Protein AF-A0A6C0DLR4-F1 (afdb_monomer_lite)

Sequence (447 aa):
MSAMSFTESQFISMEVTQEQANTMANVIDYSYQGWVHFDTNASCVKSYSNVYAPAFGGSLHITCLPAKYSTAETVKELIEQVIPIGKVSNIRIVKKTDSKNNRTFQSAFIDFEYWYISESTRHLLMELFNVTRFENEEPTYTQSIQVFGNEHFFWDEHETMKMKCLSVRFVKKGMATQENLTKTVQKLELSSEQWNSLYIPCLPKEILFDTDKGPSYINENSLQYFIEKNLQLGKIKRIDFVDREVTENEQALTVKAAFIHFEYWNDNNNAKFLRNKLDTEGQFRQKGYYNGKNMMWFYSEENGAKTPRYFVFKINYKPIPEAETDLNIHQLVAANKKLEEVVLEKDELIKKLMEELDILKQNFGIVDDDKGPMSIDELATDGQEVEIEDEDEDDTVDSQYNELSGQQLRDIWAELMGKPTGLTSSGSFTNKRLLIAEIIRLKNLYK

pLDDT: mean 72.66, std 18.42, range [26.8, 93.94]

Radius of gyration: 38.84 Å; chains: 1; bounding box: 99×69×113 Å

Organism: NCBI:txid1070528

Secondary structure (DSSP, 8-state):
----PPPP---------HHHHHHTTSS------SEEE--TTS-----TT--B--TTTBEEEESS--TT--SHHHHHHIIIIIS--EEEEEEEEEEEE-TTT--EEEEEEEEEEEE---HHHHHHHHHHHHTEEEETTEEEEE--EEEE-SSPEESSTTS-SEES-EEEEEE-TTTTT--------PBPP--TTS--EEEEEEE-TTEEEEETTEEEEE-HHHHHHIIIIIS--EEEEEEEEEEEEEEETTEEEEEEEEEEEEEEEB-SHHHHHHHHHHHHHSEEEE-EEE-SSSEEE-EEEETTEEEE--EEEEE-SSPPPP------HHHHHHHHHHHHHHHHHHHHHHHHHHHHHHHHHHHTT-------S--TTGGG----------------S-GGGTTS-HHHHHHHHHHHTTPPTT-----S---HHHHHHHHHHHHHH--

Foldseek 3Di:
DDDDDDDDDDDDPPDPDVVNVVVVVPDDDDDQDLEFEADLPQPQPPPPPDWDDDPFQPKKKFPFAFPQQQDFVSVQCCDCPFRNFAHWDFKDKDWDQDPPPRDITIMMITAHPTTGDTPRNVVVVVNQVVQFDDDPSYTPGTAWGWYHTPDWGHNDPVRPHTDPTTTMHGHGHCPRVCDPPPVPQAFDDDDPPDFQKKKWAFDDPWWWWQDPVGIDTDDPVCVQVCVCPFLVFAHWPDKDKDWDFDQDPNDGDTGIMIMTGHPTTGPDPSNVVLSVCCVVVQKDKAQFGDRPPDTIGIFHADPNDTHGDITMMGGDPDPDDDPPDPDDPVRVVVVVVVVVVVVVVVVVVVVVVVVVVVVVCVVVVPPPPPDDPPDPVVVPDDDDDDDDDDDDDDDDQDCVQVPDDPLRLVQLVCVLVVHDRPPPPPDDDPDSVVSSVVSVVSVVVVD

Structure (mmCIF, N/CA/C/O backbone):
data_AF-A0A6C0DLR4-F1
#
_entry.id   AF-A0A6C0DLR4-F1
#
loop_
_atom_site.group_PDB
_atom_site.id
_atom_site.type_symbol
_atom_site.label_atom_id
_atom_site.label_alt_id
_atom_site.label_comp_id
_atom_site.label_asym_id
_atom_site.label_entity_id
_atom_site.label_seq_id
_atom_site.pdbx_PDB_ins_code
_atom_site.Cartn_x
_atom_site.Cartn_y
_atom_site.Cartn_z
_atom_site.occupancy
_atom_site.B_iso_or_equiv
_atom_site.auth_seq_id
_atom_site.auth_comp_id
_atom_site.auth_asym_id
_atom_site.auth_atom_id
_atom_site.pdbx_PDB_model_num
ATOM 1 N N . MET A 1 1 ? -11.206 -27.490 -58.451 1.00 41.78 1 MET A N 1
ATOM 2 C CA . MET A 1 1 ? -10.755 -28.242 -57.264 1.00 41.78 1 MET A CA 1
ATOM 3 C C . MET A 1 1 ? -9.266 -28.486 -57.406 1.00 41.78 1 MET A C 1
ATOM 5 O O . MET A 1 1 ? -8.888 -29.220 -58.302 1.00 41.78 1 MET A O 1
ATOM 9 N N . SER A 1 2 ? -8.448 -27.821 -56.594 1.00 27.72 2 SER A N 1
ATOM 10 C CA . SER A 1 2 ? -7.103 -28.281 -56.229 1.00 27.72 2 SER A CA 1
ATOM 11 C C . SER A 1 2 ? -6.688 -27.499 -54.992 1.00 27.72 2 SER A C 1
ATOM 13 O O . SER A 1 2 ? -6.484 -26.289 -55.055 1.00 27.72 2 SER A O 1
ATOM 15 N N . ALA A 1 3 ? -6.686 -28.191 -53.858 1.00 31.19 3 ALA A N 1
ATOM 16 C CA . ALA A 1 3 ? -6.202 -27.686 -52.588 1.00 31.19 3 ALA A CA 1
ATOM 17 C C . ALA A 1 3 ? -4.669 -27.712 -52.609 1.00 31.19 3 ALA A C 1
ATOM 19 O O . ALA A 1 3 ? -4.082 -28.753 -52.896 1.00 31.19 3 ALA A O 1
ATOM 20 N N . MET A 1 4 ? -4.029 -26.583 -52.306 1.00 28.56 4 MET A N 1
ATOM 21 C CA . MET A 1 4 ? -2.615 -26.552 -51.936 1.00 28.56 4 MET A CA 1
ATOM 22 C C . MET A 1 4 ? -2.530 -26.308 -50.433 1.00 28.56 4 MET A C 1
ATOM 24 O O . MET A 1 4 ? -2.914 -25.254 -49.933 1.00 28.56 4 MET A O 1
ATOM 28 N N . SER A 1 5 ? -2.075 -27.339 -49.728 1.00 26.80 5 SER A N 1
ATOM 29 C CA . SER A 1 5 ? -1.737 -27.328 -48.313 1.00 26.80 5 SER A CA 1
ATOM 30 C C . SER A 1 5 ? -0.495 -26.469 -48.079 1.00 26.80 5 SER A C 1
ATOM 32 O O . SER A 1 5 ? 0.565 -26.758 -48.636 1.00 26.80 5 SER A O 1
ATOM 34 N N . PHE A 1 6 ? -0.606 -25.454 -47.227 1.00 28.88 6 PHE A N 1
ATOM 35 C CA . PHE A 1 6 ? 0.551 -24.813 -46.612 1.00 28.88 6 PHE A CA 1
ATOM 36 C C . PHE A 1 6 ? 1.008 -25.679 -45.436 1.00 28.88 6 PHE A C 1
ATOM 38 O O . PHE A 1 6 ? 0.264 -25.881 -44.481 1.00 28.88 6 PHE A O 1
ATOM 45 N N . THR A 1 7 ? 2.218 -26.221 -45.525 1.00 29.84 7 THR A N 1
ATOM 46 C CA . THR A 1 7 ? 2.917 -26.838 -44.396 1.00 29.84 7 THR A CA 1
ATOM 47 C C . THR A 1 7 ? 3.486 -25.738 -43.506 1.00 29.84 7 THR A C 1
ATOM 49 O O . THR A 1 7 ? 4.281 -24.921 -43.973 1.00 29.84 7 THR A O 1
ATOM 52 N N . GLU A 1 8 ? 3.085 -25.726 -42.235 1.00 30.33 8 GLU A N 1
ATOM 53 C CA . GLU A 1 8 ? 3.695 -24.923 -41.175 1.00 30.33 8 GLU A CA 1
ATOM 54 C C . GLU A 1 8 ? 5.192 -25.245 -41.075 1.00 30.33 8 GLU A C 1
ATOM 56 O O . GLU A 1 8 ? 5.588 -26.376 -40.786 1.00 30.33 8 GLU A O 1
ATOM 61 N N . SER A 1 9 ? 6.044 -24.248 -41.320 1.00 30.38 9 SER A N 1
ATOM 62 C CA . SER A 1 9 ? 7.458 -24.335 -40.972 1.00 30.38 9 SER A CA 1
ATOM 63 C C . SER A 1 9 ? 7.578 -24.247 -39.453 1.00 30.38 9 SER A C 1
ATOM 65 O O . SER A 1 9 ? 7.350 -23.186 -38.867 1.00 30.38 9 SER A O 1
ATOM 67 N N . GLN A 1 10 ? 7.918 -25.368 -38.822 1.00 27.88 10 GLN A N 1
ATOM 68 C CA . GLN A 1 10 ? 8.253 -25.443 -37.405 1.00 27.88 10 GLN A CA 1
ATOM 69 C C . GLN A 1 10 ? 9.360 -24.431 -37.077 1.00 27.88 10 GLN A C 1
ATOM 71 O O . GLN A 1 10 ? 10.489 -24.546 -37.555 1.00 27.88 10 GLN A O 1
ATOM 76 N N . PHE A 1 11 ? 9.030 -23.437 -36.253 1.00 29.31 11 PHE A N 1
ATOM 77 C CA . PHE A 1 11 ? 10.014 -22.609 -35.569 1.00 29.31 11 PHE A CA 1
ATOM 78 C C . PHE A 1 11 ? 10.780 -23.501 -34.589 1.00 29.31 11 PHE A C 1
ATOM 80 O O . PHE A 1 11 ? 10.263 -23.877 -33.540 1.00 29.31 11 PHE A O 1
ATOM 87 N N . ILE A 1 12 ? 12.015 -23.851 -34.938 1.00 26.95 12 ILE A N 1
ATOM 88 C CA . ILE A 1 12 ? 12.963 -24.434 -33.992 1.00 26.95 12 ILE A CA 1
ATOM 89 C C . ILE A 1 12 ? 13.518 -23.263 -33.181 1.00 26.95 12 ILE A C 1
ATOM 91 O O . ILE A 1 12 ? 14.311 -22.469 -33.689 1.00 26.95 12 ILE A O 1
ATOM 95 N N . SER A 1 13 ? 13.082 -23.126 -31.928 1.00 29.44 13 SER A N 1
ATOM 96 C CA . SER A 1 13 ? 13.763 -22.270 -30.961 1.00 29.44 13 SER A CA 1
ATOM 97 C C . SER A 1 13 ? 15.154 -22.854 -30.721 1.00 29.44 13 SER A C 1
ATOM 99 O O . SER A 1 13 ? 15.289 -23.904 -30.095 1.00 29.44 13 SER A O 1
ATOM 101 N N . MET A 1 14 ? 16.196 -22.205 -31.237 1.00 29.31 14 MET A N 1
ATOM 102 C CA . MET A 1 14 ? 17.550 -22.493 -30.775 1.00 29.31 14 MET A CA 1
ATOM 103 C C . MET A 1 14 ? 17.677 -21.945 -29.355 1.00 29.31 14 MET A C 1
ATOM 105 O O . MET A 1 14 ? 17.789 -20.736 -29.159 1.00 29.31 14 MET A O 1
ATOM 109 N N . GLU A 1 15 ? 17.628 -22.838 -28.368 1.00 32.06 15 GLU A N 1
ATOM 110 C CA . GLU A 1 15 ? 18.098 -22.542 -27.019 1.00 32.06 15 GLU A CA 1
ATOM 111 C C . GLU A 1 15 ? 19.589 -22.205 -27.103 1.00 32.06 15 GLU A C 1
ATOM 113 O O . GLU A 1 15 ? 20.427 -23.046 -27.435 1.00 32.06 15 GLU A O 1
ATOM 118 N N . VAL A 1 16 ? 19.914 -20.942 -26.838 1.00 38.31 16 VAL A N 1
ATOM 119 C CA . VAL A 1 16 ? 21.292 -20.511 -26.617 1.00 38.31 16 VAL A CA 1
ATOM 120 C C . VAL A 1 16 ? 21.686 -21.055 -25.252 1.00 38.31 16 VAL A C 1
ATOM 122 O O . VAL A 1 16 ? 21.196 -20.593 -24.223 1.00 38.31 16 VAL A O 1
ATOM 125 N N . THR A 1 17 ? 22.536 -22.077 -25.232 1.00 41.28 17 THR A N 1
ATOM 126 C CA . THR A 1 17 ? 23.021 -22.667 -23.984 1.00 41.28 17 THR A CA 1
ATOM 127 C C . THR A 1 17 ? 23.916 -21.665 -23.244 1.00 41.28 17 THR A C 1
ATOM 129 O O . THR A 1 17 ? 24.588 -20.833 -23.857 1.00 41.28 17 THR A O 1
ATOM 132 N N . GLN A 1 18 ? 23.977 -21.760 -21.911 1.00 41.28 18 GLN A N 1
ATOM 133 C CA . GLN A 1 18 ? 24.857 -20.959 -21.037 1.00 41.28 18 GLN A CA 1
ATOM 134 C C . GLN A 1 18 ? 26.326 -20.927 -21.518 1.00 41.28 18 GLN A C 1
ATOM 136 O O . GLN A 1 18 ? 27.071 -19.982 -21.270 1.00 41.28 18 GLN A O 1
ATOM 141 N N . GLU A 1 19 ? 26.732 -21.956 -22.258 1.00 34.66 19 GLU A N 1
ATOM 142 C CA . GLU A 1 19 ? 28.046 -22.107 -22.867 1.00 34.66 19 GLU A CA 1
ATOM 143 C C . GLU A 1 19 ? 28.282 -21.118 -24.024 1.00 34.66 19 GLU A C 1
ATOM 145 O O . GLU A 1 19 ? 29.367 -20.551 -24.133 1.00 34.66 19 GLU A O 1
ATOM 150 N N . GLN A 1 20 ? 27.260 -20.794 -24.824 1.00 39.94 20 GLN A N 1
ATOM 151 C CA . GLN A 1 20 ? 27.339 -19.766 -25.872 1.00 39.94 20 GLN A CA 1
ATOM 152 C C . GLN A 1 20 ? 27.385 -18.343 -25.290 1.00 39.94 20 GLN A C 1
ATOM 154 O O . GLN A 1 20 ? 28.113 -17.498 -25.813 1.00 39.94 20 GLN A O 1
ATOM 159 N N . ALA A 1 21 ? 26.705 -18.098 -24.162 1.00 39.56 21 ALA A N 1
ATOM 160 C CA . ALA A 1 21 ? 26.848 -16.853 -23.400 1.00 39.56 21 ALA A CA 1
ATOM 161 C C . ALA A 1 21 ? 28.271 -16.701 -22.823 1.00 39.56 21 ALA A C 1
ATOM 163 O O . ALA A 1 21 ? 28.863 -15.626 -22.902 1.00 39.56 21 ALA A O 1
ATOM 164 N N . ASN A 1 22 ? 28.870 -17.796 -22.344 1.00 36.78 22 ASN A N 1
ATOM 165 C CA . ASN A 1 22 ? 30.259 -17.814 -21.874 1.00 36.78 22 ASN A CA 1
ATOM 166 C C . ASN A 1 22 ? 31.283 -17.699 -23.017 1.00 36.78 22 ASN A C 1
ATOM 168 O O . ASN A 1 22 ? 32.363 -17.145 -22.823 1.00 36.78 22 ASN A O 1
ATOM 172 N N . THR A 1 23 ? 30.953 -18.156 -24.228 1.00 35.69 23 THR A N 1
ATOM 173 C CA . THR A 1 23 ? 31.843 -18.028 -25.397 1.00 35.69 23 THR A CA 1
ATOM 174 C C . THR A 1 23 ? 31.959 -16.569 -25.868 1.00 35.69 23 THR A C 1
ATOM 176 O O . THR A 1 23 ? 32.981 -16.181 -26.431 1.00 35.69 23 THR A O 1
ATOM 179 N N . MET A 1 24 ? 30.967 -15.718 -25.569 1.00 38.91 24 MET A N 1
ATOM 180 C CA . MET A 1 24 ? 31.033 -14.270 -25.820 1.00 38.91 24 MET A CA 1
ATOM 181 C C . MET A 1 24 ? 31.906 -13.496 -24.816 1.00 38.91 24 MET A C 1
ATOM 183 O O . MET A 1 24 ? 32.257 -12.350 -25.092 1.00 38.91 24 MET A O 1
ATOM 187 N N . ALA A 1 25 ? 32.301 -14.105 -23.691 1.00 36.00 25 ALA A N 1
ATOM 188 C CA . ALA A 1 25 ? 33.171 -13.482 -22.689 1.00 36.00 25 ALA A CA 1
ATOM 189 C C . ALA A 1 25 ? 34.666 -13.499 -23.069 1.00 36.00 25 ALA A C 1
ATOM 191 O O . ALA A 1 25 ? 35.473 -12.846 -22.416 1.00 36.00 25 ALA A O 1
ATOM 192 N N . ASN A 1 26 ? 35.048 -14.216 -24.132 1.00 36.97 26 ASN A N 1
ATOM 193 C CA . ASN A 1 26 ? 36.447 -14.424 -24.514 1.00 36.97 26 ASN A CA 1
ATOM 194 C C . ASN A 1 26 ? 36.874 -13.659 -25.776 1.00 36.97 26 ASN A C 1
ATOM 196 O O . ASN A 1 26 ? 37.632 -14.197 -26.572 1.00 36.97 26 ASN A O 1
ATOM 200 N N . VAL A 1 27 ? 36.443 -12.407 -25.970 1.00 38.41 27 VAL A N 1
ATOM 201 C CA . VAL A 1 27 ? 37.117 -11.476 -26.897 1.00 38.41 27 VAL A CA 1
ATOM 202 C C . VAL A 1 27 ? 36.974 -10.030 -26.387 1.00 38.41 27 VAL A C 1
ATOM 204 O O . VAL A 1 27 ? 35.898 -9.442 -26.469 1.00 38.41 27 VAL A O 1
ATOM 207 N N . ILE A 1 28 ? 38.116 -9.470 -25.961 1.00 35.59 28 ILE A N 1
ATOM 208 C CA . ILE A 1 28 ? 38.413 -8.078 -25.554 1.00 35.59 28 ILE A CA 1
ATOM 209 C C . ILE A 1 28 ? 38.082 -7.734 -24.089 1.00 35.59 28 ILE A C 1
ATOM 211 O O . ILE A 1 28 ? 36.939 -7.760 -23.646 1.00 35.59 28 ILE A O 1
ATOM 215 N N . ASP A 1 29 ? 39.144 -7.371 -23.367 1.00 34.66 29 ASP A N 1
ATOM 216 C CA . ASP A 1 29 ? 39.176 -6.810 -22.015 1.00 34.66 29 ASP A CA 1
ATOM 217 C C . ASP A 1 29 ? 38.492 -5.427 -22.012 1.00 34.66 29 ASP A C 1
ATOM 219 O O . ASP A 1 29 ? 39.117 -4.398 -22.278 1.00 34.66 29 ASP A O 1
ATOM 223 N N . TYR A 1 30 ? 37.172 -5.403 -21.812 1.00 45.53 30 TYR A N 1
ATOM 224 C CA . TYR A 1 30 ? 36.418 -4.168 -21.606 1.00 45.53 30 TYR A CA 1
ATOM 225 C C . TYR A 1 30 ? 36.336 -3.895 -20.103 1.00 45.53 30 TYR A C 1
ATOM 227 O O . TYR A 1 30 ? 35.585 -4.541 -19.373 1.00 45.53 30 TYR A O 1
ATOM 235 N N . SER A 1 31 ? 37.127 -2.932 -19.631 1.00 46.41 31 SER A N 1
ATOM 236 C CA . SER A 1 31 ? 36.987 -2.389 -18.283 1.00 46.41 31 SER A CA 1
ATOM 237 C C . SER A 1 31 ? 35.627 -1.701 -18.139 1.00 46.41 31 SER A C 1
ATOM 239 O O . SER A 1 31 ? 35.209 -0.971 -19.033 1.00 46.41 31 SER A O 1
ATOM 241 N N . TYR A 1 32 ? 34.942 -1.928 -17.013 1.00 53.62 32 TYR A N 1
ATOM 242 C CA . TYR A 1 32 ? 33.672 -1.272 -16.688 1.00 53.62 32 TYR A CA 1
ATOM 243 C C . TYR A 1 32 ? 33.794 0.250 -16.831 1.00 53.62 32 TYR A C 1
ATOM 245 O O . TYR A 1 32 ? 34.628 0.871 -16.163 1.00 53.62 32 TYR A O 1
ATOM 253 N N . GLN A 1 33 ? 32.962 0.850 -17.684 1.00 60.19 33 GLN A N 1
ATOM 254 C CA . GLN A 1 33 ? 33.012 2.290 -17.960 1.00 60.19 33 GLN A CA 1
ATOM 255 C C . GLN A 1 33 ? 31.842 3.048 -17.326 1.00 60.19 33 GLN A C 1
ATOM 257 O O . GLN A 1 33 ? 31.951 4.248 -17.076 1.00 60.19 33 GLN A O 1
ATOM 262 N N . GLY A 1 34 ? 30.722 2.372 -17.042 1.00 65.56 34 GLY A N 1
ATOM 263 C CA . GLY A 1 34 ? 29.522 2.987 -16.468 1.00 65.56 34 GLY A CA 1
ATOM 264 C C . GLY A 1 34 ? 28.760 3.904 -17.434 1.00 65.56 34 GLY A C 1
ATOM 265 O O . GLY A 1 34 ? 27.789 4.557 -17.028 1.00 65.56 34 GLY A O 1
ATOM 266 N N . TRP A 1 35 ? 29.164 3.949 -18.710 1.00 74.69 35 TRP A N 1
ATOM 267 C CA . TRP A 1 35 ? 28.513 4.719 -19.765 1.00 74.69 35 TRP A CA 1
ATOM 268 C C . TRP A 1 35 ? 28.546 4.043 -21.140 1.00 74.69 35 TRP A C 1
ATOM 270 O O . TRP A 1 35 ? 29.401 3.206 -21.408 1.00 74.69 35 TRP A O 1
ATOM 280 N N . VAL A 1 36 ? 27.634 4.438 -22.035 1.00 78.38 36 VAL A N 1
ATOM 281 C CA . VAL A 1 36 ? 27.603 3.997 -23.439 1.00 78.38 36 VAL A CA 1
ATOM 282 C C . VAL A 1 36 ? 27.202 5.145 -24.362 1.00 78.38 36 VAL A C 1
ATOM 284 O O . VAL A 1 36 ? 26.273 5.895 -24.064 1.00 78.38 36 VAL A O 1
ATOM 287 N N . HIS A 1 37 ? 27.878 5.249 -25.508 1.00 79.50 37 HIS A N 1
ATOM 288 C CA . HIS A 1 37 ? 27.563 6.199 -26.574 1.00 79.50 37 HIS A CA 1
ATOM 289 C C . HIS A 1 37 ? 26.836 5.509 -27.737 1.00 79.50 37 HIS A C 1
ATOM 291 O O . HIS A 1 37 ? 27.247 4.442 -28.202 1.00 79.50 37 HIS A O 1
ATOM 297 N N . PHE A 1 38 ? 25.769 6.139 -28.221 1.00 75.00 38 PHE A N 1
ATOM 298 C CA . PHE A 1 38 ? 25.051 5.758 -29.433 1.00 75.00 38 PHE A CA 1
ATOM 299 C C . PHE A 1 38 ? 25.326 6.797 -30.514 1.00 75.00 38 PHE A C 1
ATOM 301 O O . PHE A 1 38 ? 24.797 7.905 -30.445 1.00 75.00 38 PHE A O 1
ATOM 308 N N . ASP A 1 39 ? 26.141 6.419 -31.501 1.00 65.12 39 ASP A N 1
ATOM 309 C CA . ASP A 1 39 ? 26.359 7.212 -32.707 1.00 65.12 39 ASP A CA 1
ATOM 310 C C . ASP A 1 39 ? 25.454 6.694 -33.834 1.00 65.12 39 ASP A C 1
ATOM 312 O O . ASP A 1 39 ? 25.540 5.535 -34.237 1.00 65.12 39 ASP A O 1
ATOM 316 N N . THR A 1 40 ? 24.571 7.547 -34.350 1.00 52.56 40 THR A N 1
ATOM 317 C CA . THR A 1 40 ? 23.673 7.279 -35.484 1.00 52.56 40 THR A CA 1
ATOM 318 C C . THR A 1 40 ? 24.417 6.953 -36.784 1.00 52.56 40 THR A C 1
ATOM 320 O O . THR A 1 40 ? 23.801 6.429 -37.709 1.00 52.56 40 THR A O 1
ATOM 323 N N . ASN A 1 41 ? 25.726 7.226 -36.868 1.00 48.78 41 ASN A N 1
ATOM 324 C CA . ASN A 1 41 ? 26.569 6.823 -37.999 1.00 48.78 41 ASN A CA 1
ATOM 325 C C . ASN A 1 41 ? 27.024 5.358 -37.931 1.00 48.78 41 ASN A C 1
ATOM 327 O O . ASN A 1 41 ? 27.481 4.815 -38.939 1.00 48.78 41 ASN A O 1
ATOM 331 N N . ALA A 1 42 ? 26.890 4.698 -36.776 1.00 45.84 42 ALA A N 1
ATOM 332 C CA . ALA A 1 42 ? 27.091 3.262 -36.680 1.00 45.84 42 ALA A CA 1
ATOM 333 C C . ALA A 1 42 ? 25.909 2.582 -37.374 1.00 45.84 42 ALA A C 1
ATOM 335 O O . ALA A 1 42 ? 24.807 2.493 -36.833 1.00 45.84 42 ALA A O 1
ATOM 336 N N . SER A 1 43 ? 26.137 2.145 -38.611 1.00 40.84 43 SER A N 1
ATOM 337 C CA . SER A 1 43 ? 25.181 1.431 -39.451 1.00 40.84 43 SER A CA 1
ATOM 338 C C . SER A 1 43 ? 24.473 0.338 -38.651 1.00 40.84 43 SER A C 1
ATOM 340 O O . SER A 1 43 ? 25.025 -0.735 -38.410 1.00 40.84 43 SER A O 1
ATOM 342 N N . CYS A 1 44 ? 23.241 0.622 -38.227 1.00 42.78 44 CYS A N 1
ATOM 343 C CA . CYS A 1 44 ? 22.363 -0.359 -37.620 1.00 42.78 44 CYS A CA 1
ATOM 344 C C . CYS A 1 44 ? 22.052 -1.375 -38.722 1.00 42.78 44 CYS A C 1
ATOM 346 O O . CYS A 1 44 ? 21.322 -1.071 -39.671 1.00 42.78 44 CYS A O 1
ATOM 348 N N . VAL A 1 45 ? 22.679 -2.550 -38.668 1.00 42.09 45 VAL A N 1
ATOM 349 C CA . VAL A 1 45 ? 22.433 -3.606 -39.646 1.00 42.09 45 VAL A CA 1
ATOM 350 C C . VAL A 1 45 ? 21.012 -4.107 -39.398 1.00 42.09 45 VAL A C 1
ATOM 352 O O . VAL A 1 45 ? 20.782 -4.977 -38.564 1.00 42.09 45 VAL A O 1
ATOM 355 N N . LYS A 1 46 ? 20.036 -3.551 -40.128 1.00 40.50 46 LYS A N 1
ATOM 356 C CA . LYS A 1 46 ? 18.639 -4.018 -40.184 1.00 40.50 46 LYS A CA 1
ATOM 357 C C . LYS A 1 46 ? 18.534 -5.362 -40.926 1.00 40.50 46 LYS A C 1
ATOM 359 O O . LYS A 1 46 ? 17.676 -5.536 -41.787 1.00 40.50 46 LYS A O 1
ATOM 364 N N . SER A 1 47 ? 19.436 -6.306 -40.656 1.00 39.16 47 SER A N 1
ATOM 365 C CA . SER A 1 47 ? 19.293 -7.672 -41.146 1.00 39.16 47 SER A CA 1
ATOM 366 C C . SER A 1 47 ? 18.352 -8.406 -40.203 1.00 39.16 47 SER A C 1
ATOM 368 O O . SER A 1 47 ? 18.728 -8.742 -39.082 1.00 39.16 47 SER A O 1
ATOM 370 N N . TYR A 1 48 ? 17.132 -8.675 -40.669 1.00 39.53 48 TYR A N 1
ATOM 371 C CA . TYR A 1 48 ? 16.100 -9.453 -39.970 1.00 39.53 48 TYR A CA 1
ATOM 372 C C . TYR A 1 48 ? 16.538 -10.881 -39.579 1.00 39.53 48 TYR A C 1
ATOM 374 O O . TYR A 1 48 ? 15.771 -11.602 -38.952 1.00 39.53 48 TYR A O 1
ATOM 382 N N . SER A 1 49 ? 17.753 -11.305 -39.941 1.00 39.78 49 SER A N 1
ATOM 383 C CA . SER A 1 49 ? 18.302 -12.627 -39.637 1.00 39.78 49 SER A CA 1
ATOM 384 C C . SER A 1 49 ? 18.973 -12.738 -38.264 1.00 39.78 49 SER A C 1
ATOM 386 O O . SER A 1 49 ? 19.161 -13.853 -37.793 1.00 39.78 49 SER A O 1
ATOM 388 N N . ASN A 1 50 ? 19.356 -11.625 -37.625 1.00 45.16 50 ASN A N 1
ATOM 389 C CA . ASN A 1 50 ? 20.187 -11.652 -36.415 1.00 45.16 50 ASN A CA 1
ATOM 390 C C . ASN A 1 50 ? 19.542 -10.794 -35.320 1.00 45.16 50 ASN A C 1
ATOM 392 O O . ASN A 1 50 ? 19.931 -9.653 -35.083 1.00 45.16 50 ASN A O 1
ATOM 396 N N . VAL A 1 51 ? 18.509 -11.341 -34.690 1.00 50.66 51 VAL A N 1
ATOM 397 C CA . VAL A 1 51 ? 17.708 -10.678 -33.661 1.00 50.66 51 VAL A CA 1
ATOM 398 C C . VAL A 1 51 ? 18.025 -11.320 -32.310 1.00 50.66 51 VAL A C 1
ATOM 400 O O . VAL A 1 51 ? 17.883 -12.532 -32.171 1.00 50.66 51 VAL A O 1
ATOM 403 N N . TYR A 1 52 ? 18.449 -10.532 -31.316 1.00 56.81 52 TYR A N 1
ATOM 404 C CA . TYR A 1 52 ? 18.614 -11.020 -29.942 1.00 56.81 52 TYR A CA 1
ATOM 405 C C . TYR A 1 52 ? 17.400 -10.600 -29.110 1.00 56.81 52 TYR A C 1
ATOM 407 O O . TYR A 1 52 ? 17.168 -9.412 -28.874 1.00 56.81 52 TYR A O 1
ATOM 415 N N . ALA A 1 53 ? 16.617 -11.581 -28.667 1.00 52.72 53 ALA A N 1
ATOM 416 C CA . ALA A 1 53 ? 15.678 -11.406 -27.569 1.00 52.72 53 ALA A CA 1
ATOM 417 C C . ALA A 1 53 ? 16.411 -11.851 -26.297 1.00 52.72 53 ALA A C 1
ATOM 419 O O . ALA A 1 53 ? 16.704 -13.042 -26.174 1.00 52.72 53 ALA A O 1
ATOM 420 N N . PRO A 1 54 ? 16.759 -10.944 -25.366 1.00 55.53 54 PRO A N 1
ATOM 421 C CA . PRO A 1 54 ? 17.418 -11.356 -24.137 1.00 55.53 54 PRO A CA 1
ATOM 422 C C . PRO A 1 54 ? 16.506 -12.328 -23.383 1.00 55.53 54 PRO A C 1
ATOM 424 O O . PRO A 1 54 ? 15.428 -11.936 -22.931 1.00 55.53 54 PRO A O 1
ATOM 427 N N . ALA A 1 55 ? 16.934 -13.589 -23.252 1.00 53.06 55 ALA A N 1
ATOM 428 C CA . ALA A 1 55 ? 16.268 -14.572 -22.393 1.00 53.06 55 ALA A CA 1
ATOM 429 C C . ALA A 1 55 ? 16.186 -14.051 -20.944 1.00 53.06 55 ALA A C 1
ATOM 431 O O . ALA A 1 55 ? 15.181 -14.221 -20.260 1.00 53.06 55 ALA A O 1
ATOM 432 N N . PHE A 1 56 ? 17.205 -13.288 -20.539 1.00 51.97 56 PHE A N 1
ATOM 433 C CA . PHE A 1 56 ? 17.341 -12.636 -19.243 1.00 51.97 56 PHE A CA 1
ATOM 434 C C . PHE A 1 56 ? 16.795 -11.200 -19.298 1.00 51.97 56 PHE A C 1
ATOM 436 O O . PHE A 1 56 ? 17.485 -10.281 -19.733 1.00 51.97 56 PHE A O 1
ATOM 443 N N . GLY A 1 57 ? 15.541 -10.998 -18.884 1.00 57.28 57 GLY A N 1
ATOM 444 C CA . GLY A 1 57 ? 15.026 -9.686 -18.457 1.00 57.28 57 GLY A CA 1
ATOM 445 C C . GLY A 1 57 ? 15.306 -8.480 -19.371 1.00 57.28 57 GLY A C 1
ATOM 446 O O . GLY A 1 57 ? 15.708 -7.431 -18.876 1.00 57.28 57 GLY A O 1
ATOM 447 N N . GLY A 1 58 ? 15.070 -8.602 -20.683 1.00 64.50 58 GLY A N 1
ATOM 448 C CA . GLY A 1 58 ? 15.371 -7.586 -21.709 1.00 64.50 58 GLY A CA 1
ATOM 449 C C . GLY A 1 58 ? 14.556 -6.285 -21.680 1.00 64.50 58 GLY A C 1
ATOM 450 O O . GLY A 1 58 ? 14.467 -5.608 -22.706 1.00 64.50 58 GLY A O 1
ATOM 451 N N . SER A 1 59 ? 13.951 -5.943 -20.543 1.00 86.56 59 SER A N 1
ATOM 452 C CA . SER A 1 59 ? 13.188 -4.712 -20.348 1.00 86.56 59 SER A CA 1
ATOM 453 C C . SER A 1 59 ? 14.046 -3.647 -19.678 1.00 86.56 59 SER A C 1
ATOM 455 O O . SER A 1 59 ? 14.860 -3.933 -18.797 1.00 86.56 59 SER A O 1
ATOM 457 N N . LEU A 1 60 ? 13.847 -2.394 -20.078 1.00 90.12 60 LEU A N 1
ATOM 458 C CA . LEU A 1 60 ? 14.622 -1.261 -19.584 1.00 90.12 60 LEU A CA 1
ATOM 459 C C . LEU A 1 60 ? 13.750 -0.280 -18.819 1.00 90.12 60 LEU A C 1
ATOM 461 O O . LEU A 1 60 ? 12.590 -0.046 -19.150 1.00 90.12 60 LEU A O 1
ATOM 465 N N . HIS A 1 61 ? 14.341 0.339 -17.805 1.00 91.94 61 HIS A N 1
ATOM 466 C CA . HIS A 1 61 ? 13.772 1.501 -17.142 1.00 91.94 61 HIS A CA 1
ATOM 467 C C . HIS A 1 61 ? 14.667 2.712 -17.364 1.00 91.94 61 HIS A C 1
ATOM 469 O O . HIS A 1 61 ? 15.830 2.713 -16.954 1.00 91.94 61 HIS A O 1
ATOM 475 N N . ILE A 1 62 ? 14.095 3.749 -17.971 1.00 92.75 62 ILE A N 1
ATOM 476 C CA . ILE A 1 62 ? 14.690 5.078 -18.047 1.00 92.75 62 ILE A CA 1
ATOM 477 C C . ILE A 1 62 ? 14.253 5.839 -16.804 1.00 92.75 62 ILE A C 1
ATOM 479 O O . ILE A 1 62 ? 13.073 6.150 -16.626 1.00 92.75 62 ILE A O 1
ATOM 483 N N . THR A 1 63 ? 15.218 6.146 -15.942 1.00 89.00 63 THR A N 1
ATOM 484 C CA . THR A 1 63 ? 14.954 6.758 -14.636 1.00 89.00 63 THR A CA 1
ATOM 485 C C . THR A 1 63 ? 14.357 8.154 -14.762 1.00 89.00 63 THR A C 1
ATOM 487 O O . THR A 1 63 ? 13.518 8.524 -13.943 1.00 89.00 63 THR A O 1
ATOM 490 N N . CYS A 1 64 ? 14.764 8.910 -15.782 1.00 88.88 64 CYS A N 1
ATOM 491 C CA . CYS A 1 64 ? 14.217 10.226 -16.062 1.00 88.88 64 CYS A CA 1
ATOM 492 C C . CYS A 1 64 ? 14.171 10.501 -17.566 1.00 88.88 64 CYS A C 1
ATOM 494 O O . CYS A 1 64 ? 15.192 10.399 -18.247 1.00 88.88 64 CYS A O 1
ATOM 496 N N . LEU A 1 65 ? 12.979 10.821 -18.060 1.00 90.06 65 LEU A N 1
ATOM 497 C CA . LEU A 1 65 ? 12.709 11.137 -19.453 1.00 90.06 65 LEU A CA 1
ATOM 498 C C . LEU A 1 65 ? 13.003 12.614 -19.746 1.00 90.06 65 LEU A C 1
ATOM 500 O O . LEU A 1 65 ? 12.646 13.471 -18.932 1.00 90.06 65 LEU A O 1
ATOM 504 N N . PRO A 1 66 ? 13.590 12.929 -20.912 1.00 88.31 66 PRO A N 1
ATOM 505 C CA . PRO A 1 66 ? 13.663 14.301 -21.399 1.00 88.31 66 PRO A CA 1
ATOM 506 C C . PRO A 1 66 ? 12.269 14.855 -21.706 1.00 88.31 66 PRO A C 1
ATOM 508 O O . PRO A 1 66 ? 11.363 14.096 -22.053 1.00 88.31 66 PRO A O 1
ATOM 511 N N . ALA A 1 67 ? 12.105 16.177 -21.635 1.00 85.38 67 ALA A N 1
ATOM 512 C CA . ALA A 1 67 ? 10.794 16.829 -21.743 1.00 85.38 67 ALA A CA 1
ATOM 513 C C . ALA A 1 67 ? 10.044 16.493 -23.047 1.00 85.38 67 ALA A C 1
ATOM 515 O O . ALA A 1 67 ? 8.844 16.224 -23.020 1.00 85.38 67 ALA A O 1
ATOM 516 N N . LYS A 1 68 ? 10.771 16.417 -24.171 1.00 85.81 68 LYS A N 1
ATOM 517 C CA . LYS A 1 68 ? 10.235 16.048 -25.494 1.00 85.81 68 LYS A CA 1
ATOM 518 C C . LYS A 1 68 ? 9.661 14.620 -25.541 1.00 85.81 68 LYS A C 1
ATOM 520 O O . LYS A 1 68 ? 8.769 14.327 -26.333 1.00 85.81 68 LYS A O 1
ATOM 525 N N . TYR A 1 69 ? 10.136 13.727 -24.674 1.00 88.38 69 TYR A N 1
ATOM 526 C CA . TYR A 1 69 ? 9.788 12.306 -24.678 1.00 88.38 69 TYR A CA 1
ATOM 527 C C . TYR A 1 69 ? 8.814 11.961 -23.547 1.00 88.38 69 TYR A C 1
ATOM 529 O O . TYR A 1 69 ? 9.082 11.098 -22.717 1.00 88.38 69 TYR A O 1
ATOM 537 N N . SER A 1 70 ? 7.688 12.675 -23.497 1.00 85.88 70 SER A N 1
ATOM 538 C CA . SER A 1 70 ? 6.681 12.570 -22.431 1.00 85.88 70 SER A CA 1
ATOM 539 C C . SER A 1 70 ? 5.490 11.650 -22.744 1.00 85.88 70 SER A C 1
ATOM 541 O O . SER A 1 70 ? 4.624 11.443 -21.891 1.00 85.88 70 SER A O 1
ATOM 543 N N . THR A 1 71 ? 5.442 11.076 -23.950 1.00 89.94 71 THR A N 1
ATOM 544 C CA . THR A 1 71 ? 4.367 10.187 -24.432 1.00 89.94 71 THR A CA 1
ATOM 545 C C . THR A 1 71 ? 4.938 8.851 -24.896 1.00 89.94 71 THR A C 1
ATOM 547 O O . THR A 1 71 ? 6.136 8.752 -25.159 1.00 89.94 71 THR A O 1
ATOM 550 N N . ALA A 1 72 ? 4.113 7.804 -24.983 1.00 90.19 72 ALA A N 1
ATOM 551 C CA . ALA A 1 72 ? 4.589 6.487 -25.404 1.00 90.19 72 ALA A CA 1
ATOM 552 C C . ALA A 1 72 ? 5.161 6.531 -26.831 1.00 90.19 72 ALA A C 1
ATOM 554 O O . ALA A 1 72 ? 6.203 5.942 -27.099 1.00 90.19 72 ALA A O 1
ATOM 555 N N . GLU A 1 73 ? 4.532 7.292 -27.723 1.00 91.88 73 GLU A N 1
ATOM 556 C CA . GLU A 1 73 ? 4.953 7.479 -29.109 1.00 91.88 73 GLU A CA 1
ATOM 557 C C . GLU A 1 73 ? 6.319 8.163 -29.187 1.00 91.88 73 GLU A C 1
ATOM 559 O O . GLU A 1 73 ? 7.210 7.692 -29.893 1.00 91.88 73 GLU A O 1
ATOM 564 N N . THR A 1 74 ? 6.521 9.229 -28.409 1.00 92.25 74 THR A N 1
ATOM 565 C CA . THR A 1 74 ? 7.802 9.945 -28.403 1.00 92.25 74 THR A CA 1
ATOM 566 C C . THR A 1 74 ? 8.899 9.135 -27.707 1.00 92.25 74 THR A C 1
ATOM 568 O O . THR A 1 74 ? 10.030 9.096 -28.181 1.00 92.25 74 THR A O 1
ATOM 571 N N . VAL A 1 75 ? 8.595 8.389 -26.640 1.00 92.25 75 VAL A N 1
ATOM 572 C CA . VAL A 1 75 ? 9.560 7.448 -26.035 1.00 92.25 75 VAL A CA 1
ATOM 573 C C . VAL A 1 75 ? 9.924 6.316 -27.003 1.00 92.25 75 VAL A C 1
ATOM 575 O O . VAL A 1 75 ? 11.074 5.876 -27.029 1.00 92.25 75 VAL A O 1
ATOM 578 N N . LYS A 1 76 ? 8.982 5.860 -27.832 1.00 92.50 76 LYS A N 1
ATOM 579 C CA . LYS A 1 76 ? 9.265 4.885 -28.888 1.00 92.50 76 LYS A CA 1
ATOM 580 C C . LYS A 1 76 ? 10.225 5.459 -29.926 1.00 92.50 76 LYS A C 1
ATOM 582 O O . LYS A 1 76 ? 11.200 4.800 -30.266 1.00 92.50 76 LYS A O 1
ATOM 587 N N . GLU A 1 77 ? 9.996 6.691 -30.377 1.00 90.31 77 GLU A N 1
ATOM 588 C CA . GLU A 1 77 ? 10.908 7.404 -31.280 1.00 90.31 77 GLU A CA 1
ATOM 589 C C . GLU A 1 77 ? 12.317 7.525 -30.679 1.00 90.31 77 GLU A C 1
ATOM 591 O O . GLU A 1 77 ? 13.300 7.191 -31.343 1.00 90.31 77 GLU A O 1
ATOM 596 N N . LEU A 1 78 ? 12.417 7.899 -29.398 1.00 89.88 78 LEU A N 1
ATOM 597 C CA . LEU A 1 78 ? 13.687 7.957 -28.674 1.00 89.88 78 LEU A CA 1
ATOM 598 C C . LEU A 1 78 ? 14.448 6.628 -28.772 1.00 89.88 78 LEU A C 1
ATOM 600 O O . LEU A 1 78 ? 15.627 6.623 -29.102 1.00 89.88 78 LEU A O 1
ATOM 604 N N . ILE A 1 79 ? 13.780 5.505 -28.509 1.00 91.19 79 ILE A N 1
ATOM 605 C CA . ILE A 1 79 ? 14.412 4.183 -28.378 1.00 91.19 79 ILE A CA 1
ATOM 606 C C . ILE A 1 79 ? 14.647 3.475 -29.714 1.00 91.19 79 ILE A C 1
ATOM 608 O O . ILE A 1 79 ? 15.583 2.687 -29.847 1.00 91.19 79 ILE A O 1
ATOM 612 N N . GLU A 1 80 ? 13.811 3.735 -30.714 1.00 88.75 80 GLU A N 1
ATOM 613 C CA . GLU A 1 80 ? 13.928 3.090 -32.021 1.00 88.75 80 GLU A CA 1
ATOM 614 C C . GLU A 1 80 ? 14.775 3.901 -33.006 1.00 88.75 80 GLU A C 1
ATOM 616 O O . GLU A 1 80 ? 15.365 3.306 -33.910 1.00 88.75 80 GLU A O 1
ATOM 621 N N . GLN A 1 81 ? 14.841 5.230 -32.850 1.00 85.38 81 GLN A N 1
ATOM 622 C CA . GLN A 1 81 ? 15.463 6.129 -33.829 1.00 85.38 81 GLN A CA 1
ATOM 623 C C . GLN A 1 81 ? 16.655 6.908 -33.264 1.00 85.38 81 GLN A C 1
ATOM 625 O O . GLN A 1 81 ? 17.710 6.925 -33.893 1.00 85.38 81 GLN A O 1
ATOM 630 N N . VAL A 1 82 ? 16.514 7.530 -32.088 1.00 85.00 82 VAL A N 1
ATOM 631 C CA . VAL A 1 82 ? 17.543 8.438 -31.536 1.00 85.00 82 VAL A CA 1
ATOM 632 C C . VAL A 1 82 ? 18.667 7.669 -30.837 1.00 85.00 82 VAL A C 1
ATOM 634 O O . VAL A 1 82 ? 19.846 7.925 -31.067 1.00 85.00 82 VAL A O 1
ATOM 637 N N . ILE A 1 83 ? 18.306 6.701 -29.996 1.00 87.00 83 ILE A N 1
ATOM 638 C CA . ILE A 1 83 ? 19.213 5.738 -29.368 1.00 87.00 83 ILE A CA 1
ATOM 639 C C . ILE A 1 83 ? 18.762 4.337 -29.785 1.00 87.00 83 ILE A C 1
ATOM 641 O O . ILE A 1 83 ? 18.064 3.691 -29.011 1.00 87.00 83 ILE A O 1
ATOM 645 N N . PRO A 1 84 ? 19.094 3.877 -31.010 1.00 86.06 84 PRO A N 1
ATOM 646 C CA . PRO A 1 84 ? 18.508 2.681 -31.613 1.00 86.06 84 PRO A CA 1
ATOM 647 C C . PRO A 1 84 ? 18.918 1.416 -30.846 1.00 86.06 84 PRO A C 1
ATOM 649 O O . PRO A 1 84 ? 19.889 0.740 -31.194 1.00 86.06 84 PRO A O 1
ATOM 652 N N . ILE A 1 85 ? 18.169 1.101 -29.789 1.00 87.44 85 ILE A N 1
ATOM 653 C CA . ILE A 1 85 ? 18.420 -0.041 -28.907 1.00 87.44 85 ILE A CA 1
ATOM 654 C C . ILE A 1 85 ? 17.728 -1.287 -29.444 1.00 87.44 85 ILE A C 1
ATOM 656 O O . ILE A 1 85 ? 18.305 -2.371 -29.448 1.00 87.44 85 ILE A O 1
ATOM 660 N N . GLY A 1 86 ? 16.489 -1.150 -29.900 1.00 86.44 86 GLY A N 1
ATOM 661 C CA . GLY A 1 86 ? 15.673 -2.282 -30.312 1.00 86.44 86 GLY A CA 1
ATOM 662 C C . GLY A 1 86 ? 14.274 -1.868 -30.717 1.00 86.44 86 GLY A C 1
ATOM 663 O O . GLY A 1 86 ? 13.915 -0.700 -30.592 1.00 86.44 86 GLY A O 1
ATOM 664 N N . LYS A 1 87 ? 13.481 -2.839 -31.169 1.00 86.50 87 LYS A N 1
ATOM 665 C CA . LYS A 1 87 ? 12.062 -2.637 -31.459 1.00 86.50 87 LYS A CA 1
ATOM 666 C C . LYS A 1 87 ? 11.252 -2.771 -30.178 1.00 86.50 87 LYS A C 1
ATOM 668 O O . LYS A 1 87 ? 11.343 -3.777 -29.467 1.00 86.50 87 LYS A O 1
ATOM 673 N N . VAL A 1 88 ? 10.452 -1.756 -29.891 1.00 90.25 88 VAL A N 1
ATOM 674 C CA . VAL A 1 88 ? 9.682 -1.672 -28.656 1.00 90.25 88 VAL A CA 1
ATOM 675 C C . VAL A 1 88 ? 8.356 -2.410 -28.813 1.00 90.25 88 VAL A C 1
ATOM 677 O O . VAL A 1 88 ? 7.623 -2.203 -29.779 1.00 90.25 88 VAL A O 1
ATOM 680 N N . SER A 1 89 ? 8.041 -3.254 -27.833 1.00 88.06 89 SER A N 1
ATOM 681 C CA . SER A 1 89 ? 6.756 -3.953 -27.738 1.00 88.06 89 SER A CA 1
ATOM 682 C C . SER A 1 89 ? 5.744 -3.181 -26.893 1.00 88.06 89 SER A C 1
ATOM 684 O O . SER A 1 89 ? 4.583 -3.077 -27.278 1.00 88.06 89 SER A O 1
ATOM 686 N N . ASN A 1 90 ? 6.171 -2.614 -25.758 1.00 88.19 90 ASN A N 1
ATOM 687 C CA . ASN A 1 90 ? 5.289 -1.881 -24.856 1.00 88.19 90 ASN A CA 1
ATOM 688 C C . ASN A 1 90 ? 6.045 -0.804 -24.065 1.00 88.19 90 ASN A C 1
ATOM 690 O O . ASN A 1 90 ? 7.237 -0.949 -23.782 1.00 88.19 90 ASN A O 1
ATOM 694 N N . ILE A 1 91 ? 5.352 0.278 -23.708 1.00 91.31 91 ILE A N 1
ATOM 695 C CA . ILE A 1 91 ? 5.906 1.426 -22.983 1.00 91.31 91 ILE A CA 1
ATOM 696 C C . ILE A 1 91 ? 4.930 1.846 -21.894 1.00 91.31 91 ILE A C 1
ATOM 698 O O . ILE A 1 91 ? 3.761 2.113 -22.155 1.00 91.31 91 ILE A O 1
ATOM 702 N N . ARG A 1 92 ? 5.450 2.018 -20.679 1.00 90.56 92 ARG A N 1
ATOM 703 C CA . ARG A 1 92 ? 4.718 2.605 -19.560 1.00 90.56 92 ARG A CA 1
ATOM 704 C C . ARG A 1 92 ? 5.452 3.801 -19.002 1.00 90.56 92 ARG A C 1
ATOM 706 O O . ARG A 1 92 ? 6.568 3.675 -18.504 1.00 90.56 92 ARG A O 1
ATOM 713 N N . ILE A 1 93 ? 4.773 4.940 -18.980 1.00 91.31 93 ILE A N 1
ATOM 714 C CA . ILE A 1 93 ? 5.289 6.171 -18.386 1.00 91.31 93 ILE A CA 1
ATOM 715 C C . ILE A 1 93 ? 4.694 6.354 -16.990 1.00 91.31 93 ILE A C 1
ATOM 717 O O . ILE A 1 93 ? 3.492 6.209 -16.772 1.00 91.31 93 ILE A O 1
ATOM 721 N N . VAL A 1 94 ? 5.549 6.676 -16.022 1.00 88.88 94 VAL A N 1
ATOM 722 C CA . VAL A 1 94 ? 5.180 6.922 -14.627 1.00 88.88 94 VAL A CA 1
ATOM 723 C C . VAL A 1 94 ? 5.678 8.299 -14.216 1.00 88.88 94 VAL A C 1
ATOM 725 O O . VAL A 1 94 ? 6.871 8.587 -14.310 1.00 88.88 94 VAL A O 1
ATOM 728 N N . LYS A 1 95 ? 4.766 9.135 -13.713 1.00 86.31 95 LYS A N 1
ATOM 729 C CA . LYS A 1 95 ? 5.098 10.413 -13.076 1.00 86.31 95 LYS A CA 1
ATOM 730 C C . LYS A 1 95 ? 5.559 10.156 -11.643 1.00 86.31 95 LYS A C 1
ATOM 732 O O . LYS A 1 95 ? 4.865 9.490 -10.877 1.00 86.31 95 LYS A O 1
ATOM 737 N N . LYS A 1 96 ? 6.727 10.679 -11.284 1.00 81.62 96 LYS A N 1
ATOM 738 C CA . LYS A 1 96 ? 7.303 10.607 -9.940 1.00 81.62 96 LYS A CA 1
ATOM 739 C C . LYS A 1 96 ? 7.576 12.014 -9.436 1.00 81.62 96 LYS A C 1
ATOM 741 O O . LYS A 1 96 ? 8.043 12.864 -10.187 1.00 81.62 96 LYS A O 1
ATOM 746 N N . THR A 1 97 ? 7.316 12.241 -8.157 1.00 75.94 97 THR A N 1
ATOM 747 C CA . THR A 1 97 ? 7.679 13.487 -7.479 1.00 75.94 97 THR A CA 1
ATOM 748 C C . THR A 1 97 ? 8.866 13.208 -6.576 1.00 75.94 97 THR A C 1
ATOM 750 O O . THR A 1 97 ? 8.786 12.357 -5.685 1.00 75.94 97 THR A O 1
ATOM 753 N N . ASP A 1 98 ? 9.977 13.902 -6.811 1.00 70.44 98 ASP A N 1
ATOM 754 C CA . ASP A 1 98 ? 11.116 13.870 -5.903 1.00 70.44 98 ASP A CA 1
ATOM 755 C C . ASP A 1 98 ? 10.699 14.488 -4.565 1.00 70.44 98 ASP A C 1
ATOM 757 O O . ASP A 1 98 ? 10.371 15.672 -4.487 1.00 70.44 98 ASP A O 1
ATOM 761 N N . SER A 1 99 ? 10.722 13.679 -3.505 1.00 59.09 99 SER A N 1
ATOM 762 C CA . SER A 1 99 ? 10.338 14.111 -2.160 1.00 59.09 99 SER A CA 1
ATOM 763 C C . SER A 1 99 ? 11.266 15.196 -1.595 1.00 59.09 99 SER A C 1
ATOM 765 O O . SER A 1 99 ? 10.866 15.884 -0.665 1.00 59.09 99 SER A O 1
ATOM 767 N N . LYS A 1 100 ? 12.487 15.363 -2.132 1.00 62.06 100 LYS A N 1
ATOM 768 C CA . LYS A 1 100 ? 13.463 16.353 -1.641 1.00 62.06 100 LYS A CA 1
ATOM 769 C C . LYS A 1 100 ? 13.301 17.733 -2.273 1.00 62.06 100 LYS A C 1
ATOM 771 O O . LYS A 1 100 ? 13.483 18.734 -1.595 1.00 62.06 100 LYS A O 1
ATOM 776 N N . ASN A 1 101 ? 12.962 17.783 -3.560 1.00 63.62 101 ASN A N 1
ATOM 777 C CA . ASN A 1 101 ? 12.934 19.028 -4.335 1.00 63.62 101 ASN A CA 1
ATOM 778 C C . ASN A 1 101 ? 11.529 19.414 -4.822 1.00 63.62 101 ASN A C 1
ATOM 780 O O . ASN A 1 101 ? 11.385 20.403 -5.536 1.00 63.62 101 ASN A O 1
ATOM 784 N N . ASN A 1 102 ? 10.515 18.604 -4.498 1.00 67.62 102 ASN A N 1
ATOM 785 C CA . ASN A 1 102 ? 9.141 18.702 -5.000 1.00 67.62 102 ASN A CA 1
ATOM 786 C C . ASN A 1 102 ? 9.045 18.803 -6.537 1.00 67.62 102 ASN A C 1
ATOM 788 O O . ASN A 1 102 ? 8.083 19.333 -7.088 1.00 67.62 102 ASN A O 1
ATOM 792 N N . ARG A 1 103 ? 10.070 18.309 -7.243 1.00 70.50 103 ARG A N 1
ATOM 793 C CA . ARG A 1 103 ? 10.134 18.311 -8.703 1.00 70.50 103 ARG A CA 1
ATOM 794 C C . ARG A 1 103 ? 9.467 17.055 -9.226 1.00 70.50 103 ARG A C 1
ATOM 796 O O . ARG A 1 103 ? 9.816 15.943 -8.830 1.00 70.50 103 ARG A O 1
ATOM 803 N N . THR A 1 104 ? 8.522 17.241 -10.132 1.00 77.38 104 THR A N 1
ATOM 804 C CA . THR A 1 104 ? 7.887 16.144 -10.854 1.00 77.38 104 THR A CA 1
ATOM 805 C C . THR A 1 104 ? 8.714 15.802 -12.082 1.00 77.38 104 THR A C 1
ATOM 807 O O . THR A 1 104 ? 8.994 16.678 -12.895 1.00 77.38 104 THR A O 1
ATOM 810 N N . PHE A 1 105 ? 9.071 14.534 -12.237 1.00 84.38 105 PHE A N 1
ATOM 811 C CA . PHE A 1 105 ? 9.720 14.011 -13.432 1.00 84.38 105 PHE A CA 1
ATOM 812 C C . PHE A 1 105 ? 9.007 12.752 -13.918 1.00 84.38 105 PHE A C 1
ATOM 814 O O . PHE A 1 105 ? 8.242 12.116 -13.187 1.00 84.38 105 PHE A O 1
ATOM 821 N N . GLN A 1 106 ? 9.229 12.402 -15.178 1.00 89.44 106 GLN A N 1
ATOM 822 C CA . GLN A 1 106 ? 8.648 11.213 -15.786 1.00 89.44 106 GLN A CA 1
ATOM 823 C C . GLN A 1 106 ? 9.722 10.141 -15.940 1.00 89.44 106 GLN A C 1
ATOM 825 O O . GLN A 1 106 ? 10.863 10.444 -16.265 1.00 89.44 106 GLN A O 1
ATOM 830 N N . SER A 1 107 ? 9.362 8.887 -15.695 1.00 92.25 107 SER A N 1
ATOM 831 C CA . SER A 1 107 ? 10.209 7.715 -15.945 1.00 92.25 107 SER A CA 1
ATOM 832 C C . SER A 1 107 ? 9.480 6.748 -16.868 1.00 92.25 107 SER A C 1
ATOM 834 O O . SER A 1 107 ? 8.261 6.629 -16.744 1.00 92.25 107 SER A O 1
ATOM 836 N N . ALA A 1 108 ? 10.196 6.036 -17.737 1.00 93.62 108 ALA A N 1
ATOM 837 C CA . ALA A 1 108 ? 9.614 5.032 -18.631 1.00 93.62 108 ALA A CA 1
ATOM 838 C C . ALA A 1 108 ? 10.095 3.625 -18.282 1.00 93.62 108 ALA A C 1
ATOM 840 O O . ALA A 1 108 ? 11.280 3.420 -18.030 1.00 93.62 108 ALA A O 1
ATOM 841 N N . PHE A 1 109 ? 9.183 2.661 -18.336 1.00 92.38 109 PHE A N 1
ATOM 842 C CA . PHE A 1 109 ? 9.471 1.235 -18.441 1.00 92.38 109 PHE A CA 1
ATOM 843 C C . PHE A 1 109 ? 9.204 0.805 -19.877 1.00 92.38 109 PHE A C 1
ATOM 845 O O . PHE A 1 109 ? 8.182 1.186 -20.448 1.00 92.38 109 PHE A O 1
ATOM 852 N N . ILE A 1 110 ? 10.125 0.050 -20.460 1.00 91.75 110 ILE A N 1
ATOM 853 C CA . ILE A 1 110 ? 10.123 -0.299 -21.877 1.00 91.75 110 ILE A CA 1
ATOM 854 C C . ILE A 1 110 ? 10.353 -1.799 -21.990 1.00 91.75 110 ILE A C 1
ATOM 856 O O . ILE A 1 110 ? 11.389 -2.308 -21.559 1.00 91.75 110 ILE A O 1
ATOM 860 N N . ASP A 1 111 ? 9.389 -2.488 -22.586 1.00 89.38 111 ASP A N 1
ATOM 861 C CA . ASP A 1 111 ? 9.499 -3.894 -22.950 1.00 89.38 111 ASP A CA 1
ATOM 862 C C . ASP A 1 111 ? 9.833 -3.978 -24.444 1.00 89.38 111 ASP A C 1
ATOM 864 O O . ASP A 1 111 ? 9.179 -3.343 -25.277 1.00 89.38 111 ASP A O 1
ATOM 868 N N . PHE A 1 112 ? 10.822 -4.785 -24.812 1.00 85.81 112 PHE A N 1
ATOM 869 C CA . PHE A 1 112 ? 11.271 -4.927 -26.198 1.00 85.81 112 PHE A CA 1
ATOM 870 C C . PHE A 1 112 ? 10.710 -6.197 -26.834 1.00 85.81 112 PHE A C 1
ATOM 872 O O . PHE A 1 112 ? 10.644 -7.242 -26.190 1.00 85.81 112 PHE A O 1
ATOM 879 N N . GLU A 1 113 ? 10.351 -6.111 -28.114 1.00 82.81 113 GLU A N 1
ATOM 880 C CA . GLU A 1 113 ? 10.140 -7.300 -28.947 1.00 82.81 113 GLU A CA 1
ATOM 881 C C . GLU A 1 113 ? 11.496 -7.961 -29.208 1.00 82.81 113 GLU A C 1
ATOM 883 O O . GLU A 1 113 ? 11.649 -9.174 -29.085 1.00 82.81 113 GLU A O 1
ATOM 888 N N . TYR A 1 114 ? 12.500 -7.129 -29.495 1.00 80.06 114 TYR A N 1
ATOM 889 C CA . TYR A 1 114 ? 13.887 -7.532 -29.635 1.00 80.06 114 TYR A CA 1
ATOM 890 C C . TYR A 1 114 ? 14.843 -6.343 -29.579 1.00 80.06 114 TYR A C 1
ATOM 892 O O . TYR A 1 114 ? 14.451 -5.199 -29.820 1.00 80.06 114 TYR A O 1
ATOM 900 N N . TRP A 1 115 ? 16.117 -6.622 -29.307 1.00 83.69 115 TRP A N 1
ATOM 901 C CA . TRP A 1 115 ? 17.192 -5.637 -29.389 1.00 83.69 115 TRP A CA 1
ATOM 902 C C . TRP A 1 115 ? 17.870 -5.699 -30.760 1.00 83.69 115 TRP A C 1
ATOM 904 O O . TRP A 1 115 ? 17.990 -6.768 -31.365 1.00 83.69 115 TRP A O 1
ATOM 914 N N . TYR A 1 116 ? 18.300 -4.545 -31.264 1.00 80.81 116 TYR A N 1
ATOM 915 C CA . TYR A 1 116 ? 19.141 -4.483 -32.453 1.00 80.81 116 TYR A CA 1
ATOM 916 C C . TYR A 1 116 ? 20.540 -4.995 -32.111 1.00 80.81 116 TYR A C 1
ATOM 918 O O . TYR A 1 116 ? 21.007 -4.830 -30.988 1.00 80.81 116 TYR A O 1
ATOM 926 N N . ILE A 1 117 ? 21.222 -5.596 -33.085 1.00 74.56 117 ILE A N 1
ATOM 927 C CA . ILE A 1 117 ? 22.623 -5.993 -32.935 1.00 74.56 117 ILE A CA 1
ATOM 928 C C . ILE A 1 117 ? 23.497 -4.887 -33.523 1.00 74.56 117 ILE A C 1
ATOM 930 O O . ILE A 1 117 ? 23.682 -4.779 -34.734 1.00 74.56 117 ILE A O 1
ATOM 934 N N . SER A 1 118 ? 24.019 -4.045 -32.640 1.00 77.56 118 SER A N 1
ATOM 935 C CA . SER A 1 118 ? 24.995 -2.995 -32.929 1.00 77.56 118 SER A CA 1
ATOM 936 C C . SER A 1 118 ? 26.105 -3.012 -31.879 1.00 77.56 118 SER A C 1
ATOM 938 O O . SER A 1 118 ? 25.967 -3.608 -30.810 1.00 77.56 118 SER A O 1
ATOM 940 N N . GLU A 1 119 ? 27.227 -2.352 -32.159 1.00 78.25 119 GLU A N 1
ATOM 941 C CA . GLU A 1 119 ? 28.314 -2.256 -31.182 1.00 78.25 119 GLU A CA 1
ATOM 942 C C . GLU A 1 119 ? 27.852 -1.557 -29.892 1.00 78.25 119 GLU A C 1
ATOM 944 O O . GLU A 1 119 ? 28.086 -2.071 -28.798 1.00 78.25 119 GLU A O 1
ATOM 949 N N . SER A 1 120 ? 27.099 -0.458 -30.016 1.00 81.19 120 SER A N 1
ATOM 950 C CA . SER A 1 120 ? 26.543 0.285 -28.878 1.00 81.19 120 SER A CA 1
ATOM 951 C C . SER A 1 120 ? 25.546 -0.534 -28.057 1.00 81.19 120 SER A C 1
ATOM 953 O O . SER A 1 120 ? 25.587 -0.493 -26.832 1.00 81.19 120 SER A O 1
ATOM 955 N N . THR A 1 121 ? 24.663 -1.308 -28.696 1.00 81.56 121 THR A N 1
ATOM 956 C CA . THR A 1 121 ? 23.700 -2.164 -27.975 1.00 81.56 121 THR A CA 1
ATOM 957 C C . THR A 1 121 ? 24.380 -3.333 -27.283 1.00 81.56 121 THR A C 1
ATOM 959 O O . THR A 1 121 ? 24.029 -3.638 -26.146 1.00 81.56 121 THR A O 1
ATOM 962 N N . ARG A 1 122 ? 25.397 -3.940 -27.909 1.00 77.81 122 ARG A N 1
ATOM 963 C CA . ARG A 1 122 ? 26.225 -4.972 -27.274 1.00 77.81 122 ARG A CA 1
ATOM 964 C C . ARG A 1 122 ? 26.964 -4.413 -26.061 1.00 77.81 122 ARG A C 1
ATOM 966 O O . ARG A 1 122 ? 26.956 -5.042 -25.009 1.00 77.81 122 ARG A O 1
ATOM 973 N N . HIS A 1 123 ? 27.556 -3.226 -26.188 1.00 80.44 123 HIS A N 1
ATOM 974 C CA . HIS A 1 123 ? 28.238 -2.566 -25.078 1.00 80.44 123 HIS A CA 1
ATOM 975 C C . HIS A 1 123 ? 27.261 -2.216 -23.946 1.00 80.44 123 HIS A C 1
ATOM 977 O O . HIS A 1 123 ? 27.532 -2.529 -22.790 1.00 80.44 123 HIS A O 1
ATOM 983 N N . LEU A 1 124 ? 26.083 -1.673 -24.275 1.00 84.12 124 LEU A N 1
ATOM 984 C CA . LEU A 1 124 ? 25.015 -1.410 -23.307 1.00 84.12 124 LEU A CA 1
ATOM 985 C C . LEU A 1 124 ? 24.586 -2.673 -22.573 1.00 84.12 124 LEU A C 1
ATOM 987 O O . LEU A 1 124 ? 24.452 -2.651 -21.352 1.00 84.12 124 LEU A O 1
ATOM 991 N N . LEU A 1 125 ? 24.387 -3.765 -23.305 1.00 82.31 125 LEU A N 1
ATOM 992 C CA . LEU A 1 125 ? 24.001 -5.040 -22.727 1.00 82.31 125 LEU A CA 1
ATOM 993 C C . LEU A 1 125 ? 25.066 -5.534 -21.738 1.00 82.31 125 LEU A C 1
ATOM 995 O O . LEU A 1 125 ? 24.730 -5.849 -20.600 1.00 82.31 125 LEU A O 1
ATOM 999 N N . MET A 1 126 ? 26.340 -5.541 -22.141 1.00 78.25 126 MET A N 1
ATOM 1000 C CA . MET A 1 126 ? 27.457 -5.972 -21.291 1.00 78.25 126 MET A CA 1
ATOM 1001 C C . MET A 1 126 ? 27.574 -5.136 -20.016 1.00 78.25 126 MET A C 1
ATOM 1003 O O . MET A 1 126 ? 27.648 -5.693 -18.922 1.00 78.25 126 MET A O 1
ATOM 1007 N N . GLU A 1 127 ? 27.524 -3.809 -20.134 1.00 81.00 127 GLU A N 1
ATOM 1008 C CA . GLU A 1 127 ? 27.573 -2.921 -18.972 1.00 81.00 127 GLU A CA 1
ATOM 1009 C C . GLU A 1 127 ? 26.387 -3.187 -18.038 1.00 81.00 127 GLU A C 1
ATOM 1011 O O . GLU A 1 127 ? 26.566 -3.303 -16.825 1.00 81.00 127 GLU A O 1
ATOM 1016 N N . LEU A 1 128 ? 25.175 -3.344 -18.588 1.00 82.50 128 LEU A N 1
ATOM 1017 C CA . LEU A 1 128 ? 23.977 -3.639 -17.800 1.00 82.50 128 LEU A CA 1
ATOM 1018 C C . LEU A 1 128 ? 24.091 -4.975 -17.061 1.00 82.50 128 LEU A C 1
ATOM 1020 O O . LEU A 1 128 ? 23.683 -5.044 -15.901 1.00 82.50 128 LEU A O 1
ATOM 1024 N N . PHE A 1 129 ? 24.668 -6.007 -17.681 1.00 80.69 129 PHE A N 1
ATOM 1025 C CA . PHE A 1 129 ? 24.949 -7.282 -17.017 1.00 80.69 129 PHE A CA 1
ATOM 1026 C C . PHE A 1 129 ? 25.981 -7.130 -15.896 1.00 80.69 129 PHE A C 1
ATOM 1028 O O . PHE A 1 129 ? 25.758 -7.646 -14.804 1.00 80.69 129 PHE A O 1
ATOM 1035 N N . ASN A 1 130 ? 27.053 -6.364 -16.116 1.00 77.44 130 ASN A N 1
ATOM 1036 C CA . ASN A 1 130 ? 28.100 -6.139 -15.113 1.00 77.44 130 ASN A CA 1
ATOM 1037 C C . ASN A 1 130 ? 27.567 -5.470 -13.835 1.00 77.44 130 ASN A C 1
ATOM 1039 O O . ASN A 1 130 ? 28.075 -5.715 -12.739 1.00 77.44 130 ASN A O 1
ATOM 1043 N N . VAL A 1 131 ? 26.527 -4.639 -13.954 1.00 74.56 131 VAL A N 1
ATOM 1044 C CA . VAL A 1 131 ? 25.932 -3.908 -12.821 1.00 74.56 131 VAL A CA 1
ATOM 1045 C C . VAL A 1 131 ? 24.621 -4.497 -12.304 1.00 74.56 131 VAL A C 1
ATOM 1047 O O . VAL A 1 131 ? 23.958 -3.878 -11.458 1.00 74.56 131 VAL A O 1
ATOM 1050 N N . THR A 1 132 ? 24.235 -5.674 -12.799 1.00 76.19 132 THR A N 1
ATOM 1051 C CA . THR A 1 132 ? 22.975 -6.327 -12.443 1.00 76.19 132 THR A CA 1
ATOM 1052 C C . THR A 1 132 ? 23.215 -7.703 -11.840 1.00 76.19 132 THR A C 1
ATOM 1054 O O . THR A 1 132 ? 23.939 -8.528 -12.384 1.00 76.19 132 THR A O 1
ATOM 1057 N N . ARG A 1 133 ? 22.571 -7.969 -10.701 1.00 75.25 133 ARG A N 1
ATOM 1058 C CA . ARG A 1 133 ? 22.491 -9.311 -10.118 1.00 75.25 133 ARG A CA 1
ATOM 1059 C C . ARG A 1 133 ? 21.203 -9.982 -10.562 1.00 75.25 133 ARG A C 1
ATOM 1061 O O . ARG A 1 133 ? 20.144 -9.352 -10.531 1.00 75.25 133 ARG A O 1
ATOM 1068 N N . PHE A 1 134 ? 21.317 -11.254 -10.922 1.00 71.50 134 PHE A N 1
ATOM 1069 C CA . PHE A 1 134 ? 20.203 -12.077 -11.370 1.00 71.50 134 PHE A CA 1
ATOM 1070 C C . PHE A 1 134 ? 19.976 -13.239 -10.403 1.00 71.50 134 PHE A C 1
ATOM 1072 O O . PHE A 1 134 ? 20.933 -13.880 -9.971 1.00 71.50 134 PHE A O 1
ATOM 1079 N N . GLU A 1 135 ? 18.714 -13.525 -10.100 1.00 71.31 135 GLU A N 1
ATOM 1080 C CA . GLU A 1 135 ? 18.275 -14.748 -9.421 1.00 71.31 135 GLU A CA 1
ATOM 1081 C C . GLU A 1 135 ? 17.121 -15.338 -10.230 1.00 71.31 135 GLU A C 1
ATOM 1083 O O . GLU A 1 135 ? 16.201 -14.609 -10.598 1.00 71.31 135 GLU A O 1
ATOM 1088 N N . ASN A 1 136 ? 17.172 -16.639 -10.537 1.00 71.75 136 ASN A N 1
ATOM 1089 C CA . ASN A 1 136 ? 16.181 -17.312 -11.389 1.00 71.75 136 ASN A CA 1
ATOM 1090 C C . ASN A 1 136 ? 15.898 -16.547 -12.697 1.00 71.75 136 ASN A C 1
ATOM 1092 O O . ASN A 1 136 ? 14.746 -16.357 -13.070 1.00 71.75 136 ASN A O 1
ATOM 1096 N N . GLU A 1 137 ? 16.959 -16.062 -13.353 1.00 66.81 137 GLU A N 1
ATOM 1097 C CA . GLU A 1 137 ? 16.893 -15.323 -14.627 1.00 66.81 137 GLU A CA 1
ATOM 1098 C C . GLU A 1 137 ? 16.205 -13.945 -14.557 1.00 66.81 137 GLU A C 1
ATOM 1100 O O . GLU A 1 137 ? 16.046 -13.269 -15.577 1.00 66.81 137 GLU A O 1
ATOM 1105 N N . GLU A 1 138 ? 15.869 -13.466 -13.356 1.00 70.75 138 GLU A N 1
ATOM 1106 C CA . GLU A 1 138 ? 15.275 -12.149 -13.137 1.00 70.75 138 GLU A CA 1
ATOM 1107 C C . GLU A 1 138 ? 16.250 -11.181 -12.450 1.00 70.75 138 GLU A C 1
ATOM 1109 O O . GLU A 1 138 ? 16.990 -11.578 -11.545 1.00 70.75 138 GLU A O 1
ATOM 1114 N N . PRO A 1 139 ? 16.256 -9.889 -12.830 1.00 73.88 139 PRO A N 1
ATOM 1115 C CA . PRO A 1 139 ? 17.112 -8.897 -12.193 1.00 73.88 139 PRO A CA 1
ATOM 1116 C C . PRO A 1 139 ? 16.604 -8.561 -10.779 1.00 73.88 139 PRO A C 1
ATOM 1118 O O . PRO A 1 139 ? 15.533 -7.970 -10.622 1.00 73.88 139 PRO A O 1
ATOM 1121 N N . THR A 1 140 ? 17.384 -8.887 -9.744 1.00 70.75 140 THR A N 1
ATOM 1122 C CA . THR A 1 140 ? 17.042 -8.625 -8.328 1.00 70.75 140 THR A CA 1
ATOM 1123 C C . THR A 1 140 ? 17.669 -7.343 -7.790 1.00 70.75 140 THR A C 1
ATOM 1125 O O . THR A 1 140 ? 17.095 -6.665 -6.935 1.00 70.75 140 THR A O 1
ATOM 1128 N N . TYR A 1 141 ? 18.827 -6.961 -8.327 1.00 73.81 141 TYR A N 1
ATOM 1129 C CA . TYR A 1 141 ? 19.495 -5.699 -8.027 1.00 73.81 141 TYR A CA 1
ATOM 1130 C C . TYR A 1 141 ? 20.115 -5.125 -9.294 1.00 73.81 141 TYR A C 1
ATOM 1132 O O . TYR A 1 141 ? 20.874 -5.811 -9.967 1.00 73.81 141 TYR A O 1
ATOM 1140 N N . THR A 1 142 ? 19.821 -3.861 -9.599 1.00 76.25 142 THR A N 1
ATOM 1141 C CA . THR A 1 142 ? 20.244 -3.199 -10.844 1.00 76.25 142 THR A CA 1
ATOM 1142 C C . THR A 1 142 ? 20.762 -1.800 -10.533 1.00 76.25 142 THR A C 1
ATOM 1144 O O . THR A 1 142 ? 20.006 -0.977 -9.994 1.00 76.25 142 THR A O 1
ATOM 1147 N N . GLN A 1 143 ? 22.002 -1.487 -10.904 1.00 80.12 143 GLN A N 1
ATOM 1148 C CA . GLN A 1 143 ? 22.447 -0.090 -10.961 1.00 80.12 143 GLN A CA 1
ATOM 1149 C C . GLN A 1 143 ? 22.098 0.528 -12.318 1.00 80.12 143 GLN A C 1
ATOM 1151 O O . GLN A 1 143 ? 21.713 -0.173 -13.250 1.00 80.12 143 GLN A O 1
ATOM 1156 N N . SER A 1 144 ? 22.153 1.857 -12.404 1.00 86.31 144 SER A N 1
ATOM 1157 C CA . SER A 1 144 ? 21.868 2.562 -13.658 1.00 86.31 144 SER A CA 1
ATOM 1158 C C . SER A 1 144 ? 23.154 2.939 -14.374 1.00 86.31 144 SER A C 1
ATOM 1160 O O . SER A 1 144 ? 24.106 3.378 -13.737 1.00 86.31 144 SER A O 1
ATOM 1162 N N . ILE A 1 145 ? 23.131 2.827 -15.694 1.00 86.00 145 ILE A N 1
ATOM 1163 C CA . ILE A 1 145 ? 24.204 3.210 -16.608 1.00 86.00 145 ILE A CA 1
ATOM 1164 C C . ILE A 1 145 ? 23.809 4.480 -17.340 1.00 86.00 145 ILE A C 1
ATOM 1166 O O . ILE A 1 145 ? 22.623 4.762 -17.544 1.00 86.00 145 ILE A O 1
ATOM 1170 N N . GLN A 1 146 ? 24.813 5.269 -17.704 1.00 87.06 146 GLN A N 1
ATOM 1171 C CA . GLN A 1 146 ? 24.622 6.509 -18.438 1.00 87.06 146 GLN A CA 1
ATOM 1172 C C . GLN A 1 146 ? 24.670 6.254 -19.945 1.00 87.06 146 GLN A C 1
ATOM 1174 O O . GLN A 1 146 ? 25.652 5.746 -20.468 1.00 87.06 146 GLN A O 1
ATOM 1179 N N . VAL A 1 147 ? 23.616 6.630 -20.656 1.00 84.94 147 VAL A N 1
ATOM 1180 C CA . VAL A 1 147 ? 23.515 6.516 -22.110 1.00 84.94 147 VAL A CA 1
ATOM 1181 C C . VAL A 1 147 ? 23.575 7.908 -22.725 1.00 84.94 147 VAL A C 1
ATOM 1183 O O . VAL A 1 147 ? 22.827 8.810 -22.340 1.00 84.94 147 VAL A O 1
ATOM 1186 N N . PHE A 1 148 ? 24.470 8.076 -23.687 1.00 81.44 148 PHE A N 1
ATOM 1187 C CA . PHE A 1 148 ? 24.669 9.306 -24.438 1.00 81.44 148 PHE A CA 1
ATOM 1188 C C . PHE A 1 148 ? 24.176 9.094 -25.870 1.00 81.44 148 PHE A C 1
ATOM 1190 O O . PHE A 1 148 ? 24.583 8.135 -26.526 1.00 81.44 148 PHE A O 1
ATOM 1197 N N . GLY A 1 149 ? 23.290 9.973 -26.335 1.00 75.94 149 GLY A N 1
ATOM 1198 C CA . GLY A 1 149 ? 22.881 10.033 -27.737 1.00 75.94 149 GLY A CA 1
ATOM 1199 C C . GLY A 1 149 ? 23.683 11.083 -28.501 1.00 75.94 149 GLY A C 1
ATOM 1200 O O . GLY A 1 149 ? 24.418 11.872 -27.904 1.00 75.94 149 GLY A O 1
ATOM 1201 N N . ASN A 1 150 ? 23.501 11.109 -29.819 1.00 68.31 150 ASN A N 1
ATOM 1202 C CA . ASN A 1 150 ? 24.096 12.126 -30.688 1.00 68.31 150 ASN A CA 1
ATOM 1203 C C . ASN A 1 150 ? 23.496 13.519 -30.495 1.00 68.31 150 ASN A C 1
ATOM 1205 O O . ASN A 1 150 ? 24.173 14.525 -30.701 1.00 68.31 150 ASN A O 1
ATOM 1209 N N . GLU A 1 151 ? 22.234 13.577 -30.079 1.00 69.88 151 GLU A N 1
ATOM 1210 C CA . GLU A 1 151 ? 21.549 14.821 -29.756 1.00 69.88 151 GLU A CA 1
ATOM 1211 C C . GLU A 1 151 ? 21.590 15.093 -28.251 1.00 69.88 151 GLU A C 1
ATOM 1213 O O . GLU A 1 151 ? 21.606 14.180 -27.418 1.00 69.88 151 GLU A O 1
ATOM 1218 N N . HIS A 1 152 ? 21.588 16.375 -27.884 1.00 76.31 152 HIS A N 1
ATOM 1219 C CA . HIS A 1 152 ? 21.418 16.760 -26.491 1.00 76.31 152 HIS A CA 1
ATOM 1220 C C . HIS A 1 152 ? 19.978 16.505 -26.052 1.00 76.31 152 HIS A C 1
ATOM 1222 O O . HIS A 1 152 ? 19.026 16.910 -26.710 1.00 76.31 152 HIS A O 1
ATOM 1228 N N . PHE A 1 153 ? 19.827 15.880 -24.893 1.00 82.31 153 PHE A N 1
ATOM 1229 C CA . PHE A 1 153 ? 18.542 15.782 -24.218 1.00 82.31 153 PHE A CA 1
ATOM 1230 C C . PHE A 1 153 ? 18.297 17.047 -23.387 1.00 82.31 153 PHE A C 1
ATOM 1232 O O . PHE A 1 153 ? 19.254 17.668 -22.925 1.00 82.31 153 PHE A O 1
ATOM 1239 N N . PHE A 1 154 ? 17.037 17.415 -23.152 1.00 78.94 154 PHE A N 1
ATOM 1240 C CA . PHE A 1 154 ? 16.672 18.622 -22.400 1.00 78.94 154 PHE A CA 1
ATOM 1241 C C . PHE A 1 154 ? 15.660 18.322 -21.291 1.00 78.94 154 PHE A C 1
ATOM 1243 O O . PHE A 1 154 ? 14.776 17.474 -21.445 1.00 78.94 154 PHE A O 1
ATOM 1250 N N . TRP A 1 155 ? 15.815 19.011 -20.158 1.00 77.56 155 TRP A N 1
ATOM 1251 C CA . TRP A 1 155 ? 14.924 18.914 -18.998 1.00 77.56 155 TRP A CA 1
ATOM 1252 C C . TRP A 1 155 ? 13.608 19.667 -19.200 1.00 77.56 155 TRP A C 1
ATOM 1254 O O . TRP A 1 155 ? 12.635 19.386 -18.504 1.00 77.56 155 TRP A O 1
ATOM 1264 N N . ASP A 1 156 ? 13.585 20.620 -20.126 1.00 76.31 156 ASP A N 1
ATOM 1265 C CA . ASP A 1 156 ? 12.470 21.508 -20.417 1.00 76.31 156 ASP A CA 1
ATOM 1266 C C . ASP A 1 156 ? 12.151 21.544 -21.917 1.00 76.31 156 ASP A C 1
ATOM 1268 O O . ASP A 1 156 ? 13.004 21.285 -22.762 1.00 76.31 156 ASP A O 1
ATOM 1272 N N . GLU A 1 157 ? 10.905 21.887 -22.244 1.00 74.56 157 GLU A N 1
ATOM 1273 C CA . GLU A 1 157 ? 10.429 21.977 -23.633 1.00 74.56 157 GLU A CA 1
ATOM 1274 C C . GLU A 1 157 ? 11.054 23.144 -24.408 1.00 74.56 157 GLU A C 1
ATOM 1276 O O . GLU A 1 157 ? 11.123 23.100 -25.630 1.00 74.56 157 GLU A O 1
ATOM 1281 N N . HIS A 1 158 ? 11.537 24.173 -23.704 1.00 75.69 158 HIS A N 1
ATOM 1282 C CA . HIS A 1 158 ? 12.172 25.349 -24.304 1.00 75.69 158 HIS A CA 1
ATOM 1283 C C . HIS A 1 158 ? 13.668 25.132 -24.591 1.00 75.69 158 HIS A C 1
ATOM 1285 O O . HIS A 1 158 ? 14.355 26.077 -24.978 1.00 75.69 158 HIS A O 1
ATOM 1291 N N . GLU A 1 159 ? 14.174 23.911 -24.375 1.00 78.31 159 GLU A N 1
ATOM 1292 C CA . GLU A 1 159 ? 15.562 23.502 -24.617 1.00 78.31 159 GLU A CA 1
ATOM 1293 C C . GLU A 1 159 ? 16.610 24.376 -23.898 1.00 78.31 159 GLU A C 1
ATOM 1295 O O . GLU A 1 159 ? 17.763 24.502 -24.320 1.00 78.31 159 GLU A O 1
ATOM 1300 N N . THR A 1 160 ? 16.237 24.980 -22.769 1.00 71.69 160 THR A N 1
ATOM 1301 C CA . THR A 1 160 ? 17.127 25.879 -22.023 1.00 71.69 160 THR A CA 1
ATOM 1302 C C . THR A 1 160 ? 18.080 25.118 -21.107 1.00 71.69 160 THR A C 1
ATOM 1304 O O . THR A 1 160 ? 19.204 25.564 -20.862 1.00 71.69 160 THR A O 1
ATOM 1307 N N . MET A 1 161 ? 17.671 23.945 -20.620 1.00 77.38 161 MET A N 1
ATOM 1308 C CA . MET A 1 161 ? 18.411 23.165 -19.640 1.00 77.38 161 MET A CA 1
ATOM 1309 C C . MET A 1 161 ? 18.772 21.787 -20.200 1.00 77.38 161 MET A C 1
ATOM 1311 O O . MET A 1 161 ? 17.974 20.851 -20.208 1.00 77.38 161 MET A O 1
ATOM 1315 N N . LYS A 1 162 ? 20.029 21.634 -20.626 1.00 80.06 162 LYS A N 1
ATOM 1316 C CA . LYS A 1 162 ? 20.556 20.370 -21.161 1.00 80.06 162 LYS A CA 1
ATOM 1317 C C . LYS A 1 162 ? 20.666 19.290 -20.081 1.00 80.06 162 LYS A C 1
ATOM 1319 O O . LYS A 1 162 ? 21.188 19.520 -18.988 1.00 80.06 162 LYS A O 1
ATOM 1324 N N . MET A 1 163 ? 20.236 18.079 -20.410 1.00 79.56 163 MET A N 1
ATOM 1325 C CA . MET A 1 163 ? 20.564 16.870 -19.665 1.00 79.56 163 MET A CA 1
ATOM 1326 C C . MET A 1 163 ? 21.927 16.351 -20.115 1.00 79.56 163 MET A C 1
ATOM 1328 O O . MET A 1 163 ? 22.281 16.403 -21.291 1.00 79.56 163 MET A O 1
ATOM 1332 N N . LYS A 1 164 ? 22.693 15.816 -19.163 1.00 76.44 164 LYS A N 1
ATOM 1333 C CA . LYS A 1 164 ? 24.028 15.277 -19.439 1.00 76.44 164 LYS A CA 1
ATOM 1334 C C . LYS A 1 164 ? 23.969 13.930 -20.167 1.00 76.44 164 LYS A C 1
ATOM 1336 O O . LYS A 1 164 ? 24.762 13.698 -21.069 1.00 76.44 164 LYS A O 1
ATOM 1341 N N . CYS A 1 165 ? 23.053 13.059 -19.756 1.00 82.12 165 CYS A N 1
ATOM 1342 C CA . CYS A 1 165 ? 22.874 11.704 -20.271 1.00 82.12 165 CYS A CA 1
ATOM 1343 C C . CYS A 1 165 ? 21.504 11.158 -19.850 1.00 82.12 165 CYS A C 1
ATOM 1345 O O . CYS A 1 165 ? 20.853 11.704 -18.953 1.00 82.12 165 CYS A O 1
ATOM 1347 N N . LEU A 1 166 ? 21.089 10.060 -20.475 1.00 88.06 166 LEU A N 1
ATOM 1348 C CA . LEU A 1 166 ? 19.975 9.241 -20.013 1.00 88.06 166 LEU A CA 1
ATOM 1349 C C . LEU A 1 166 ? 20.478 8.220 -19.001 1.00 88.06 166 LEU A C 1
ATOM 1351 O O . LEU A 1 166 ? 21.551 7.655 -19.161 1.00 88.06 166 LEU A O 1
ATOM 1355 N N . SER A 1 167 ? 19.697 7.957 -17.961 1.00 89.44 167 SER A N 1
ATOM 1356 C CA . SER A 1 167 ? 20.028 6.941 -16.963 1.00 89.44 167 SER A CA 1
ATOM 1357 C C . SER A 1 167 ? 19.131 5.724 -17.161 1.00 89.44 167 SER A C 1
ATOM 1359 O O . SER A 1 167 ? 17.911 5.836 -17.016 1.00 89.44 167 SER A O 1
ATOM 1361 N N . VAL A 1 168 ? 19.733 4.584 -17.501 1.00 90.69 168 VAL A N 1
ATOM 1362 C CA . VAL A 1 168 ? 19.035 3.360 -17.918 1.00 90.69 168 VAL A CA 1
ATOM 1363 C C . VAL A 1 168 ? 19.461 2.179 -17.053 1.00 90.69 168 VAL A C 1
ATOM 1365 O O . VAL A 1 168 ? 20.624 2.074 -16.677 1.00 90.69 168 VAL A O 1
ATOM 1368 N N . ARG A 1 169 ? 18.532 1.277 -16.730 1.00 89.25 169 ARG A N 1
ATOM 1369 C CA . ARG A 1 169 ? 18.817 0.038 -15.990 1.00 89.25 169 ARG A CA 1
ATOM 1370 C C . ARG A 1 169 ? 17.919 -1.112 -16.433 1.00 89.25 169 ARG A C 1
ATOM 1372 O O . ARG A 1 169 ? 16.824 -0.856 -16.939 1.00 89.25 169 ARG A O 1
ATOM 1379 N N . PHE A 1 170 ? 18.338 -2.348 -16.165 1.00 87.44 170 PHE A N 1
ATOM 1380 C CA . PHE A 1 170 ? 17.468 -3.509 -16.333 1.00 87.44 170 PHE A CA 1
ATOM 1381 C C . PHE A 1 170 ? 16.279 -3.463 -15.376 1.00 87.44 170 PHE A C 1
ATOM 1383 O O . PHE A 1 170 ? 16.350 -2.916 -14.273 1.00 87.44 170 PHE A O 1
ATOM 1390 N N . VAL A 1 171 ? 15.172 -4.050 -15.812 1.00 85.56 171 VAL A N 1
ATOM 1391 C CA . VAL A 1 171 ? 13.994 -4.322 -14.991 1.00 85.56 171 VAL A CA 1
ATOM 1392 C C . VAL A 1 171 ? 13.383 -5.654 -15.393 1.00 85.56 171 VAL A C 1
ATOM 1394 O O . VAL A 1 171 ? 13.647 -6.183 -16.470 1.00 85.56 171 VAL A O 1
ATOM 1397 N N . LYS A 1 172 ? 12.546 -6.203 -14.512 1.00 81.12 172 LYS A N 1
ATOM 1398 C CA . LYS A 1 172 ? 11.814 -7.436 -14.785 1.00 81.12 172 LYS A CA 1
ATOM 1399 C C . LYS A 1 172 ? 10.973 -7.298 -16.061 1.00 81.12 172 LYS A C 1
ATOM 1401 O O . LYS A 1 172 ? 10.331 -6.270 -16.286 1.00 81.12 172 LYS A O 1
ATOM 1406 N N . LYS A 1 173 ? 10.952 -8.355 -16.874 1.00 78.00 173 LYS A N 1
ATOM 1407 C CA . LYS A 1 173 ? 10.139 -8.406 -18.091 1.00 78.00 173 LYS A CA 1
ATOM 1408 C C . LYS A 1 173 ? 8.661 -8.179 -17.766 1.00 78.00 173 LYS A C 1
ATOM 1410 O O . LYS A 1 173 ? 8.151 -8.703 -16.776 1.00 78.00 173 LYS A O 1
ATOM 1415 N N . GLY A 1 174 ? 7.980 -7.399 -18.601 1.00 74.00 174 GLY A N 1
ATOM 1416 C CA . GLY A 1 174 ? 6.557 -7.117 -18.444 1.00 74.00 174 GLY A CA 1
ATOM 1417 C C . GLY A 1 174 ? 6.256 -5.948 -17.508 1.00 74.00 174 GLY A C 1
ATOM 1418 O O . GLY A 1 174 ? 5.086 -5.672 -17.255 1.00 74.00 174 GLY A O 1
ATOM 1419 N N . MET A 1 175 ? 7.264 -5.234 -16.992 1.00 76.94 175 MET A N 1
ATOM 1420 C CA . MET A 1 175 ? 7.046 -4.011 -16.204 1.00 76.94 175 MET A CA 1
ATOM 1421 C C . MET A 1 175 ? 6.374 -2.895 -17.022 1.00 76.94 175 MET A C 1
ATOM 1423 O O . MET A 1 175 ? 5.715 -2.044 -16.421 1.00 76.94 175 MET A O 1
ATOM 1427 N N . ALA A 1 176 ? 6.507 -2.887 -18.357 1.00 75.25 176 ALA A N 1
ATOM 1428 C CA . ALA A 1 176 ? 5.793 -1.933 -19.206 1.00 75.25 176 ALA A CA 1
ATOM 1429 C C . ALA A 1 176 ? 4.338 -2.366 -19.462 1.00 75.25 176 ALA A C 1
ATOM 1431 O O . ALA A 1 176 ? 3.453 -1.522 -19.513 1.00 75.25 176 ALA A O 1
ATOM 1432 N N . THR A 1 177 ? 4.063 -3.673 -19.528 1.00 67.19 177 THR A N 1
ATOM 1433 C CA . THR A 1 177 ? 2.686 -4.217 -19.563 1.00 67.19 177 THR A CA 1
ATOM 1434 C C . THR A 1 177 ? 1.991 -4.273 -18.209 1.00 67.19 177 THR A C 1
ATOM 1436 O O . THR A 1 177 ? 0.771 -4.412 -18.157 1.00 67.19 177 THR A O 1
ATOM 1439 N N . GLN A 1 178 ? 2.735 -4.198 -17.102 1.00 61.47 178 GLN A N 1
ATOM 1440 C CA . GLN A 1 178 ? 2.119 -3.984 -15.806 1.00 61.47 178 GLN A CA 1
ATOM 1441 C C . GLN A 1 178 ? 1.485 -2.610 -15.892 1.00 61.47 178 GLN A C 1
ATOM 1443 O O . GLN A 1 178 ? 2.166 -1.612 -15.694 1.00 61.47 178 GLN A O 1
ATOM 1448 N N . GLU A 1 17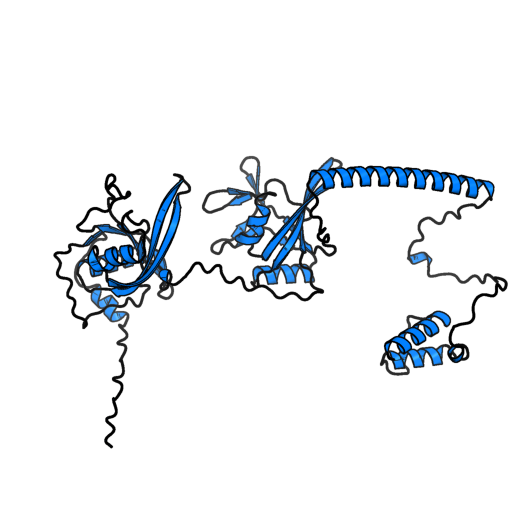9 ? 0.185 -2.530 -16.145 1.00 45.22 179 GLU A N 1
ATOM 1449 C CA . GLU A 1 179 ? -0.574 -1.357 -15.749 1.00 45.22 179 GLU A CA 1
ATOM 1450 C C . GLU A 1 179 ? -0.270 -1.095 -14.263 1.00 45.22 179 GLU A C 1
ATOM 1452 O O . GLU A 1 179 ? 0.294 -1.934 -13.543 1.00 45.22 179 GLU A O 1
ATOM 1457 N N . ASN A 1 180 ? -0.651 0.064 -13.732 1.00 42.38 180 ASN A N 1
ATOM 1458 C CA . ASN A 1 180 ? -1.031 0.006 -12.331 1.00 42.38 180 ASN A CA 1
ATOM 1459 C C . ASN A 1 180 ? -2.177 -1.013 -12.274 1.00 42.38 180 ASN A C 1
ATOM 1461 O O . ASN A 1 180 ? -3.339 -0.628 -12.331 1.00 42.38 180 ASN A O 1
ATOM 1465 N N . LEU A 1 181 ? -1.846 -2.293 -12.081 1.00 41.28 181 LEU A N 1
ATOM 1466 C CA . LEU A 1 181 ? -2.524 -3.104 -11.112 1.00 41.28 181 LEU A CA 1
ATOM 1467 C C . LEU A 1 181 ? -2.499 -2.217 -9.855 1.00 41.28 181 LEU A C 1
ATOM 1469 O O . LEU A 1 181 ? -1.675 -2.359 -8.955 1.00 41.28 181 LEU A O 1
ATOM 1473 N N . THR A 1 182 ? -3.480 -1.312 -9.755 1.00 41.12 182 THR A N 1
ATOM 1474 C CA . THR A 1 182 ? -4.479 -1.498 -8.721 1.00 41.12 182 THR A CA 1
ATOM 1475 C C . THR A 1 182 ? -4.633 -2.999 -8.685 1.00 41.12 182 THR A C 1
ATOM 1477 O O . THR A 1 182 ? -5.277 -3.559 -9.566 1.00 41.12 182 THR A O 1
ATOM 1480 N N . LYS A 1 183 ? -3.841 -3.671 -7.822 1.00 45.69 183 LYS A N 1
ATOM 1481 C CA . LYS A 1 183 ? -4.055 -5.077 -7.502 1.00 45.69 183 LYS A CA 1
ATOM 1482 C C . LYS A 1 183 ? -5.561 -5.128 -7.444 1.00 45.69 183 LYS A C 1
ATOM 1484 O O . LYS A 1 183 ? -6.111 -4.352 -6.661 1.00 45.69 183 LYS A O 1
ATOM 1489 N N . THR A 1 184 ? -6.213 -5.838 -8.357 1.00 44.72 184 THR A N 1
ATOM 1490 C CA . THR A 1 184 ? -7.639 -6.082 -8.233 1.00 44.72 184 THR A CA 1
ATOM 1491 C C . THR A 1 184 ? -7.688 -6.779 -6.899 1.00 44.72 184 THR A C 1
ATOM 1493 O O . THR A 1 184 ? -7.220 -7.908 -6.762 1.00 44.72 184 THR A O 1
ATOM 1496 N N . VAL A 1 185 ? -7.977 -5.990 -5.865 1.00 59.34 185 VAL A N 1
ATOM 1497 C CA . VAL A 1 185 ? -7.828 -6.431 -4.500 1.00 59.34 185 VAL A CA 1
ATOM 1498 C C . VAL A 1 185 ? -8.984 -7.380 -4.396 1.00 59.34 185 VAL A C 1
ATOM 1500 O O . VAL A 1 185 ? -10.129 -6.934 -4.331 1.00 59.34 185 VAL A O 1
ATOM 1503 N N . GLN A 1 186 ? -8.685 -8.669 -4.554 1.00 80.25 186 GLN A N 1
ATOM 1504 C CA . GLN A 1 186 ? -9.679 -9.710 -4.413 1.00 80.25 186 GLN A CA 1
ATOM 1505 C C . GLN A 1 186 ? -10.339 -9.431 -3.071 1.00 80.25 186 GLN A C 1
ATOM 1507 O O . GLN A 1 186 ? -9.650 -9.206 -2.075 1.00 80.25 186 GLN A O 1
ATOM 1512 N N . LYS A 1 187 ? -11.653 -9.240 -3.092 1.00 89.56 187 LYS A N 1
ATOM 1513 C CA . LYS A 1 187 ? -12.404 -8.907 -1.891 1.00 89.56 187 LYS A CA 1
ATOM 1514 C C . LYS A 1 187 ? -12.721 -10.225 -1.217 1.00 89.56 187 LYS A C 1
ATOM 1516 O O . LYS A 1 187 ? -13.171 -11.153 -1.881 1.00 89.56 187 LYS A O 1
ATOM 1521 N N . LEU A 1 188 ? -12.460 -10.309 0.078 1.00 89.62 188 LEU A N 1
ATOM 1522 C CA . LEU A 1 188 ? -12.869 -11.470 0.843 1.00 89.62 188 LEU A CA 1
ATOM 1523 C C . LEU A 1 188 ? -14.393 -11.424 0.974 1.00 89.62 188 LEU A C 1
ATOM 1525 O O . LEU A 1 188 ? -14.930 -10.477 1.551 1.00 89.62 188 LEU A O 1
ATOM 1529 N N . GLU A 1 189 ? -15.074 -12.424 0.425 1.00 87.81 189 GLU A N 1
ATOM 1530 C CA . GLU A 1 189 ? -16.517 -12.570 0.595 1.00 87.81 189 GLU A CA 1
ATOM 1531 C C . GLU A 1 189 ? -16.811 -12.969 2.043 1.00 87.81 189 GLU A C 1
ATOM 1533 O O . GLU A 1 189 ? -16.312 -13.979 2.543 1.00 87.81 189 GLU A O 1
ATOM 1538 N N . LEU A 1 190 ? -17.587 -12.132 2.730 1.00 87.25 190 LEU A N 1
ATOM 1539 C CA . LEU A 1 190 ? -18.047 -12.375 4.091 1.00 87.25 190 LEU A CA 1
ATOM 1540 C C . LEU A 1 190 ? -19.540 -12.687 4.061 1.00 87.25 190 LEU A C 1
ATOM 1542 O O . LEU A 1 190 ? -20.307 -12.025 3.362 1.00 87.25 190 LEU A O 1
ATOM 1546 N N . SER A 1 191 ? -19.950 -13.677 4.848 1.00 85.69 191 SER A N 1
ATOM 1547 C CA . SER A 1 191 ? -21.368 -13.919 5.133 1.00 85.69 191 SER A CA 1
ATOM 1548 C C . SER A 1 191 ? -21.935 -12.818 6.035 1.00 85.69 191 SER A C 1
ATOM 1550 O O . SER A 1 191 ? -21.195 -12.147 6.756 1.00 85.69 191 SER A O 1
ATOM 1552 N N . SER A 1 192 ? -23.257 -12.646 6.033 1.00 80.00 192 SER A N 1
ATOM 1553 C CA . SER A 1 192 ? -23.949 -11.625 6.835 1.00 80.00 192 SER A CA 1
ATOM 1554 C C . SER A 1 192 ? -23.759 -11.776 8.349 1.00 80.00 192 SER A C 1
ATOM 1556 O O . SER A 1 192 ? -23.925 -10.807 9.082 1.00 80.00 192 SER A O 1
ATOM 1558 N N . GLU A 1 193 ? -23.412 -12.972 8.824 1.00 82.19 193 GLU A N 1
ATOM 1559 C CA . GLU A 1 193 ? -23.184 -13.263 10.247 1.00 82.19 193 GLU A CA 1
ATOM 1560 C C . GLU A 1 193 ? -21.750 -12.950 10.696 1.00 82.19 193 GLU A C 1
ATOM 1562 O O . GLU A 1 193 ? -21.461 -12.862 11.890 1.00 82.19 193 GLU A O 1
ATOM 1567 N N . GLN A 1 194 ? -20.825 -12.775 9.750 1.00 85.94 194 GLN A N 1
ATOM 1568 C CA . GLN A 1 194 ? -19.426 -12.526 10.058 1.00 85.94 194 GLN A CA 1
ATOM 1569 C C . GLN A 1 194 ? -19.174 -11.051 10.361 1.00 85.94 194 GLN A C 1
ATOM 1571 O O . GLN A 1 194 ? -19.616 -10.142 9.660 1.00 85.94 194 GLN A O 1
ATOM 1576 N N . TRP A 1 195 ? -18.374 -10.804 11.396 1.00 91.06 195 TRP A N 1
ATOM 1577 C CA . TRP A 1 195 ? -17.996 -9.453 11.788 1.00 91.06 195 TRP A CA 1
ATOM 1578 C C . TRP A 1 195 ? -17.171 -8.759 10.693 1.00 91.06 195 TRP A C 1
ATOM 1580 O O . TRP A 1 195 ? -16.302 -9.361 10.049 1.00 91.06 195 TRP A O 1
ATOM 1590 N N . ASN A 1 196 ? -17.414 -7.458 10.521 1.00 91.00 196 ASN A N 1
ATOM 1591 C CA . ASN A 1 196 ? -16.746 -6.611 9.527 1.00 91.00 196 ASN A CA 1
ATOM 1592 C C . ASN A 1 196 ? -16.084 -5.360 10.147 1.00 91.00 196 ASN A C 1
ATOM 1594 O O . ASN A 1 196 ? -15.631 -4.458 9.443 1.00 91.00 196 ASN A O 1
ATOM 1598 N N . SER A 1 197 ? -15.998 -5.309 11.477 1.00 92.25 197 SER A N 1
ATOM 1599 C CA . SER A 1 197 ? -15.419 -4.184 12.210 1.00 92.25 197 SER A CA 1
ATOM 1600 C C . SER A 1 197 ? -14.385 -4.651 13.229 1.00 92.25 197 SER A C 1
ATOM 1602 O O . SER A 1 197 ? -14.548 -5.683 13.882 1.00 92.25 197 SER A O 1
ATOM 1604 N N . LEU A 1 198 ? -13.325 -3.859 13.379 1.00 93.75 198 LEU A N 1
ATOM 1605 C CA . LEU A 1 198 ? -12.274 -4.053 14.373 1.00 93.75 198 LEU A CA 1
ATOM 1606 C C . LEU A 1 198 ? -12.366 -3.009 15.480 1.00 93.75 198 LEU A C 1
ATOM 1608 O O . LEU A 1 198 ? -12.849 -1.897 15.284 1.00 93.75 198 LEU A O 1
ATOM 1612 N N . TYR A 1 199 ? -11.842 -3.373 16.639 1.00 93.31 199 TYR A N 1
ATOM 1613 C CA . TYR A 1 199 ? -11.713 -2.516 17.799 1.00 93.31 199 TYR A CA 1
ATOM 1614 C C . TYR A 1 199 ? -10.259 -2.504 18.280 1.00 93.31 199 TYR A C 1
ATOM 1616 O O . TYR A 1 199 ? -9.659 -3.559 18.488 1.00 93.31 199 TYR A O 1
ATOM 1624 N N . ILE A 1 200 ? -9.694 -1.311 18.460 1.00 92.31 200 ILE A N 1
ATOM 1625 C CA . ILE A 1 200 ? -8.395 -1.081 19.093 1.00 92.31 200 ILE A CA 1
ATOM 1626 C C . ILE A 1 200 ? -8.655 -0.474 20.476 1.00 92.31 200 ILE A C 1
ATOM 1628 O O . ILE A 1 200 ? -9.069 0.686 20.550 1.00 92.31 200 ILE A O 1
ATOM 1632 N N . PRO A 1 201 ? -8.418 -1.216 21.576 1.00 88.62 201 PRO A N 1
ATOM 1633 C CA . PRO A 1 201 ? -8.764 -0.739 22.912 1.00 88.62 201 PRO A CA 1
ATOM 1634 C C . PRO A 1 201 ? -7.930 0.426 23.417 1.00 88.62 201 PRO A C 1
ATOM 1636 O O . PRO A 1 201 ? -8.431 1.291 24.125 1.00 88.62 201 PRO A O 1
ATOM 1639 N N . CYS A 1 202 ? -6.654 0.411 23.064 1.00 87.12 202 CYS A N 1
ATOM 1640 C CA . CYS A 1 202 ? -5.684 1.423 23.415 1.00 87.12 202 CYS A CA 1
ATOM 1641 C C . CYS A 1 202 ? -4.814 1.619 22.183 1.00 87.12 202 CYS A C 1
ATOM 1643 O O . CYS A 1 202 ? -4.194 0.665 21.704 1.00 87.12 202 CYS A O 1
ATOM 1645 N N . LEU A 1 203 ? -4.812 2.842 21.664 1.00 83.94 203 LEU A N 1
ATOM 1646 C CA . LEU A 1 203 ? -3.853 3.330 20.695 1.00 83.94 203 LEU A CA 1
ATOM 1647 C C . LEU A 1 203 ? -2.757 4.057 21.491 1.00 83.94 203 LEU A C 1
ATOM 1649 O O . LEU A 1 203 ? -3.002 5.156 21.996 1.00 83.94 203 LEU A O 1
ATOM 1653 N N . PRO A 1 204 ? -1.575 3.444 21.682 1.00 74.50 204 PRO A N 1
ATOM 1654 C CA . PRO A 1 204 ? -0.500 4.073 22.431 1.00 74.50 204 PRO A CA 1
ATOM 1655 C C . PRO A 1 204 ? -0.082 5.396 21.792 1.00 74.50 204 PRO A C 1
ATOM 1657 O O . PRO A 1 204 ? -0.036 5.523 20.565 1.00 74.50 204 PRO A O 1
ATOM 1660 N N . LYS A 1 205 ? 0.259 6.368 22.640 1.00 73.62 205 LYS A N 1
ATOM 1661 C CA . LYS A 1 205 ? 0.857 7.626 22.196 1.00 73.62 205 LYS A CA 1
ATOM 1662 C C . LYS A 1 205 ? 2.226 7.305 21.581 1.00 73.62 205 LYS A C 1
ATOM 1664 O O . LYS A 1 205 ? 3.003 6.564 22.174 1.00 73.62 205 LYS A O 1
ATOM 1669 N N . GLU A 1 206 ? 2.477 7.829 20.382 1.00 75.50 206 GLU A N 1
ATOM 1670 C CA . GLU A 1 206 ? 3.801 7.826 19.737 1.00 75.50 206 GLU A CA 1
ATOM 1671 C C . GLU A 1 206 ? 4.378 6.438 19.383 1.00 75.50 206 GLU A C 1
ATOM 1673 O O . GLU A 1 206 ? 5.560 6.165 19.588 1.00 75.50 206 GLU A O 1
ATOM 1678 N N . ILE A 1 207 ? 3.575 5.543 18.789 1.00 85.00 207 ILE A N 1
ATOM 1679 C CA . ILE A 1 207 ? 4.149 4.353 18.135 1.00 85.00 207 ILE A CA 1
ATOM 1680 C C . ILE A 1 207 ? 4.913 4.776 16.883 1.00 85.00 207 ILE A C 1
ATOM 1682 O O . ILE A 1 207 ? 4.314 5.299 15.943 1.00 85.00 207 ILE A O 1
ATOM 1686 N N . LEU A 1 208 ? 6.203 4.453 16.851 1.00 87.94 208 LEU A N 1
ATOM 1687 C CA . LEU A 1 208 ? 7.127 4.679 15.748 1.00 87.94 208 LEU A CA 1
ATOM 1688 C C . LEU A 1 208 ? 7.484 3.367 15.035 1.00 87.94 208 LEU A C 1
ATOM 1690 O O . LEU A 1 208 ? 7.458 2.283 15.622 1.00 87.94 208 LEU A O 1
ATOM 1694 N N . PHE A 1 209 ? 7.844 3.476 13.758 1.00 86.56 209 PHE A N 1
ATOM 1695 C CA . PHE A 1 209 ? 8.458 2.412 12.963 1.00 86.56 209 PHE A CA 1
ATOM 1696 C C . PHE A 1 209 ? 9.384 2.999 11.887 1.00 86.56 209 PHE A C 1
ATOM 1698 O O . PHE A 1 209 ? 9.106 4.055 11.318 1.00 86.56 209 PHE A O 1
ATOM 1705 N N . ASP A 1 210 ? 10.480 2.307 11.579 1.00 82.19 210 ASP A N 1
ATOM 1706 C CA . ASP A 1 210 ? 11.546 2.820 10.703 1.00 82.19 210 ASP A CA 1
ATOM 1707 C C . ASP A 1 210 ? 11.217 2.659 9.205 1.00 82.19 210 ASP A C 1
ATOM 1709 O O . ASP A 1 210 ? 11.401 1.598 8.640 1.00 82.19 210 ASP A O 1
ATOM 1713 N N . THR A 1 211 ? 10.777 3.676 8.473 1.00 77.44 211 THR A N 1
ATOM 1714 C CA . THR A 1 211 ? 10.638 3.517 7.006 1.00 77.44 211 THR A CA 1
ATOM 1715 C C . THR A 1 211 ? 11.967 3.726 6.277 1.00 77.44 211 THR A C 1
ATOM 1717 O O . THR A 1 211 ? 12.887 4.340 6.814 1.00 77.44 211 THR A O 1
ATOM 1720 N N . ASP A 1 212 ? 12.039 3.339 4.997 1.00 69.88 212 ASP A N 1
ATOM 1721 C CA . ASP A 1 212 ? 13.171 3.671 4.107 1.00 69.88 212 ASP A CA 1
ATOM 1722 C C . ASP A 1 212 ? 13.454 5.193 4.034 1.00 69.88 212 ASP A C 1
ATOM 1724 O O . ASP A 1 212 ? 14.516 5.616 3.581 1.00 69.88 212 ASP A O 1
ATOM 1728 N N . LYS A 1 213 ? 12.492 6.028 4.454 1.00 69.44 213 LYS A N 1
ATOM 1729 C CA . LYS A 1 213 ? 12.574 7.495 4.480 1.00 69.44 213 LYS A CA 1
ATOM 1730 C C . LYS A 1 213 ? 12.808 8.075 5.883 1.00 69.44 213 LYS A C 1
ATOM 1732 O O . LYS A 1 213 ? 12.833 9.295 6.015 1.00 69.44 213 LYS A O 1
ATOM 1737 N N . GLY A 1 214 ? 12.973 7.233 6.904 1.00 75.19 214 GLY A N 1
ATOM 1738 C CA . GLY A 1 214 ? 13.092 7.626 8.311 1.00 75.19 214 GLY A CA 1
ATOM 1739 C C . GLY A 1 214 ? 11.914 7.159 9.180 1.00 75.19 214 GLY A C 1
ATOM 1740 O O . GLY A 1 214 ? 10.990 6.504 8.681 1.00 75.19 214 GLY A O 1
ATOM 1741 N N . PRO A 1 215 ? 11.930 7.469 10.487 1.00 80.94 215 PRO A N 1
ATOM 1742 C CA . PRO A 1 215 ? 10.889 7.041 11.415 1.00 80.94 215 PRO A CA 1
ATOM 1743 C C . PRO A 1 215 ? 9.530 7.644 11.038 1.00 80.94 215 PRO A C 1
ATOM 1745 O O . PRO A 1 215 ? 9.408 8.829 10.739 1.00 80.94 215 PRO A O 1
ATOM 1748 N N . SER A 1 216 ? 8.498 6.807 11.026 1.00 83.56 216 SER A N 1
ATOM 1749 C CA . SER A 1 216 ? 7.096 7.184 10.828 1.00 83.56 216 SER A CA 1
ATOM 1750 C C . SER A 1 216 ? 6.287 6.810 12.058 1.00 83.56 216 SER A C 1
ATOM 1752 O O . SER A 1 216 ? 6.654 5.877 12.766 1.00 83.56 216 SER A O 1
ATOM 1754 N N . TYR A 1 217 ? 5.181 7.514 12.298 1.00 85.69 217 TYR A N 1
ATOM 1755 C CA . TYR A 1 217 ? 4.355 7.326 13.486 1.00 85.69 217 TYR A CA 1
ATOM 1756 C C . TYR A 1 217 ? 2.905 6.970 13.147 1.00 85.69 217 TYR A C 1
ATOM 1758 O O . TYR A 1 217 ? 2.356 7.391 12.122 1.00 85.69 217 TYR A O 1
ATOM 1766 N N . ILE A 1 218 ? 2.283 6.184 14.025 1.00 83.56 218 ILE A N 1
ATOM 1767 C CA . ILE A 1 218 ? 0.864 5.823 13.943 1.00 83.56 218 ILE A CA 1
ATOM 1768 C C . ILE A 1 218 ? 0.070 6.791 14.823 1.00 83.56 218 ILE A C 1
ATOM 1770 O O . ILE A 1 218 ? 0.228 6.802 16.041 1.00 83.56 218 ILE A O 1
ATOM 1774 N N . ASN A 1 219 ? -0.783 7.602 14.203 1.00 81.56 219 ASN A N 1
ATOM 1775 C CA . ASN A 1 219 ? -1.737 8.487 14.867 1.00 81.56 219 ASN A CA 1
ATOM 1776 C C . ASN A 1 219 ? -3.101 8.421 14.162 1.00 81.56 219 ASN A C 1
ATOM 1778 O O . ASN A 1 219 ? -3.276 7.662 13.213 1.00 81.56 219 ASN A O 1
ATOM 1782 N N . GLU A 1 220 ? -4.062 9.235 14.593 1.00 82.19 220 GLU A N 1
ATOM 1783 C CA . GLU A 1 220 ? -5.421 9.256 14.028 1.00 82.19 220 GLU A CA 1
ATOM 1784 C C . GLU A 1 220 ? -5.433 9.518 12.514 1.00 82.19 220 GLU A C 1
ATOM 1786 O O . GLU A 1 220 ? -6.140 8.841 11.770 1.00 82.19 220 GLU A O 1
ATOM 1791 N N . ASN A 1 221 ? -4.569 10.424 12.045 1.00 82.06 221 ASN A N 1
ATOM 1792 C CA . ASN A 1 221 ? -4.473 10.798 10.632 1.00 82.06 221 ASN A CA 1
ATOM 1793 C C . ASN A 1 221 ? -3.788 9.722 9.775 1.00 82.06 221 ASN A C 1
ATOM 1795 O O . ASN A 1 221 ? -4.066 9.610 8.582 1.00 82.06 221 ASN A O 1
ATOM 1799 N N . SER A 1 222 ? -2.871 8.940 10.352 1.00 84.56 222 SER A N 1
ATOM 1800 C CA . SER A 1 222 ? -2.104 7.921 9.630 1.00 84.56 222 SER A CA 1
ATOM 1801 C C . SER A 1 222 ? -2.650 6.504 9.806 1.00 84.56 222 SER A C 1
ATOM 1803 O O . SER A 1 222 ? -2.287 5.627 9.022 1.00 84.56 222 SER A O 1
ATOM 1805 N N . LEU A 1 223 ? -3.553 6.262 10.765 1.00 88.12 223 LEU A N 1
ATOM 1806 C CA . LEU A 1 223 ? -4.088 4.932 11.074 1.00 88.12 223 LEU A CA 1
ATOM 1807 C C . LEU A 1 223 ? -4.804 4.300 9.876 1.00 88.12 223 LEU A C 1
ATOM 1809 O O . LEU A 1 223 ? -4.585 3.123 9.585 1.00 88.12 223 LEU A O 1
ATOM 1813 N N . GLN A 1 224 ? -5.603 5.079 9.139 1.00 89.62 224 GLN A N 1
ATOM 1814 C CA . GLN A 1 224 ? -6.267 4.581 7.933 1.00 89.62 224 GLN A CA 1
ATOM 1815 C C . GLN A 1 224 ? -5.244 4.124 6.889 1.00 89.62 224 GLN A C 1
ATOM 1817 O O . GLN A 1 224 ? -5.313 2.999 6.394 1.00 89.62 224 GLN A O 1
ATOM 1822 N N . TYR A 1 225 ? -4.264 4.978 6.582 1.00 87.25 225 TYR A N 1
ATOM 1823 C CA . TYR A 1 225 ? -3.200 4.647 5.638 1.00 87.25 225 TYR A CA 1
ATOM 1824 C C . TYR A 1 225 ? -2.430 3.404 6.092 1.00 87.25 225 TYR A C 1
ATOM 1826 O O . TYR A 1 225 ? -2.174 2.504 5.294 1.00 87.25 225 TYR A O 1
ATOM 1834 N N . PHE A 1 226 ? -2.115 3.327 7.383 1.00 88.75 226 PHE A N 1
ATOM 1835 C CA . PHE A 1 226 ? -1.398 2.211 7.973 1.00 88.75 226 PHE A CA 1
ATOM 1836 C C . PHE A 1 226 ? -2.142 0.882 7.770 1.00 88.75 226 PHE A C 1
ATOM 1838 O O . PHE A 1 226 ? -1.570 -0.095 7.282 1.00 88.75 226 PHE A O 1
ATOM 1845 N N . ILE A 1 227 ? -3.439 0.840 8.068 1.00 90.94 227 ILE A N 1
ATOM 1846 C CA . ILE A 1 227 ? -4.245 -0.376 7.917 1.00 90.94 227 ILE A CA 1
ATOM 1847 C C . ILE A 1 227 ? -4.425 -0.756 6.439 1.00 90.94 227 ILE A C 1
ATOM 1849 O O . ILE A 1 227 ? -4.261 -1.926 6.078 1.00 90.94 227 ILE A O 1
ATOM 1853 N N . GLU A 1 228 ? -4.730 0.215 5.574 1.00 88.94 228 GLU A N 1
ATOM 1854 C CA . GLU A 1 228 ? -5.004 -0.043 4.156 1.00 88.94 228 GLU A CA 1
ATOM 1855 C C . GLU A 1 228 ? -3.735 -0.386 3.357 1.00 88.94 228 GLU A C 1
ATOM 1857 O O . GLU A 1 228 ? -3.776 -1.228 2.458 1.00 88.94 228 GLU A O 1
ATOM 1862 N N . LYS A 1 229 ? -2.601 0.270 3.642 1.00 85.62 229 LYS A N 1
ATOM 1863 C CA . LYS A 1 229 ? -1.378 0.187 2.821 1.00 85.62 229 LYS A CA 1
ATOM 1864 C C . LYS A 1 229 ? -0.268 -0.639 3.454 1.00 85.62 229 LYS A C 1
ATOM 1866 O O . LYS A 1 229 ? 0.367 -1.412 2.735 1.00 85.62 229 LYS A O 1
ATOM 1871 N N . ASN A 1 230 ? -0.029 -0.490 4.757 1.00 86.06 230 ASN A N 1
ATOM 1872 C CA . ASN A 1 230 ? 1.051 -1.198 5.449 1.00 86.06 230 ASN A CA 1
ATOM 1873 C C . ASN A 1 230 ? 0.611 -2.601 5.882 1.00 86.06 230 ASN A C 1
ATOM 1875 O O . ASN A 1 230 ? 1.302 -3.567 5.575 1.00 86.06 230 ASN A O 1
ATOM 1879 N N . LEU A 1 231 ? -0.550 -2.730 6.534 1.00 88.50 231 LEU A N 1
ATOM 1880 C CA . LEU A 1 231 ? -1.103 -4.041 6.900 1.00 88.50 231 LEU A CA 1
ATOM 1881 C C . LEU A 1 231 ? -1.876 -4.709 5.758 1.00 88.50 231 LEU A C 1
ATOM 1883 O O . LEU A 1 231 ? -1.988 -5.932 5.736 1.00 88.50 231 LEU A O 1
ATOM 1887 N N . GLN A 1 232 ? -2.395 -3.933 4.804 1.00 89.00 232 GLN A N 1
ATOM 1888 C CA . GLN A 1 232 ? -3.169 -4.446 3.669 1.00 89.00 232 GLN A CA 1
ATOM 1889 C C . GLN A 1 232 ? -4.383 -5.286 4.100 1.00 89.00 232 GLN A C 1
ATOM 1891 O O . GLN A 1 232 ? -4.705 -6.275 3.442 1.00 89.00 232 GLN A O 1
ATOM 1896 N N . LEU A 1 233 ? -5.069 -4.915 5.186 1.00 91.56 233 LEU A N 1
ATOM 1897 C CA . LEU A 1 233 ? -6.187 -5.714 5.716 1.00 91.56 233 LEU A CA 1
ATOM 1898 C C . LEU A 1 233 ? -7.464 -5.598 4.881 1.00 91.56 233 LEU A C 1
ATOM 1900 O O . LEU A 1 233 ? -8.198 -6.569 4.731 1.00 91.56 233 LEU A O 1
ATOM 1904 N N . GLY A 1 234 ? -7.736 -4.415 4.344 1.00 91.50 234 GLY A N 1
ATOM 1905 C CA . GLY A 1 234 ? -9.024 -4.090 3.746 1.00 91.50 234 GLY A CA 1
ATOM 1906 C C . GLY A 1 234 ? -9.093 -2.632 3.326 1.00 91.50 234 GLY A C 1
ATOM 1907 O O . GLY A 1 234 ? -8.146 -1.875 3.557 1.00 91.50 234 GLY A O 1
ATOM 1908 N N . LYS A 1 235 ? -10.225 -2.238 2.748 1.00 91.69 235 LYS A N 1
ATOM 1909 C CA . LYS A 1 235 ? -10.594 -0.834 2.570 1.00 91.69 235 LYS A CA 1
ATOM 1910 C C . LYS A 1 235 ? -11.408 -0.380 3.771 1.00 91.69 235 LYS A C 1
ATOM 1912 O O . LYS A 1 235 ? -12.371 -1.045 4.149 1.00 91.69 235 LYS A O 1
ATOM 1917 N N . ILE A 1 236 ? -11.022 0.741 4.372 1.00 91.31 236 ILE A N 1
ATOM 1918 C CA . ILE A 1 236 ? -11.736 1.304 5.515 1.00 91.31 236 ILE A CA 1
ATOM 1919 C C . ILE A 1 236 ? -12.848 2.208 5.000 1.00 91.31 236 ILE A C 1
ATOM 1921 O O . ILE A 1 236 ? -12.611 3.069 4.152 1.00 91.31 236 ILE A O 1
ATOM 1925 N N . LYS A 1 237 ? -14.046 2.014 5.552 1.00 89.56 237 LYS A N 1
ATOM 1926 C CA . LYS A 1 237 ? -15.199 2.885 5.347 1.00 89.56 237 LYS A CA 1
ATOM 1927 C C . LYS A 1 237 ? -15.116 4.112 6.255 1.00 89.56 237 LYS A C 1
ATOM 1929 O O . LYS A 1 237 ? -15.216 5.232 5.772 1.00 89.56 237 LYS A O 1
ATOM 1934 N N . ARG A 1 238 ? -14.882 3.898 7.556 1.00 88.75 238 ARG A N 1
ATOM 1935 C CA . ARG A 1 238 ? -14.628 4.959 8.546 1.00 88.75 238 ARG A CA 1
ATOM 1936 C C . ARG A 1 238 ? -13.882 4.443 9.778 1.00 88.75 238 ARG A C 1
ATOM 1938 O O . ARG A 1 238 ? -13.806 3.232 10.002 1.00 88.75 238 ARG A O 1
ATOM 1945 N N . ILE A 1 239 ? -13.366 5.374 10.576 1.00 89.69 239 ILE A N 1
ATOM 1946 C CA . ILE A 1 239 ? -12.770 5.111 11.887 1.00 89.69 239 ILE A CA 1
ATOM 1947 C C . ILE A 1 239 ? -13.414 6.056 12.897 1.00 89.69 239 ILE A C 1
ATOM 1949 O O . ILE A 1 239 ? -13.357 7.269 12.711 1.00 89.69 239 ILE A O 1
ATOM 1953 N N . ASP A 1 240 ? -13.973 5.493 13.962 1.00 88.38 240 ASP A N 1
ATOM 1954 C CA . ASP A 1 240 ? -14.575 6.241 15.060 1.00 88.38 240 ASP A CA 1
ATOM 1955 C C . ASP A 1 240 ? -13.613 6.210 16.258 1.00 88.38 240 ASP A C 1
ATOM 1957 O O . ASP A 1 240 ? -13.290 5.140 16.787 1.00 88.38 240 ASP A O 1
ATOM 1961 N N . PHE A 1 241 ? -13.107 7.376 16.662 1.00 89.25 241 PHE A N 1
ATOM 1962 C CA . PHE A 1 241 ? -12.198 7.516 17.801 1.00 89.25 241 PHE A CA 1
ATOM 1963 C C . PHE A 1 241 ? -12.981 7.842 19.070 1.00 89.25 241 PHE A C 1
ATOM 1965 O O . PHE A 1 241 ? -13.911 8.644 19.044 1.00 89.25 241 PHE A O 1
ATOM 1972 N N . VAL A 1 242 ? -12.599 7.219 20.184 1.00 86.25 242 VAL A N 1
ATOM 1973 C CA . VAL A 1 242 ? -13.227 7.431 21.491 1.00 86.25 242 VAL A CA 1
ATOM 1974 C C . VAL A 1 242 ? -12.141 7.608 22.538 1.00 86.25 242 VAL A C 1
ATOM 1976 O O . VAL A 1 242 ? -11.264 6.753 22.677 1.00 86.25 242 VAL A O 1
ATOM 1979 N N . ASP A 1 243 ? -12.220 8.693 23.298 1.00 85.81 243 ASP A N 1
ATOM 1980 C CA . ASP A 1 243 ? -11.388 8.892 24.477 1.00 85.81 243 ASP A CA 1
ATOM 1981 C C . ASP A 1 243 ? -11.928 8.038 25.631 1.00 85.81 243 ASP A C 1
ATOM 1983 O O . ASP A 1 243 ? -13.124 8.029 25.924 1.00 85.81 243 ASP A O 1
ATOM 1987 N N . ARG A 1 244 ? -11.047 7.266 26.268 1.00 80.31 244 ARG A N 1
ATOM 1988 C CA . ARG A 1 244 ? -11.362 6.434 27.430 1.00 80.31 244 ARG A CA 1
ATOM 1989 C C . ARG A 1 244 ? -10.461 6.805 28.583 1.00 80.31 244 ARG A C 1
ATOM 1991 O O . ARG A 1 244 ? -9.249 6.867 28.420 1.00 80.31 244 ARG A O 1
ATOM 1998 N N . GLU A 1 245 ? -11.034 6.972 29.760 1.00 78.19 245 GLU A N 1
ATOM 1999 C CA . GLU A 1 245 ? -10.250 7.108 30.979 1.00 78.19 245 GLU A CA 1
AT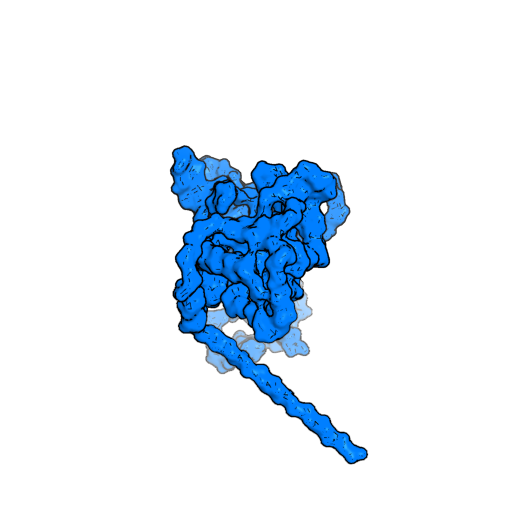OM 2000 C C . GLU A 1 245 ? -9.887 5.714 31.486 1.00 78.19 245 GLU A C 1
ATOM 2002 O O . GLU A 1 245 ? -10.749 4.886 31.777 1.00 78.19 245 GLU A O 1
ATOM 2007 N N . VAL A 1 246 ? -8.589 5.431 31.522 1.00 73.38 246 VAL A N 1
ATOM 2008 C CA . VAL A 1 246 ? -8.036 4.218 32.113 1.00 73.38 246 VAL A CA 1
ATOM 2009 C C . VAL A 1 246 ? -7.306 4.637 33.376 1.00 73.38 246 VAL A C 1
ATOM 2011 O O . VAL A 1 246 ? -6.420 5.487 33.339 1.00 73.38 246 VAL A O 1
ATOM 2014 N N . THR A 1 247 ? -7.684 4.049 34.505 1.00 67.19 247 THR A N 1
ATOM 2015 C CA . THR A 1 247 ? -6.976 4.264 35.764 1.00 67.19 247 THR A CA 1
ATOM 2016 C C . THR A 1 247 ? -5.765 3.341 35.801 1.00 67.19 247 THR A C 1
ATOM 2018 O O . THR A 1 247 ? -5.908 2.127 35.936 1.00 67.19 247 THR A O 1
ATOM 2021 N N . GLU A 1 248 ? -4.569 3.906 35.670 1.00 61.31 248 GLU A N 1
ATOM 2022 C CA . GLU A 1 248 ? -3.311 3.182 35.863 1.00 61.31 248 GLU A CA 1
ATOM 2023 C C . GLU A 1 248 ? -2.598 3.828 37.057 1.00 61.31 248 GLU A C 1
ATOM 2025 O O . GLU A 1 248 ? -2.341 5.029 37.053 1.00 61.31 248 GLU A O 1
ATOM 2030 N N . ASN A 1 249 ? -2.330 3.053 38.115 1.00 56.94 249 ASN A N 1
ATOM 2031 C CA . ASN A 1 249 ? -1.662 3.522 39.342 1.00 56.94 249 ASN A CA 1
ATOM 2032 C C . ASN A 1 249 ? -2.295 4.782 39.978 1.00 56.94 249 ASN A C 1
ATOM 2034 O O . ASN A 1 249 ? -1.593 5.752 40.252 1.00 56.94 249 ASN A O 1
ATOM 2038 N N . GLU A 1 250 ? -3.619 4.782 40.183 1.00 60.84 250 GLU A N 1
ATOM 2039 C CA . GLU A 1 250 ? -4.384 5.897 40.791 1.00 60.84 250 GLU A CA 1
ATOM 2040 C C . GLU A 1 250 ? -4.371 7.219 39.992 1.00 60.84 250 GLU A C 1
ATOM 2042 O O . GLU A 1 250 ? -4.929 8.221 40.435 1.00 60.84 250 GLU A O 1
ATOM 2047 N N . GLN A 1 251 ? -3.808 7.224 38.780 1.00 57.56 251 GLN A N 1
ATOM 2048 C CA . GLN A 1 251 ? -3.879 8.345 37.846 1.00 57.56 251 GLN A CA 1
ATOM 2049 C C . GLN A 1 251 ? -4.864 8.024 36.720 1.00 57.56 251 GLN A C 1
ATOM 2051 O O . GLN A 1 251 ? -4.772 6.989 36.057 1.00 57.56 251 GLN A O 1
ATOM 2056 N N . ALA A 1 252 ? -5.825 8.924 36.499 1.00 64.81 252 ALA A N 1
ATOM 2057 C CA . ALA A 1 252 ? -6.718 8.858 35.350 1.00 64.81 252 ALA A CA 1
ATOM 2058 C C . ALA A 1 252 ? -5.930 9.238 34.087 1.00 64.81 252 ALA A C 1
ATOM 2060 O O . ALA A 1 252 ? -5.588 10.401 33.870 1.00 64.81 252 ALA A O 1
ATOM 2061 N N . LEU A 1 253 ? -5.607 8.243 33.264 1.00 71.19 253 LEU A N 1
ATOM 2062 C CA . LEU A 1 253 ? -4.964 8.432 31.972 1.00 71.19 253 LEU A CA 1
ATOM 2063 C C . LEU A 1 253 ? -6.027 8.360 30.882 1.00 71.19 253 LEU A C 1
ATOM 2065 O O . LEU A 1 253 ? -6.662 7.328 30.680 1.00 71.19 253 LEU A O 1
ATOM 2069 N N . THR A 1 254 ? -6.201 9.446 30.134 1.00 75.12 254 THR A N 1
ATOM 2070 C CA . THR A 1 254 ? -7.041 9.428 28.935 1.00 75.12 254 THR A CA 1
ATOM 2071 C C . THR A 1 254 ? -6.287 8.731 27.801 1.00 75.12 254 THR A C 1
ATOM 2073 O O . THR A 1 254 ? -5.248 9.204 27.319 1.00 75.12 254 THR A O 1
ATOM 2076 N N . VAL A 1 255 ? -6.809 7.581 27.390 1.00 82.00 255 VAL A N 1
ATOM 2077 C CA . VAL A 1 255 ? -6.297 6.716 26.334 1.00 82.00 255 VAL A CA 1
ATOM 2078 C C . VAL A 1 255 ? -7.263 6.743 25.158 1.00 82.00 255 VAL A C 1
ATOM 2080 O O . VAL A 1 255 ? -8.472 6.605 25.325 1.00 82.00 255 VAL A O 1
ATOM 2083 N N . LYS A 1 256 ? -6.728 6.871 23.946 1.00 86.31 256 LYS A N 1
ATOM 2084 C CA . LYS A 1 256 ? -7.530 6.847 22.723 1.00 86.31 256 LYS A CA 1
ATOM 2085 C C . LYS A 1 256 ? -7.821 5.416 22.296 1.00 86.31 256 LYS A C 1
ATOM 2087 O O . LYS A 1 256 ? -6.903 4.608 22.166 1.00 86.31 256 LYS A O 1
ATOM 2092 N N . ALA A 1 257 ? -9.086 5.111 22.050 1.00 89.19 257 ALA A N 1
ATOM 2093 C CA . ALA A 1 257 ? -9.552 3.870 21.451 1.00 89.19 257 ALA A CA 1
ATOM 2094 C C . ALA A 1 257 ? -10.086 4.142 20.037 1.00 89.19 257 ALA A C 1
ATOM 2096 O O . ALA A 1 257 ? -10.510 5.256 19.735 1.00 89.19 257 ALA A O 1
ATOM 2097 N N . ALA A 1 258 ? -10.070 3.134 19.166 1.00 90.69 258 ALA A N 1
ATOM 2098 C CA . ALA A 1 258 ? -10.548 3.278 17.792 1.00 90.69 258 ALA A CA 1
ATOM 2099 C C . ALA A 1 258 ? -11.443 2.107 17.379 1.00 90.69 258 ALA A C 1
ATOM 2101 O O . ALA A 1 258 ? -11.093 0.943 17.585 1.00 90.69 258 ALA A O 1
ATOM 2102 N N . PHE A 1 259 ? -12.570 2.415 16.747 1.00 92.12 259 PHE A N 1
ATOM 2103 C CA . PHE A 1 259 ? -13.442 1.456 16.080 1.00 92.12 259 PHE A CA 1
ATOM 2104 C C . PHE A 1 259 ? -13.278 1.613 14.574 1.00 92.12 259 PHE A C 1
ATOM 2106 O O . PHE A 1 259 ? -13.489 2.683 14.018 1.00 92.12 259 PHE A O 1
ATOM 2113 N N . ILE A 1 260 ? -12.856 0.548 13.905 1.00 92.88 260 ILE A N 1
ATOM 2114 C CA . ILE A 1 260 ? -12.536 0.563 12.480 1.00 92.88 260 ILE A CA 1
ATOM 2115 C C . ILE A 1 260 ? -13.617 -0.216 11.748 1.00 92.88 260 ILE A C 1
ATOM 2117 O O . ILE A 1 260 ? -13.814 -1.406 12.000 1.00 92.88 260 ILE A O 1
ATOM 2121 N N . HIS A 1 261 ? -14.294 0.450 10.821 1.00 91.94 261 HIS A N 1
ATOM 2122 C CA . HIS A 1 261 ? -15.350 -0.129 10.003 1.00 91.94 261 HIS A CA 1
ATOM 2123 C C . HIS A 1 261 ? -14.819 -0.351 8.590 1.00 91.94 261 HIS A C 1
ATOM 2125 O O . HIS A 1 261 ? -14.398 0.602 7.931 1.00 91.94 261 HIS A O 1
ATOM 2131 N N . PHE A 1 262 ? -14.818 -1.598 8.120 1.00 91.62 262 PHE A N 1
ATOM 2132 C CA . PHE A 1 262 ? -14.335 -1.926 6.781 1.00 91.62 262 PHE A CA 1
ATOM 2133 C C . PHE A 1 262 ? -15.456 -1.802 5.750 1.00 91.62 262 PHE A C 1
ATOM 2135 O O . PHE A 1 262 ? -16.581 -2.235 5.976 1.00 91.62 262 PHE A O 1
ATOM 2142 N N . GLU A 1 263 ? -15.134 -1.232 4.593 1.00 90.12 263 GLU A N 1
ATOM 2143 C CA . GLU A 1 263 ? -15.977 -1.350 3.403 1.00 90.12 263 GLU A CA 1
ATOM 2144 C C . GLU A 1 263 ? -15.881 -2.778 2.858 1.00 90.12 263 GLU A C 1
ATOM 2146 O O . GLU A 1 263 ? -16.888 -3.407 2.550 1.00 90.12 263 GLU A O 1
ATOM 2151 N N . TYR A 1 264 ? -14.659 -3.311 2.798 1.00 91.56 264 TYR A N 1
ATOM 2152 C CA . TYR A 1 264 ? -14.391 -4.709 2.489 1.00 91.56 264 TYR A CA 1
ATOM 2153 C C . TYR A 1 264 ? -13.041 -5.145 3.062 1.00 91.56 264 TYR A C 1
ATOM 2155 O O . TYR A 1 264 ? -12.127 -4.333 3.242 1.00 91.56 264 TYR A O 1
ATOM 2163 N N . TRP A 1 265 ? -12.894 -6.448 3.292 1.00 93.62 265 TRP A N 1
ATOM 2164 C CA . TRP A 1 265 ? -11.612 -7.071 3.610 1.00 93.62 265 TRP A CA 1
ATOM 2165 C C . TRP A 1 265 ? -10.895 -7.494 2.339 1.00 93.62 265 TRP A C 1
ATOM 2167 O O . TRP A 1 265 ? -11.516 -7.900 1.356 1.00 93.62 265 TRP A O 1
ATOM 2177 N N . ASN A 1 266 ? -9.573 -7.424 2.367 1.00 91.88 266 ASN A N 1
ATOM 2178 C CA . ASN A 1 266 ? -8.760 -7.946 1.288 1.00 91.88 266 ASN A CA 1
ATOM 2179 C C . ASN A 1 266 ? -8.684 -9.470 1.420 1.00 91.88 266 ASN A C 1
ATOM 2181 O O . ASN A 1 266 ? -8.436 -10.001 2.501 1.00 91.88 266 ASN A O 1
ATOM 2185 N N . ASP A 1 267 ? -8.826 -10.177 0.311 1.00 91.12 267 ASP A N 1
ATOM 2186 C CA . ASP A 1 267 ? -8.540 -11.597 0.201 1.00 91.12 267 ASP A CA 1
ATOM 2187 C C . ASP A 1 267 ? -7.023 -11.786 0.089 1.00 91.12 267 ASP A C 1
ATOM 2189 O O . ASP A 1 267 ? -6.428 -11.840 -0.989 1.00 91.12 267 ASP A O 1
ATOM 2193 N N . ASN A 1 268 ? -6.361 -11.789 1.243 1.00 86.00 268 ASN A N 1
ATOM 2194 C CA . ASN A 1 268 ? -4.949 -12.113 1.343 1.00 86.00 268 ASN A CA 1
ATOM 2195 C C . ASN A 1 268 ? -4.637 -12.850 2.647 1.00 86.00 268 ASN A C 1
ATOM 2197 O O . ASN A 1 268 ? -5.427 -12.868 3.594 1.00 86.00 268 ASN A O 1
ATOM 2201 N N . ASN A 1 269 ? -3.446 -13.447 2.698 1.00 87.00 269 ASN A N 1
ATOM 2202 C CA . ASN A 1 269 ? -3.012 -14.247 3.840 1.00 87.00 269 ASN A CA 1
ATOM 2203 C C . ASN A 1 269 ? -2.969 -13.448 5.147 1.00 87.00 269 ASN A C 1
ATOM 2205 O O . ASN A 1 269 ? -3.259 -14.016 6.192 1.00 87.00 269 ASN A O 1
ATOM 2209 N N . ASN A 1 270 ? -2.642 -12.152 5.112 1.00 86.81 270 ASN A N 1
ATOM 2210 C CA . ASN A 1 270 ? -2.543 -11.342 6.327 1.00 86.81 270 ASN A CA 1
ATOM 2211 C C . ASN A 1 270 ? -3.925 -11.054 6.931 1.00 86.81 270 ASN A C 1
ATOM 2213 O O . ASN A 1 270 ? -4.143 -11.262 8.121 1.00 86.81 270 ASN A O 1
ATOM 2217 N N . ALA A 1 271 ? -4.880 -10.645 6.094 1.00 90.75 271 ALA A N 1
ATOM 2218 C CA . ALA A 1 271 ? -6.269 -10.448 6.483 1.00 90.75 271 ALA A CA 1
ATOM 2219 C C . ALA A 1 271 ? -6.887 -11.754 7.004 1.00 90.75 271 ALA A C 1
ATOM 2221 O O . ALA A 1 271 ? -7.436 -11.771 8.104 1.00 90.75 271 ALA A O 1
ATOM 2222 N N . LYS A 1 272 ? -6.726 -12.867 6.272 1.00 90.94 272 LYS A N 1
ATOM 2223 C CA . LYS A 1 272 ? -7.202 -14.196 6.697 1.00 90.94 272 LYS A CA 1
ATOM 2224 C C . LYS A 1 272 ? -6.577 -14.644 8.017 1.00 90.94 272 LYS A C 1
ATOM 2226 O O . LYS A 1 272 ? -7.286 -15.145 8.884 1.00 90.94 272 LYS A O 1
ATOM 2231 N N . PHE A 1 273 ? -5.270 -14.440 8.183 1.00 89.75 273 PHE A N 1
ATOM 2232 C CA . PHE A 1 273 ? -4.553 -14.776 9.411 1.00 89.75 273 PHE A CA 1
ATOM 2233 C C . PHE A 1 273 ? -5.067 -13.974 10.607 1.00 89.75 273 PHE A C 1
ATOM 2235 O O . PHE A 1 273 ? -5.357 -14.561 11.647 1.00 89.75 273 PHE A O 1
ATOM 2242 N N . LEU A 1 274 ? -5.223 -12.654 10.456 1.00 91.69 274 L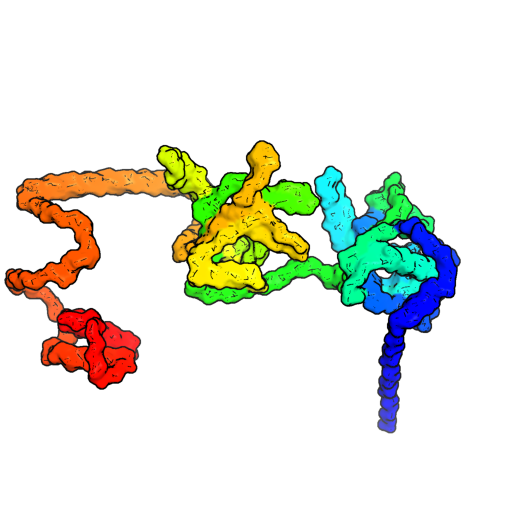EU A N 1
ATOM 2243 C CA . LEU A 1 274 ? -5.750 -11.804 11.520 1.00 91.69 274 LEU A CA 1
ATOM 2244 C C . LEU A 1 274 ? -7.177 -12.209 11.896 1.00 91.69 274 LEU A C 1
ATOM 2246 O O . LEU A 1 274 ? -7.469 -12.336 13.081 1.00 91.69 274 LEU A O 1
ATOM 2250 N N . ARG A 1 275 ? -8.048 -12.438 10.904 1.00 92.81 275 ARG A N 1
ATOM 2251 C CA . ARG A 1 275 ? -9.427 -12.875 11.153 1.00 92.81 275 ARG A CA 1
ATOM 2252 C C . ARG A 1 275 ? -9.466 -14.193 11.921 1.00 92.81 275 ARG A C 1
ATOM 2254 O O . ARG A 1 275 ? -10.067 -14.235 12.982 1.00 92.81 275 ARG A O 1
ATOM 2261 N N . ASN A 1 276 ? -8.731 -15.205 11.453 1.00 92.00 276 ASN A N 1
ATOM 2262 C CA . ASN A 1 276 ? -8.629 -16.499 12.128 1.00 92.00 276 ASN A CA 1
ATOM 2263 C C . ASN A 1 276 ? -8.140 -16.336 13.577 1.00 92.00 276 ASN A C 1
ATOM 2265 O O . ASN A 1 276 ? -8.777 -16.831 14.498 1.00 92.00 276 ASN A O 1
ATOM 2269 N N . LYS A 1 277 ? -7.076 -15.552 13.799 1.00 91.38 277 LYS A N 1
ATOM 2270 C CA . LYS A 1 277 ? -6.564 -15.287 15.150 1.00 91.38 277 LYS A CA 1
ATOM 2271 C C . LYS A 1 277 ? -7.595 -14.634 16.058 1.00 91.38 277 LYS A C 1
ATOM 2273 O O . LYS A 1 277 ? -7.685 -14.988 17.229 1.00 91.38 277 LYS A O 1
ATOM 2278 N N . LEU A 1 278 ? -8.363 -13.691 15.530 1.00 93.38 278 LEU A N 1
ATOM 2279 C CA . LEU A 1 278 ? -9.419 -13.029 16.281 1.00 93.38 278 LEU A CA 1
ATOM 2280 C C . LEU A 1 278 ? -10.599 -13.963 16.569 1.00 93.38 278 LEU A C 1
ATOM 2282 O O . LEU A 1 278 ? -11.111 -13.923 17.682 1.00 93.38 278 LEU A O 1
ATOM 2286 N N . ASP A 1 279 ? -10.968 -14.834 15.632 1.00 91.50 279 ASP A N 1
ATOM 2287 C CA . ASP A 1 279 ? -12.014 -15.841 15.832 1.00 91.50 279 ASP A CA 1
ATOM 2288 C C . ASP A 1 279 ? -11.601 -16.893 16.880 1.00 91.50 279 ASP A C 1
ATOM 2290 O O . ASP A 1 279 ? -12.436 -17.353 17.654 1.00 91.50 279 ASP A O 1
ATOM 2294 N N . THR A 1 280 ? -10.312 -17.253 16.952 1.00 90.31 280 THR A N 1
ATOM 2295 C CA . THR A 1 280 ? -9.816 -18.272 17.895 1.00 90.31 280 THR A CA 1
ATOM 2296 C C . THR A 1 280 ? -9.418 -17.724 19.266 1.00 90.31 280 THR A C 1
ATOM 2298 O O . THR A 1 280 ? -9.657 -18.374 20.277 1.00 90.31 280 THR A O 1
ATOM 2301 N N . GLU A 1 281 ? -8.754 -16.564 19.320 1.00 90.69 281 GLU A N 1
ATOM 2302 C CA . GLU A 1 281 ? -8.147 -16.014 20.549 1.00 90.69 281 GLU A CA 1
ATOM 2303 C C . GLU A 1 281 ? -8.893 -14.776 21.079 1.00 90.69 281 GLU A C 1
ATOM 2305 O O . GLU A 1 281 ? -8.608 -14.302 22.180 1.00 90.69 281 GLU A O 1
ATOM 2310 N N . GLY A 1 282 ? -9.815 -14.197 20.301 1.00 88.25 282 GLY A N 1
ATOM 2311 C CA . GLY A 1 282 ? -10.573 -12.988 20.646 1.00 88.25 282 GLY A CA 1
ATOM 2312 C C . GLY A 1 282 ? -9.777 -11.676 20.586 1.00 88.25 282 GLY A C 1
ATOM 2313 O O . GLY A 1 282 ? -10.365 -10.592 20.543 1.00 88.25 282 GLY A O 1
ATOM 2314 N N . GLN A 1 283 ? -8.443 -11.741 20.567 1.00 92.38 283 GLN A N 1
ATOM 2315 C CA . GLN A 1 283 ? -7.563 -10.578 20.471 1.00 92.38 283 GLN A CA 1
ATOM 2316 C C . GLN A 1 283 ? -6.247 -10.904 19.761 1.00 92.38 283 GLN A C 1
ATOM 2318 O O . GLN A 1 283 ? -5.736 -12.013 19.859 1.00 92.38 283 GLN A O 1
ATOM 2323 N N . PHE A 1 284 ? -5.649 -9.910 19.108 1.00 93.12 284 PHE A N 1
ATOM 2324 C CA . PHE A 1 284 ? -4.366 -10.061 18.425 1.00 93.12 284 PHE A CA 1
ATOM 2325 C C . PHE A 1 284 ? -3.426 -8.892 18.726 1.00 93.12 284 PHE A C 1
ATOM 2327 O O . PHE A 1 284 ? -3.799 -7.730 18.575 1.00 93.12 284 PHE A O 1
ATOM 2334 N N . ARG A 1 285 ? -2.187 -9.187 19.143 1.00 92.88 285 ARG A N 1
ATOM 2335 C CA . ARG A 1 285 ? -1.166 -8.167 19.439 1.00 92.88 285 ARG A CA 1
ATOM 2336 C C . ARG A 1 285 ? -0.337 -7.858 18.193 1.00 92.88 285 ARG A C 1
ATOM 2338 O O . ARG A 1 285 ? 0.518 -8.653 17.803 1.00 92.88 285 ARG A O 1
ATOM 2345 N N . GLN A 1 286 ? -0.520 -6.671 17.625 1.00 92.06 286 GLN A N 1
ATOM 2346 C CA . GLN A 1 286 ? 0.279 -6.186 16.506 1.00 92.06 286 GLN A CA 1
ATOM 2347 C C . GLN A 1 286 ? 1.569 -5.535 17.024 1.00 92.06 286 GLN A C 1
ATOM 2349 O O . GLN A 1 286 ? 1.540 -4.438 17.575 1.00 92.06 286 GLN A O 1
ATOM 2354 N N . LYS A 1 287 ? 2.709 -6.210 16.838 1.00 90.50 287 LYS A N 1
ATOM 2355 C CA . LYS A 1 287 ? 4.048 -5.722 17.244 1.00 90.50 287 LYS A CA 1
ATOM 2356 C C . LYS A 1 287 ? 4.831 -5.030 16.120 1.00 90.50 287 LYS A C 1
ATOM 2358 O O . LYS A 1 287 ? 5.926 -4.527 16.345 1.00 90.50 287 LYS A O 1
ATOM 2363 N N . GLY A 1 288 ? 4.315 -5.083 14.900 1.00 89.62 288 GLY A N 1
ATOM 2364 C CA . GLY A 1 288 ? 5.009 -4.640 13.697 1.00 89.62 288 GLY A CA 1
ATOM 2365 C C . GLY A 1 288 ? 4.372 -5.213 12.439 1.00 89.62 288 GLY A C 1
ATOM 2366 O O . GLY A 1 288 ? 3.389 -5.933 12.551 1.00 89.62 288 GLY A O 1
ATOM 2367 N N . TYR A 1 289 ? 4.905 -4.948 11.251 1.00 87.44 289 TYR A N 1
ATOM 2368 C CA . TYR A 1 289 ? 4.373 -5.496 9.994 1.00 87.44 289 TYR A CA 1
ATOM 2369 C C . TYR A 1 289 ? 5.486 -5.843 9.005 1.00 87.44 289 TYR A C 1
ATOM 2371 O O . TYR A 1 289 ? 6.559 -5.254 9.045 1.00 87.44 289 TYR A O 1
ATOM 2379 N N . TYR A 1 290 ? 5.246 -6.788 8.097 1.00 83.12 290 TYR A N 1
ATOM 2380 C CA . TYR A 1 290 ? 6.218 -7.128 7.058 1.00 83.12 290 TYR A CA 1
ATOM 2381 C C . TYR A 1 290 ? 6.007 -6.243 5.828 1.00 83.12 290 TYR A C 1
ATOM 2383 O O . TYR A 1 290 ? 4.925 -6.245 5.245 1.00 83.12 290 TYR A O 1
ATOM 2391 N N . ASN A 1 291 ? 7.030 -5.491 5.411 1.00 77.81 291 ASN A N 1
ATOM 2392 C CA . ASN A 1 291 ? 6.922 -4.570 4.269 1.00 77.81 291 ASN A CA 1
ATOM 2393 C C . ASN A 1 291 ? 7.249 -5.222 2.906 1.00 77.81 291 ASN A C 1
ATOM 2395 O O . ASN A 1 291 ? 7.368 -4.521 1.902 1.00 77.81 291 ASN A O 1
ATOM 2399 N N . GLY A 1 292 ? 7.429 -6.546 2.868 1.00 73.56 292 GLY A N 1
ATOM 2400 C CA . GLY A 1 292 ? 7.875 -7.286 1.682 1.00 73.56 292 GLY A CA 1
ATOM 2401 C C . GLY A 1 292 ? 9.387 -7.510 1.611 1.00 73.56 292 GLY A C 1
ATOM 2402 O O . GLY A 1 292 ? 9.835 -8.297 0.785 1.00 73.56 292 GLY A O 1
ATOM 2403 N N . LYS A 1 293 ? 10.168 -6.837 2.463 1.00 77.62 293 LYS A N 1
ATOM 2404 C CA . LYS A 1 293 ? 11.622 -7.021 2.587 1.00 77.62 293 LYS A CA 1
ATOM 2405 C C . LYS A 1 293 ? 12.001 -7.395 4.015 1.00 77.62 293 LYS A C 1
ATOM 2407 O O . LYS A 1 293 ? 12.542 -8.471 4.245 1.00 77.62 293 LYS A O 1
ATOM 2412 N N . ASN A 1 294 ? 11.641 -6.536 4.967 1.00 79.31 294 ASN A N 1
ATOM 2413 C CA . ASN A 1 294 ? 12.012 -6.631 6.374 1.00 79.31 294 ASN A CA 1
ATOM 2414 C C . ASN A 1 294 ? 10.779 -6.552 7.283 1.00 79.31 294 ASN A C 1
ATOM 2416 O O . ASN A 1 294 ? 9.730 -6.009 6.919 1.00 79.31 294 ASN A O 1
ATOM 2420 N N . MET A 1 295 ? 10.925 -7.097 8.491 1.00 84.06 295 MET A N 1
ATOM 2421 C CA . MET A 1 295 ? 9.944 -6.925 9.559 1.00 84.06 295 MET A CA 1
ATOM 2422 C C . MET A 1 295 ? 10.105 -5.543 10.194 1.00 84.06 295 MET A C 1
ATOM 2424 O O . MET A 1 295 ? 11.178 -5.196 10.684 1.00 84.06 295 MET A O 1
ATOM 2428 N N . MET A 1 296 ? 9.018 -4.779 10.204 1.00 87.75 296 MET A N 1
ATOM 2429 C CA . MET A 1 296 ? 8.953 -3.422 10.724 1.00 87.75 296 MET A CA 1
ATOM 2430 C C . MET A 1 296 ? 8.405 -3.417 12.141 1.00 87.75 296 MET A C 1
ATOM 2432 O O . MET A 1 296 ? 7.190 -3.428 12.323 1.00 87.75 296 MET A O 1
ATOM 2436 N N . TRP A 1 297 ? 9.287 -3.418 13.137 1.00 89.31 297 TRP A N 1
ATOM 2437 C CA . TRP A 1 297 ? 8.903 -3.437 14.547 1.00 89.31 297 TRP A CA 1
ATOM 2438 C C . TRP A 1 297 ? 8.434 -2.070 15.035 1.00 89.31 297 TRP A C 1
ATOM 2440 O O . TRP A 1 297 ? 9.001 -1.038 14.676 1.00 89.31 297 TRP A O 1
ATOM 2450 N N . PHE A 1 298 ? 7.410 -2.085 15.881 1.00 91.88 298 PHE A N 1
ATOM 2451 C CA . PHE A 1 298 ? 6.932 -0.901 16.574 1.00 91.88 298 PHE A CA 1
ATOM 2452 C C . PHE A 1 298 ? 7.776 -0.620 17.810 1.00 91.88 298 PHE A C 1
ATOM 2454 O O . PHE A 1 298 ? 8.088 -1.526 18.589 1.00 91.88 298 PHE A O 1
ATOM 2461 N N . TYR A 1 299 ? 8.095 0.648 18.022 1.00 90.06 299 TYR A N 1
ATOM 2462 C CA . TYR A 1 299 ? 8.815 1.108 19.200 1.00 90.06 299 TYR A CA 1
ATOM 2463 C C . TYR A 1 299 ? 8.367 2.514 19.610 1.00 90.06 299 TYR A C 1
ATOM 2465 O O . TYR A 1 299 ? 7.718 3.210 18.838 1.00 90.06 299 TYR A O 1
ATOM 2473 N N . SER A 1 300 ? 8.697 2.924 20.828 1.00 87.81 300 SER A N 1
ATOM 2474 C CA . SER A 1 300 ? 8.742 4.330 21.245 1.00 87.81 300 SER A CA 1
ATOM 2475 C C . SER A 1 300 ? 10.190 4.723 21.493 1.00 87.81 300 SER A C 1
ATOM 2477 O O . SER A 1 300 ? 11.020 3.865 21.806 1.00 87.81 300 SER A O 1
ATOM 2479 N N . GLU A 1 301 ? 10.505 6.000 21.336 1.00 85.69 301 GLU A N 1
ATOM 2480 C CA . GLU A 1 301 ? 11.852 6.523 21.535 1.00 85.69 301 GLU A CA 1
ATOM 2481 C C . GLU A 1 301 ? 11.821 7.612 22.605 1.00 85.69 301 GLU A C 1
ATOM 2483 O O . GLU A 1 301 ? 11.318 8.706 22.379 1.00 85.69 301 GLU A O 1
ATOM 2488 N N . GLU A 1 302 ? 12.367 7.298 23.778 1.00 83.69 302 GLU A N 1
ATOM 2489 C CA . GLU A 1 302 ? 12.520 8.241 24.886 1.00 83.69 302 GLU A CA 1
ATOM 2490 C C . GLU A 1 302 ? 14.014 8.375 25.188 1.00 83.69 302 GLU A C 1
ATOM 2492 O O . GLU A 1 302 ? 14.703 7.377 25.404 1.00 83.69 302 GLU A O 1
ATOM 2497 N N . ASN A 1 303 ? 14.544 9.602 25.165 1.00 80.12 303 ASN A N 1
ATOM 2498 C CA . ASN A 1 303 ? 15.968 9.890 25.397 1.00 80.12 303 ASN A CA 1
ATOM 2499 C C . ASN A 1 303 ? 16.938 9.073 24.507 1.00 80.12 303 ASN A C 1
ATOM 2501 O O . ASN A 1 303 ? 18.038 8.726 24.935 1.00 80.12 303 ASN A O 1
ATOM 2505 N N . GLY A 1 304 ? 16.529 8.741 23.276 1.00 78.12 304 GLY A N 1
ATOM 2506 C CA . GLY A 1 304 ? 17.315 7.940 22.324 1.00 78.12 304 GLY A CA 1
ATOM 2507 C C . GLY A 1 304 ? 17.304 6.426 22.585 1.00 78.12 304 GLY A C 1
ATOM 2508 O O . GLY A 1 304 ? 17.938 5.671 21.848 1.00 78.12 304 GLY A O 1
ATOM 2509 N N . ALA A 1 305 ? 16.585 5.955 23.610 1.00 85.44 305 ALA A N 1
ATOM 2510 C CA . ALA A 1 305 ? 16.387 4.534 23.868 1.00 85.44 305 ALA A CA 1
ATOM 2511 C C . ALA A 1 305 ? 15.107 4.037 23.178 1.00 85.44 305 ALA A C 1
ATOM 2513 O O . ALA A 1 305 ? 14.001 4.495 23.473 1.00 85.44 305 ALA A O 1
ATOM 2514 N N . LYS A 1 306 ? 15.254 3.059 22.273 1.00 87.12 306 LYS A N 1
ATOM 2515 C CA . LYS A 1 306 ? 14.122 2.408 21.597 1.00 87.12 306 LYS A CA 1
ATOM 2516 C C . LYS A 1 306 ? 13.510 1.330 22.494 1.00 87.12 306 LYS A C 1
ATOM 2518 O O . LYS A 1 306 ? 14.155 0.329 22.802 1.00 87.12 306 LYS A O 1
ATOM 2523 N N . THR A 1 307 ? 12.248 1.505 22.870 1.00 86.69 307 THR A N 1
ATOM 2524 C CA . THR A 1 307 ? 11.469 0.545 23.666 1.00 86.69 307 THR A CA 1
ATOM 2525 C C . THR A 1 307 ? 10.398 -0.125 22.797 1.00 86.69 307 THR A C 1
ATOM 2527 O O . THR A 1 307 ? 9.627 0.581 22.150 1.00 86.69 307 THR A O 1
ATOM 2530 N N . PRO A 1 308 ? 10.315 -1.469 22.734 1.00 88.06 308 PRO A N 1
ATOM 2531 C CA . PRO A 1 308 ? 9.326 -2.154 21.900 1.00 88.06 308 PRO A CA 1
ATOM 2532 C C . PRO A 1 308 ? 7.884 -1.816 22.292 1.00 88.06 308 PRO A C 1
ATOM 2534 O O . PRO A 1 308 ? 7.527 -1.841 23.471 1.00 88.06 308 PRO A O 1
ATOM 2537 N N . ARG A 1 309 ? 7.029 -1.567 21.297 1.00 89.62 309 ARG A N 1
ATOM 2538 C CA . ARG A 1 309 ? 5.603 -1.261 21.486 1.00 89.62 309 ARG A CA 1
ATOM 2539 C C . ARG A 1 309 ? 4.719 -2.215 20.690 1.00 89.62 309 ARG A C 1
ATOM 2541 O O . ARG A 1 309 ? 5.168 -2.951 19.817 1.00 89.62 309 ARG A O 1
ATOM 2548 N N . TYR A 1 310 ? 3.440 -2.236 21.037 1.00 90.25 310 TYR A N 1
ATOM 2549 C CA . TYR A 1 310 ? 2.406 -2.962 20.311 1.00 90.25 310 TYR A CA 1
ATOM 2550 C C . TYR A 1 310 ? 1.053 -2.308 20.570 1.00 90.25 310 TYR A C 1
ATOM 2552 O O . TYR A 1 310 ? 0.881 -1.603 21.561 1.00 90.25 310 TYR A O 1
ATOM 2560 N N . PHE A 1 311 ? 0.085 -2.588 19.709 1.00 89.25 311 PHE A N 1
ATOM 2561 C CA . PHE A 1 311 ? -1.324 -2.339 19.999 1.00 89.25 311 PHE A CA 1
ATOM 2562 C C . PHE A 1 311 ? -2.134 -3.606 19.729 1.00 89.25 311 PHE A C 1
ATOM 2564 O O . PHE A 1 311 ? -1.624 -4.581 19.167 1.00 89.25 311 PHE A O 1
ATOM 2571 N N . VAL A 1 312 ? -3.374 -3.633 20.207 1.00 91.19 312 VAL A N 1
ATOM 2572 C CA . VAL A 1 312 ? -4.207 -4.840 20.209 1.00 91.19 312 VAL A CA 1
ATOM 2573 C C . VAL A 1 312 ? -5.406 -4.640 19.299 1.00 91.19 312 VAL A C 1
ATOM 2575 O O . VAL A 1 312 ? -6.097 -3.635 19.415 1.00 91.19 312 VAL A O 1
ATOM 2578 N N . PHE A 1 313 ? -5.671 -5.614 18.436 1.00 93.94 313 PHE A N 1
ATOM 2579 C CA . PHE A 1 313 ? -6.933 -5.740 17.721 1.00 93.94 313 PHE A CA 1
ATOM 2580 C C . PHE A 1 313 ? -7.880 -6.660 18.486 1.00 93.94 313 PHE A C 1
ATOM 2582 O O . PHE A 1 313 ? -7.456 -7.684 19.021 1.00 93.94 313 PHE A O 1
ATOM 2589 N N . LYS A 1 314 ? -9.161 -6.308 18.502 1.00 93.62 314 LYS A N 1
ATOM 2590 C CA . LYS A 1 314 ? -10.285 -7.122 18.969 1.00 93.62 314 LYS A CA 1
ATOM 2591 C C . LYS A 1 314 ? -11.423 -7.043 17.954 1.00 93.62 314 LYS A C 1
ATOM 2593 O O . LYS A 1 314 ? -11.485 -6.099 17.165 1.00 93.62 314 LYS A O 1
ATOM 2598 N N . ILE A 1 315 ? -12.327 -8.014 17.987 1.00 92.31 315 ILE A N 1
ATOM 2599 C CA . ILE A 1 315 ? -13.548 -7.979 17.175 1.00 92.31 315 ILE A CA 1
ATOM 2600 C C . ILE A 1 315 ? -14.494 -6.925 17.752 1.00 92.31 315 ILE A C 1
ATOM 2602 O O . ILE A 1 315 ? -14.706 -6.872 18.965 1.00 92.31 315 ILE A O 1
ATOM 2606 N N . ASN A 1 316 ? -15.073 -6.090 16.888 1.00 88.06 316 ASN A N 1
ATOM 2607 C CA . ASN A 1 316 ? -16.170 -5.215 17.282 1.00 88.06 316 ASN A CA 1
ATOM 2608 C C . ASN A 1 316 ? -17.515 -5.914 17.024 1.00 88.06 316 ASN A C 1
ATOM 2610 O O . ASN A 1 316 ? -18.014 -5.903 15.900 1.00 88.06 316 ASN A O 1
ATOM 2614 N N . TYR A 1 317 ? -18.098 -6.512 18.066 1.00 76.00 317 TYR A N 1
ATOM 2615 C CA . TYR A 1 317 ? -19.370 -7.245 17.984 1.00 76.00 317 TYR A CA 1
ATOM 2616 C C . TYR A 1 317 ? -20.616 -6.349 17.926 1.00 76.00 317 TYR A C 1
ATOM 2618 O O . TYR A 1 317 ? -21.694 -6.829 17.593 1.00 76.00 317 TYR A O 1
ATOM 2626 N N . LYS A 1 318 ? -20.491 -5.058 18.257 1.00 75.94 318 LYS A N 1
ATOM 2627 C CA . LYS A 1 318 ? -21.594 -4.087 18.217 1.00 75.94 318 LYS A CA 1
ATOM 2628 C C . LYS A 1 318 ? -21.172 -2.871 17.388 1.00 75.94 318 LYS A C 1
ATOM 2630 O O . LYS A 1 318 ? -20.940 -1.800 17.952 1.00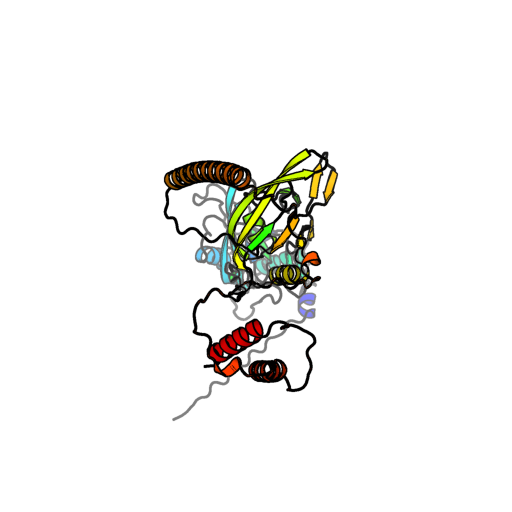 75.94 318 LYS A O 1
ATOM 2635 N N . PRO A 1 319 ? -20.994 -3.028 16.063 1.00 72.56 319 PRO A N 1
ATOM 2636 C CA . PRO A 1 319 ? -20.673 -1.898 15.208 1.00 72.56 319 PRO A CA 1
ATOM 2637 C C . PRO A 1 319 ? -21.806 -0.873 15.274 1.00 72.56 319 PRO A C 1
ATOM 2639 O O . PRO A 1 319 ? -22.976 -1.228 15.153 1.00 72.56 319 PRO A O 1
ATOM 2642 N N . ILE A 1 320 ? -21.451 0.397 15.473 1.00 68.94 320 ILE A N 1
ATOM 2643 C CA . ILE A 1 320 ? -22.426 1.487 15.475 1.00 68.94 320 ILE A CA 1
ATOM 2644 C C . ILE A 1 320 ? -23.037 1.564 14.063 1.00 68.94 320 ILE A C 1
ATOM 2646 O O . ILE A 1 320 ? -22.274 1.694 13.097 1.00 68.94 320 ILE A O 1
ATOM 2650 N N . PRO A 1 321 ? -24.369 1.438 13.911 1.00 64.06 321 PRO A N 1
ATOM 2651 C CA . PRO A 1 321 ? -25.021 1.547 12.611 1.00 64.06 321 PRO A CA 1
ATOM 2652 C C . PRO A 1 321 ? -24.807 2.943 12.022 1.00 64.06 321 PRO A C 1
ATOM 2654 O O . PRO A 1 321 ? -24.616 3.920 12.744 1.00 64.06 321 PRO A O 1
ATOM 2657 N N . GLU A 1 322 ? -24.788 3.042 10.695 1.00 59.00 322 GLU A N 1
ATOM 2658 C CA . GLU A 1 322 ? -24.698 4.351 10.047 1.00 59.00 322 GLU A CA 1
ATOM 2659 C C . GLU A 1 322 ? -26.006 5.095 10.264 1.00 59.00 322 GLU A C 1
ATOM 2661 O O . GLU A 1 322 ? -27.075 4.570 9.959 1.00 59.00 322 GLU A O 1
ATOM 2666 N N . ALA A 1 323 ? -25.923 6.312 10.789 1.00 57.72 323 ALA A N 1
ATOM 2667 C CA . ALA A 1 323 ? -27.048 7.218 10.706 1.00 57.72 323 ALA A CA 1
ATOM 2668 C C . ALA A 1 323 ? -27.131 7.709 9.253 1.00 57.72 323 ALA A C 1
ATOM 2670 O O . ALA A 1 323 ? -26.228 8.403 8.784 1.00 57.72 323 ALA A O 1
ATOM 2671 N N . GLU A 1 324 ? -28.193 7.339 8.536 1.00 46.75 324 GLU A N 1
ATOM 2672 C CA . GLU A 1 324 ? -28.615 8.050 7.326 1.00 46.75 324 GLU A CA 1
ATOM 2673 C C . GLU A 1 324 ? -29.120 9.428 7.753 1.00 46.75 324 GLU A C 1
ATOM 2675 O O . GLU A 1 324 ? -30.310 9.648 7.968 1.00 46.75 324 GLU A O 1
ATOM 2680 N N . THR A 1 325 ? -28.203 10.361 7.973 1.00 53.81 325 THR A N 1
ATOM 2681 C CA . THR A 1 325 ? -28.570 11.741 8.254 1.00 53.81 325 THR A CA 1
ATOM 2682 C C . THR A 1 325 ? -27.806 12.674 7.332 1.00 53.81 325 THR A C 1
ATOM 2684 O O . THR A 1 325 ? -26.654 13.020 7.573 1.00 53.81 325 THR A O 1
ATOM 2687 N N . ASP A 1 326 ? -28.508 13.175 6.312 1.00 51.28 326 ASP A N 1
ATOM 2688 C CA . ASP A 1 326 ? -28.132 14.355 5.516 1.00 51.28 326 ASP A CA 1
ATOM 2689 C C . ASP A 1 326 ? -28.234 15.655 6.347 1.00 51.28 326 ASP A C 1
ATOM 2691 O O . ASP A 1 326 ? -28.616 16.721 5.859 1.00 51.28 326 ASP A O 1
ATOM 2695 N N . LEU A 1 327 ? -27.960 15.577 7.651 1.00 53.09 327 LEU A N 1
ATOM 2696 C CA . LEU A 1 327 ? -28.054 16.711 8.554 1.00 53.09 327 LEU A CA 1
ATOM 2697 C C . LEU A 1 327 ? -26.745 17.492 8.493 1.00 53.09 327 LEU A C 1
ATOM 2699 O O . LEU A 1 327 ? -25.652 16.959 8.679 1.00 53.09 327 LEU A O 1
ATOM 2703 N N . ASN A 1 328 ? -26.861 18.793 8.252 1.00 51.28 328 ASN A N 1
ATOM 2704 C CA . ASN A 1 328 ? -25.727 19.705 8.323 1.00 51.28 328 ASN A CA 1
ATOM 2705 C C . ASN A 1 328 ? -25.158 19.690 9.760 1.00 51.28 328 ASN A C 1
ATOM 2707 O O . ASN A 1 328 ? -25.918 19.580 10.721 1.00 51.28 328 ASN A O 1
ATOM 2711 N N . ILE A 1 329 ? -23.839 19.834 9.925 1.00 49.75 329 ILE A N 1
ATOM 2712 C CA . ILE A 1 329 ? -23.121 19.827 11.217 1.00 49.75 329 ILE A CA 1
ATOM 2713 C C . ILE A 1 329 ? -23.835 20.676 12.287 1.00 49.75 329 ILE A C 1
ATOM 2715 O O . ILE A 1 329 ? -23.942 20.263 13.439 1.00 49.75 329 ILE A O 1
ATOM 2719 N N . HIS A 1 330 ? -24.400 21.828 11.915 1.00 58.47 330 HIS A N 1
ATOM 2720 C CA . HIS A 1 330 ? -25.153 22.679 12.844 1.00 58.47 330 HIS A CA 1
ATOM 2721 C C . HIS A 1 330 ? -26.461 22.048 13.356 1.00 58.47 330 HIS A C 1
ATOM 2723 O O . HIS A 1 330 ? -26.829 22.259 14.509 1.00 58.47 330 HIS A O 1
ATOM 2729 N N . GLN A 1 331 ? -27.151 21.258 12.532 1.00 64.38 331 GLN A N 1
ATOM 2730 C CA . GLN A 1 331 ? -28.361 20.524 12.918 1.00 64.38 331 GLN A CA 1
ATOM 2731 C C . GLN A 1 331 ? -28.027 19.339 13.830 1.00 64.38 331 GLN A C 1
ATOM 2733 O O . GLN A 1 331 ? -28.760 19.087 14.780 1.00 64.38 331 GLN A O 1
ATOM 2738 N N . LEU A 1 332 ? -26.898 18.665 13.589 1.00 65.94 332 LEU A N 1
ATOM 2739 C CA . LEU A 1 332 ? -26.382 17.594 14.448 1.00 65.94 332 LEU A CA 1
ATOM 2740 C C . LEU A 1 332 ? -26.015 18.105 15.844 1.00 65.94 332 LEU A C 1
ATOM 2742 O O . LEU A 1 332 ? -26.436 17.527 16.841 1.00 65.94 332 LEU A O 1
ATOM 2746 N N . VAL A 1 333 ? -25.299 19.228 15.930 1.00 67.81 333 VAL A N 1
ATOM 2747 C CA . VAL A 1 333 ? -24.954 19.847 17.221 1.00 67.81 333 VAL A CA 1
ATOM 2748 C C . VAL A 1 333 ? -26.212 20.307 17.967 1.00 67.81 333 VAL A C 1
ATOM 2750 O O . VAL A 1 333 ? -26.316 20.108 19.175 1.00 67.81 333 VAL A O 1
ATOM 2753 N N . ALA A 1 334 ? -27.200 20.866 17.260 1.00 64.44 334 ALA A N 1
ATOM 2754 C CA . ALA A 1 334 ? -28.477 21.252 17.860 1.00 64.44 334 ALA A CA 1
ATOM 2755 C C . ALA A 1 334 ? -29.300 20.040 18.337 1.00 64.44 334 ALA A C 1
ATOM 2757 O O . ALA A 1 334 ? -29.916 20.102 19.399 1.00 64.44 334 ALA A O 1
ATOM 2758 N N . ALA A 1 335 ? -29.294 18.938 17.582 1.00 66.81 335 ALA A N 1
ATOM 2759 C CA . ALA A 1 335 ? -29.963 17.698 17.962 1.00 66.81 335 ALA A CA 1
ATOM 2760 C C . ALA A 1 335 ? -29.298 17.046 19.182 1.00 66.81 335 ALA A C 1
ATOM 2762 O O . ALA A 1 335 ? -30.006 16.655 20.105 1.00 66.81 335 ALA A O 1
ATOM 2763 N N . ASN A 1 336 ? -27.962 17.000 19.226 1.00 75.00 336 ASN A N 1
ATOM 2764 C CA . ASN A 1 336 ? -27.216 16.483 20.375 1.00 75.00 336 ASN A CA 1
ATOM 2765 C C . ASN A 1 336 ? -27.477 17.312 21.633 1.00 75.00 336 ASN A C 1
ATOM 2767 O O . ASN A 1 336 ? -27.806 16.744 22.667 1.00 75.00 336 ASN A O 1
ATOM 2771 N N . LYS A 1 337 ? -27.445 18.646 21.528 1.00 77.06 337 LYS A N 1
ATOM 2772 C CA . LYS A 1 337 ? -27.768 19.524 22.659 1.00 77.06 337 LYS A CA 1
ATOM 2773 C C . LYS A 1 337 ? -29.198 19.306 23.168 1.00 77.06 337 LYS A C 1
ATOM 2775 O O . LYS A 1 337 ? -29.430 19.249 24.368 1.00 77.06 337 LYS A O 1
ATOM 2780 N N . LYS A 1 338 ? -30.161 19.139 22.257 1.00 74.25 338 LYS A N 1
ATOM 2781 C CA . LYS A 1 338 ? -31.555 18.854 22.622 1.00 74.25 338 LYS A CA 1
ATOM 2782 C C . LYS A 1 338 ? -31.716 17.473 23.264 1.00 74.25 338 LYS A C 1
ATOM 2784 O O . LYS A 1 338 ? -32.530 17.312 24.163 1.00 74.25 338 LYS A O 1
ATOM 2789 N N . LEU A 1 339 ? -30.964 16.476 22.801 1.00 75.69 339 LEU A N 1
ATOM 2790 C CA . LEU A 1 339 ? -30.936 15.146 23.408 1.00 75.69 339 LEU A CA 1
ATOM 2791 C C . LEU A 1 339 ? -30.335 15.186 24.816 1.00 75.69 339 LEU A C 1
ATOM 2793 O O . LEU A 1 339 ? -30.900 14.567 25.707 1.00 75.69 339 LEU A O 1
ATOM 2797 N N . GLU A 1 340 ? -29.259 15.943 25.035 1.00 77.31 340 GLU A N 1
ATOM 2798 C CA . GLU A 1 340 ? -28.681 16.161 26.370 1.00 77.31 340 GLU A CA 1
ATOM 2799 C C . GLU A 1 340 ? -29.687 16.813 27.329 1.00 77.31 340 GLU A C 1
ATOM 2801 O O . GLU A 1 340 ? -29.849 16.347 28.455 1.00 77.31 340 GLU A O 1
ATOM 2806 N N . GLU A 1 341 ? -30.416 17.837 26.875 1.00 78.38 341 GLU A N 1
ATOM 2807 C CA . GLU A 1 341 ? -31.480 18.480 27.660 1.00 78.38 341 GLU A CA 1
ATOM 2808 C C . GLU A 1 341 ? -32.606 17.487 28.007 1.00 78.38 341 GLU A C 1
ATOM 2810 O O . GLU A 1 341 ? -33.017 17.405 29.161 1.00 78.38 341 GLU A O 1
ATOM 2815 N N . VAL A 1 342 ? -33.050 16.662 27.049 1.00 80.50 342 VAL A N 1
ATOM 2816 C CA . VAL A 1 342 ? -34.077 15.630 27.295 1.00 80.50 342 VAL A CA 1
ATOM 2817 C C . VAL A 1 342 ? -33.582 14.554 28.260 1.00 80.50 342 VAL A C 1
ATOM 2819 O O . VAL A 1 342 ? -34.359 14.083 29.086 1.00 80.50 342 VAL A O 1
ATOM 2822 N N . VAL A 1 343 ? -32.316 14.141 28.171 1.00 81.19 343 VAL A N 1
ATOM 2823 C CA . VAL A 1 343 ? -31.737 13.165 29.107 1.00 81.19 343 VAL A CA 1
ATOM 2824 C C . VAL A 1 343 ? -31.739 13.734 30.523 1.00 81.19 343 VAL A C 1
ATOM 2826 O O . VAL A 1 343 ? -32.225 13.065 31.428 1.00 81.19 343 VAL A O 1
ATOM 2829 N N . LEU A 1 344 ? -31.319 14.989 30.700 1.00 83.06 344 LEU A N 1
ATOM 2830 C CA . LEU A 1 344 ? -31.367 15.661 32.001 1.00 83.06 344 LEU A CA 1
ATOM 2831 C C . LEU A 1 344 ? -32.799 15.772 32.544 1.00 83.06 344 LEU A C 1
ATOM 2833 O O . LEU A 1 344 ? -33.040 15.439 33.701 1.00 83.06 344 LEU A O 1
ATOM 2837 N N . GLU A 1 345 ? -33.766 16.169 31.713 1.00 80.50 345 GLU A N 1
ATOM 2838 C CA . GLU A 1 345 ? -35.181 16.222 32.110 1.00 80.50 345 GLU A CA 1
ATOM 2839 C C . GLU A 1 345 ? -35.718 14.845 32.528 1.00 80.50 345 GLU A C 1
ATOM 2841 O O . GLU A 1 345 ? -36.502 14.730 33.475 1.00 80.50 345 GLU A O 1
ATOM 2846 N N . LYS A 1 346 ? -35.310 13.780 31.828 1.00 78.44 346 LYS A N 1
ATOM 2847 C CA . LYS A 1 346 ? -35.707 12.404 32.149 1.00 78.44 346 LYS A CA 1
ATOM 2848 C C . LYS A 1 346 ? -35.050 11.910 33.431 1.00 78.44 346 LYS A C 1
ATOM 2850 O O . LYS A 1 346 ? -35.747 11.289 34.226 1.00 78.44 346 LYS A O 1
ATOM 2855 N N . ASP A 1 347 ? -33.783 12.226 33.668 1.00 81.81 347 ASP A N 1
ATOM 2856 C CA . ASP A 1 347 ? -33.079 11.878 34.904 1.00 81.81 347 ASP A CA 1
ATOM 2857 C C . ASP A 1 347 ? -33.684 12.600 36.118 1.00 81.81 347 ASP A C 1
ATOM 2859 O O . ASP A 1 347 ? -33.880 11.993 37.173 1.00 81.81 347 ASP A O 1
ATOM 2863 N N . GLU A 1 348 ? -34.079 13.868 35.972 1.00 85.44 348 GLU A N 1
ATOM 2864 C CA . GLU A 1 348 ? -34.815 14.596 37.012 1.00 85.44 348 GLU A CA 1
ATOM 2865 C C . GLU A 1 348 ? -36.193 13.985 37.290 1.00 85.44 348 GLU A C 1
ATOM 2867 O O . GLU A 1 348 ? -36.630 13.921 38.441 1.00 85.44 348 GLU A O 1
ATOM 2872 N N . LEU A 1 349 ? -36.889 13.529 36.247 1.00 85.00 349 LEU A N 1
ATOM 2873 C CA . LEU A 1 349 ? -38.189 12.879 36.382 1.00 85.00 349 LEU A CA 1
ATOM 2874 C C . LEU A 1 349 ? -38.066 11.496 37.032 1.00 85.00 349 LEU A C 1
ATOM 2876 O O . LEU A 1 349 ? -38.872 11.165 37.897 1.00 85.00 349 LEU A O 1
ATOM 2880 N N . ILE A 1 350 ? -37.040 10.719 36.672 1.00 84.25 350 ILE A N 1
ATOM 2881 C CA . ILE A 1 350 ? -36.708 9.451 37.331 1.00 84.25 350 ILE A CA 1
ATOM 2882 C C . ILE A 1 350 ? -36.425 9.705 38.806 1.00 84.25 350 ILE A C 1
ATOM 2884 O O . ILE A 1 350 ? -36.986 9.018 39.650 1.00 84.25 350 ILE A O 1
ATOM 2888 N N . LYS A 1 351 ? -35.632 10.728 39.132 1.00 86.94 351 LYS A N 1
ATOM 2889 C CA . LYS A 1 351 ? -35.334 11.075 40.521 1.00 86.94 351 LYS A CA 1
ATOM 2890 C C . LYS A 1 351 ? -36.597 11.422 41.313 1.00 86.94 351 LYS A C 1
ATOM 2892 O O . LYS A 1 351 ? -36.775 10.908 42.410 1.00 86.94 351 LYS A O 1
ATOM 2897 N N . LYS A 1 352 ? -37.497 12.232 40.749 1.00 84.06 352 LYS A N 1
ATOM 2898 C CA . LYS A 1 352 ? -38.783 12.565 41.389 1.00 84.06 352 LYS A CA 1
ATOM 2899 C C . LYS A 1 352 ? -39.668 11.338 41.582 1.00 84.06 352 LYS A C 1
ATOM 2901 O O . LYS A 1 352 ? -40.229 11.167 42.654 1.00 84.06 352 LYS A O 1
ATOM 2906 N N . LEU A 1 353 ? -39.763 10.471 40.575 1.00 81.25 353 LEU A N 1
ATOM 2907 C CA . LEU A 1 353 ? -40.531 9.229 40.679 1.00 81.25 353 LEU A CA 1
ATOM 2908 C C . LEU A 1 353 ? -39.912 8.252 41.686 1.00 81.25 353 LEU A C 1
ATOM 2910 O O . LEU A 1 353 ? -40.649 7.569 42.384 1.00 81.25 353 LEU A O 1
ATOM 2914 N N . MET A 1 354 ? -38.582 8.195 41.796 1.00 80.38 354 MET A N 1
ATOM 2915 C CA . MET A 1 354 ? -37.895 7.414 42.829 1.00 80.38 354 MET A CA 1
ATOM 2916 C C . MET A 1 354 ? -38.182 7.966 44.228 1.00 80.38 354 MET A C 1
ATOM 2918 O O . MET A 1 354 ? -38.504 7.193 45.119 1.00 80.38 354 MET A O 1
ATOM 2922 N N . GLU A 1 355 ? -38.147 9.289 44.411 1.00 83.69 355 GLU A N 1
ATOM 2923 C CA . GLU A 1 355 ? -38.511 9.935 45.679 1.00 83.69 355 GLU A CA 1
ATOM 2924 C C . GLU A 1 355 ? -39.991 9.697 46.036 1.00 83.69 355 GLU A C 1
ATOM 2926 O O . GLU A 1 355 ? -40.312 9.398 47.185 1.00 83.69 355 GLU A O 1
ATOM 2931 N N . GLU A 1 356 ? -40.903 9.769 45.062 1.00 81.94 356 GLU A N 1
ATOM 2932 C CA . GLU A 1 356 ? -42.321 9.442 45.260 1.00 81.94 356 GLU A CA 1
ATOM 2933 C C . GLU A 1 356 ? -42.531 7.962 45.600 1.00 81.94 356 GLU A C 1
ATOM 2935 O O . GLU A 1 356 ? -43.334 7.648 46.480 1.00 81.94 356 GLU A O 1
ATOM 2940 N N . LEU A 1 357 ? -41.793 7.053 44.954 1.00 76.19 357 LEU A N 1
ATOM 2941 C CA . LEU A 1 357 ? -41.807 5.627 45.276 1.00 76.19 357 LEU A CA 1
ATOM 2942 C C . LEU A 1 357 ? -41.265 5.357 46.679 1.00 76.19 357 LEU A C 1
ATOM 2944 O O . LEU A 1 357 ? -41.867 4.562 47.393 1.00 76.19 357 LEU A O 1
ATOM 2948 N N . ASP A 1 358 ? -40.200 6.031 47.107 1.00 76.81 358 ASP A N 1
ATOM 2949 C CA . ASP A 1 358 ? -39.653 5.891 48.460 1.00 76.81 358 ASP A CA 1
ATOM 2950 C C . ASP A 1 358 ? -40.641 6.401 49.517 1.00 76.81 358 ASP A C 1
ATOM 2952 O O . ASP A 1 358 ? -40.877 5.732 50.523 1.00 76.81 358 ASP A O 1
ATOM 2956 N N . ILE A 1 359 ? -41.304 7.536 49.267 1.00 79.06 359 ILE A N 1
ATOM 2957 C CA . ILE A 1 359 ? -42.354 8.068 50.150 1.00 79.06 359 ILE A CA 1
ATOM 2958 C C . ILE A 1 359 ? -43.560 7.121 50.200 1.00 79.06 359 ILE A C 1
ATOM 2960 O O . ILE A 1 359 ? -44.125 6.894 51.271 1.00 79.06 359 ILE A O 1
ATOM 2964 N N . LEU A 1 360 ? -43.969 6.549 49.064 1.00 73.75 360 LEU A N 1
ATOM 2965 C CA . LEU A 1 360 ? -45.061 5.574 49.003 1.00 73.75 360 LEU A CA 1
ATOM 2966 C C . LEU A 1 360 ? -44.694 4.277 49.731 1.00 73.75 360 LEU A C 1
ATOM 2968 O O . LEU A 1 360 ? -45.486 3.808 50.546 1.00 73.75 360 LEU A O 1
ATOM 2972 N N . LYS A 1 361 ? -43.489 3.737 49.528 1.00 69.25 361 LYS A N 1
ATOM 2973 C CA . LYS A 1 361 ? -42.978 2.578 50.277 1.00 69.25 361 LYS A CA 1
ATOM 2974 C C . LYS A 1 361 ? -42.983 2.837 51.784 1.00 69.25 361 LYS A C 1
ATOM 2976 O O . LYS A 1 361 ? -43.449 1.996 52.553 1.00 69.25 361 LYS A O 1
ATOM 2981 N N . GLN A 1 362 ? -42.550 4.028 52.198 1.00 69.38 362 GLN A N 1
ATOM 2982 C CA . GLN A 1 362 ? -42.507 4.441 53.600 1.00 69.38 362 GLN A CA 1
ATOM 2983 C C . GLN A 1 362 ? -43.913 4.636 54.201 1.00 69.38 362 GLN A C 1
ATOM 2985 O O . GLN A 1 362 ? -44.141 4.271 55.354 1.00 69.38 362 GLN A O 1
ATOM 2990 N N . ASN A 1 363 ? -44.874 5.143 53.420 1.00 69.69 363 ASN A N 1
ATOM 2991 C CA . ASN A 1 363 ? -46.266 5.339 53.842 1.00 69.69 363 ASN A CA 1
ATOM 2992 C C . ASN A 1 363 ? -47.088 4.042 53.890 1.00 69.69 363 ASN A C 1
ATOM 2994 O O . ASN A 1 363 ? -48.010 3.943 54.697 1.00 69.69 363 ASN A O 1
ATOM 2998 N N . PHE A 1 364 ? -46.770 3.055 53.050 1.00 60.06 364 PHE A N 1
ATOM 2999 C CA . PHE A 1 364 ? -47.448 1.754 53.024 1.00 60.06 364 PHE A CA 1
ATOM 3000 C C . PHE A 1 364 ? -46.756 0.681 53.878 1.00 60.06 364 PHE A C 1
ATOM 3002 O O . PHE A 1 364 ? -47.232 -0.450 53.929 1.00 60.06 364 PHE A O 1
ATOM 3009 N N . GLY A 1 365 ? -45.667 1.020 54.580 1.00 53.00 365 GLY A N 1
ATOM 3010 C CA . GLY A 1 365 ? -44.957 0.080 55.452 1.00 53.00 365 GLY A CA 1
ATOM 3011 C C . GLY A 1 365 ? -44.372 -1.119 54.702 1.00 53.00 365 GLY A C 1
ATOM 3012 O O . GLY A 1 365 ? -44.204 -2.185 55.292 1.00 53.00 365 GLY A O 1
ATOM 3013 N N . ILE A 1 366 ? -44.080 -0.957 53.408 1.00 56.09 366 ILE A N 1
ATOM 3014 C CA . ILE A 1 366 ? -43.421 -1.981 52.603 1.00 56.09 366 ILE A CA 1
ATOM 3015 C C . ILE A 1 366 ? -41.931 -1.863 52.909 1.00 56.09 366 ILE A C 1
ATOM 3017 O O . ILE A 1 366 ? -41.235 -0.998 52.380 1.00 56.09 366 ILE A O 1
ATOM 3021 N N . VAL A 1 367 ? -41.472 -2.695 53.842 1.00 52.44 367 VAL A N 1
ATOM 3022 C CA . VAL A 1 367 ? -40.049 -2.924 54.082 1.00 52.44 367 VAL A CA 1
ATOM 3023 C C . VAL A 1 367 ? -39.495 -3.542 52.803 1.00 52.44 367 VAL A C 1
ATOM 3025 O O . VAL A 1 367 ? -39.985 -4.582 52.365 1.00 52.44 367 VAL A O 1
ATOM 3028 N N . ASP A 1 368 ? -38.514 -2.884 52.186 1.00 52.91 368 ASP A N 1
ATOM 3029 C CA . ASP A 1 368 ? -37.650 -3.553 51.223 1.00 52.91 368 ASP A CA 1
ATOM 3030 C C . ASP A 1 368 ? -37.026 -4.736 51.973 1.00 52.91 368 ASP A C 1
ATOM 3032 O O . ASP A 1 368 ? -36.198 -4.539 52.864 1.00 52.91 368 ASP A O 1
ATOM 3036 N N . ASP A 1 369 ? -37.469 -5.960 51.674 1.00 51.84 369 ASP A N 1
ATOM 3037 C CA . ASP A 1 369 ? -36.679 -7.137 52.006 1.00 51.84 369 ASP A CA 1
ATOM 3038 C C . ASP A 1 369 ? -35.308 -6.886 51.384 1.00 51.84 369 ASP A C 1
ATOM 3040 O O . ASP A 1 369 ? -35.174 -6.795 50.162 1.00 51.84 369 ASP A O 1
ATOM 3044 N N . ASP A 1 370 ? -34.318 -6.699 52.254 1.00 47.59 370 ASP A N 1
ATOM 3045 C CA . ASP A 1 370 ? -32.918 -6.412 51.964 1.00 47.59 370 ASP A CA 1
ATOM 3046 C C . ASP A 1 370 ? -32.259 -7.634 51.303 1.00 47.59 370 ASP A C 1
ATOM 3048 O O . ASP A 1 370 ? -31.345 -8.271 51.824 1.00 47.59 370 ASP A O 1
ATOM 3052 N N . LYS A 1 371 ? -32.777 -8.014 50.137 1.00 46.44 371 LYS A N 1
ATOM 3053 C CA . LYS A 1 371 ? -32.079 -8.826 49.162 1.00 46.44 371 LYS A CA 1
ATOM 3054 C C . LYS A 1 371 ? -31.447 -7.830 48.209 1.00 46.44 371 LYS A C 1
ATOM 3056 O O . LYS A 1 371 ? -32.091 -7.322 47.290 1.00 46.44 371 LYS A O 1
ATOM 3061 N N . GLY A 1 372 ? -30.159 -7.561 48.429 1.00 49.22 372 GLY A N 1
ATOM 3062 C CA . GLY A 1 372 ? -29.288 -7.022 47.386 1.00 49.22 372 GLY A CA 1
ATOM 3063 C C . GLY A 1 372 ? -29.471 -7.793 46.066 1.00 49.22 372 GLY A C 1
ATOM 3064 O O . GLY A 1 372 ? -30.116 -8.843 46.057 1.00 49.22 372 GLY A O 1
ATOM 3065 N N . PRO A 1 373 ? -28.935 -7.305 44.932 1.00 42.62 373 PRO A N 1
ATOM 3066 C CA . PRO A 1 373 ? -29.114 -7.969 43.642 1.00 42.62 373 PRO A CA 1
ATOM 3067 C C . PRO A 1 373 ? -28.823 -9.467 43.783 1.00 42.62 373 PRO A C 1
ATOM 3069 O O . PRO A 1 373 ? -27.697 -9.859 44.089 1.00 42.62 373 PRO A O 1
ATOM 3072 N N . MET A 1 374 ? -29.879 -10.271 43.642 1.00 42.78 374 MET A N 1
ATOM 3073 C CA . MET A 1 374 ? -29.874 -11.699 43.934 1.00 42.78 374 MET A CA 1
ATOM 3074 C C . MET A 1 374 ? -28.761 -12.346 43.109 1.00 42.78 374 MET A C 1
ATOM 3076 O O . MET A 1 374 ? -28.741 -12.223 41.879 1.00 42.78 374 MET A O 1
ATOM 3080 N N . SER A 1 375 ? -27.790 -12.969 43.776 1.00 51.00 375 SER A N 1
ATOM 3081 C CA . SER A 1 375 ? -26.748 -13.698 43.058 1.00 51.00 375 SER A CA 1
ATOM 3082 C C . SER A 1 375 ? -27.388 -14.884 42.333 1.00 51.00 375 SER A C 1
ATOM 3084 O O . SER A 1 375 ? -28.344 -15.483 42.827 1.00 51.00 375 SER A O 1
ATOM 3086 N N . ILE A 1 376 ? -26.871 -15.229 41.153 1.00 46.97 376 ILE A N 1
ATOM 3087 C CA . ILE A 1 376 ? -27.429 -16.287 40.294 1.00 46.97 376 ILE A CA 1
ATOM 3088 C C . ILE A 1 376 ? -27.470 -17.671 40.979 1.00 46.97 376 ILE A C 1
ATOM 3090 O O . ILE A 1 376 ? -28.189 -18.555 40.521 1.00 46.97 376 ILE A O 1
ATOM 3094 N N . ASP A 1 377 ? -26.742 -17.833 42.087 1.00 43.19 377 ASP A N 1
ATOM 3095 C CA . ASP A 1 377 ? -26.659 -19.063 42.873 1.00 43.19 377 ASP A CA 1
ATOM 3096 C C . ASP A 1 377 ? -27.778 -19.206 43.928 1.00 43.19 377 ASP A C 1
ATOM 3098 O O . ASP A 1 377 ? -28.016 -20.312 44.405 1.00 43.19 377 ASP A O 1
ATOM 3102 N N . GLU A 1 378 ? -28.529 -18.146 44.261 1.00 43.84 378 GLU A N 1
ATOM 3103 C CA . GLU A 1 378 ? -29.653 -18.219 45.222 1.00 43.84 378 GLU A CA 1
ATOM 3104 C C . GLU A 1 378 ? -30.995 -18.635 44.584 1.00 43.84 378 GLU A C 1
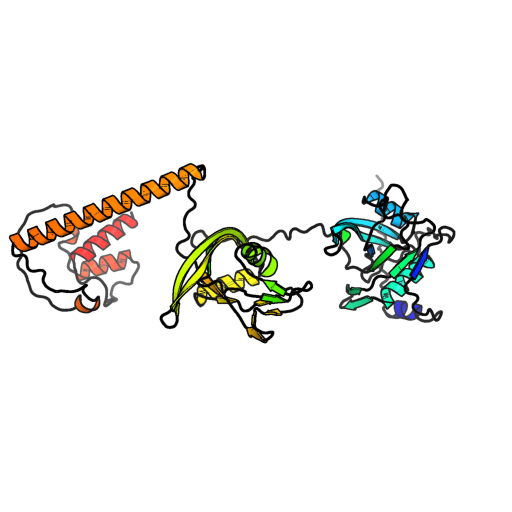ATOM 3106 O O . GLU A 1 378 ? -31.981 -18.855 45.283 1.00 43.84 378 GLU A O 1
ATOM 3111 N N . LEU A 1 379 ? -31.044 -18.816 43.260 1.00 45.66 379 LEU A N 1
ATOM 3112 C CA . LEU A 1 379 ? -32.243 -19.247 42.521 1.00 45.66 379 LEU A CA 1
ATOM 3113 C C . LEU A 1 379 ? -32.486 -20.772 42.538 1.00 45.66 379 LEU A C 1
ATOM 3115 O O . LEU A 1 379 ? -33.413 -21.244 41.878 1.00 45.66 379 LEU A O 1
ATOM 3119 N N . ALA A 1 380 ? -31.670 -21.559 43.252 1.00 44.97 380 ALA A N 1
ATOM 3120 C CA . ALA A 1 380 ? -31.683 -23.023 43.146 1.00 44.97 380 ALA A CA 1
ATOM 3121 C C . ALA A 1 380 ? -32.258 -23.798 44.348 1.00 44.97 380 ALA A C 1
ATOM 3123 O O . ALA A 1 380 ? -32.442 -25.009 44.228 1.00 44.97 380 ALA A O 1
ATOM 3124 N N . THR A 1 381 ? -32.589 -23.166 45.474 1.00 45.22 381 THR A N 1
ATOM 3125 C CA . THR A 1 381 ? -33.016 -23.901 46.682 1.00 45.22 381 THR A CA 1
ATOM 3126 C C . THR A 1 381 ? -33.917 -23.048 47.563 1.00 45.22 381 THR A C 1
ATOM 3128 O O . THR A 1 381 ? -33.437 -22.210 48.314 1.00 45.22 381 THR A O 1
ATOM 3131 N N . ASP A 1 382 ? -35.231 -23.212 47.437 1.00 38.94 382 ASP A N 1
ATOM 3132 C CA . ASP A 1 382 ? -36.029 -23.938 48.433 1.00 38.94 382 ASP A CA 1
ATOM 3133 C C . ASP A 1 382 ? -37.521 -23.742 48.153 1.00 38.94 382 ASP A C 1
ATOM 3135 O O . ASP A 1 382 ? -38.032 -22.635 47.993 1.00 38.94 382 ASP A O 1
ATOM 3139 N N . GLY A 1 383 ? -38.216 -24.874 48.047 1.00 46.50 383 GLY A N 1
ATOM 3140 C CA . GLY A 1 383 ? -39.662 -24.924 47.970 1.00 46.50 383 GLY A CA 1
ATOM 3141 C C . GLY A 1 383 ? -40.255 -24.587 49.329 1.00 46.50 383 GLY A C 1
ATOM 3142 O O . GLY A 1 383 ? -40.085 -25.339 50.287 1.00 46.50 383 GLY A O 1
ATOM 3143 N N . GLN A 1 384 ? -40.991 -23.485 49.389 1.00 34.81 384 GLN A N 1
ATOM 3144 C CA . GLN A 1 384 ? -41.972 -23.257 50.433 1.00 34.81 384 GLN A CA 1
ATOM 3145 C C . GLN A 1 384 ? -43.289 -22.913 49.742 1.00 34.81 384 GLN A C 1
ATOM 3147 O O . GLN A 1 384 ? -43.394 -21.930 49.011 1.00 34.81 384 GLN A O 1
ATOM 3152 N N . GLU A 1 385 ? -44.247 -23.825 49.893 1.00 39.25 385 GLU A N 1
ATOM 3153 C CA . GLU A 1 385 ? -45.600 -23.743 49.356 1.00 39.25 385 GLU A CA 1
ATOM 3154 C C . GLU A 1 385 ? -46.282 -22.481 49.897 1.00 39.25 385 GLU A C 1
ATOM 3156 O O . GLU A 1 385 ? -46.552 -22.370 51.092 1.00 39.25 385 GLU A O 1
ATOM 3161 N N . VAL A 1 386 ? -46.533 -21.517 49.010 1.00 35.12 386 VAL A N 1
ATOM 3162 C CA . VAL A 1 386 ? -47.474 -20.424 49.252 1.00 35.12 386 VAL A CA 1
ATOM 3163 C C . VAL A 1 386 ? -48.753 -20.808 48.519 1.00 35.12 386 VAL A C 1
ATOM 3165 O O . VAL A 1 386 ? -48.785 -20.821 47.288 1.00 35.12 386 VAL A O 1
ATOM 3168 N N . GLU A 1 387 ? -49.783 -21.177 49.282 1.00 41.16 387 GLU A N 1
ATOM 3169 C CA . GLU A 1 387 ? -51.163 -21.206 48.800 1.00 41.16 387 GLU A CA 1
ATOM 3170 C C . GLU A 1 387 ? -51.537 -19.776 48.389 1.00 41.16 387 GLU A C 1
ATOM 3172 O O . GLU A 1 387 ? -51.610 -18.877 49.226 1.00 41.16 387 GLU A O 1
ATOM 3177 N N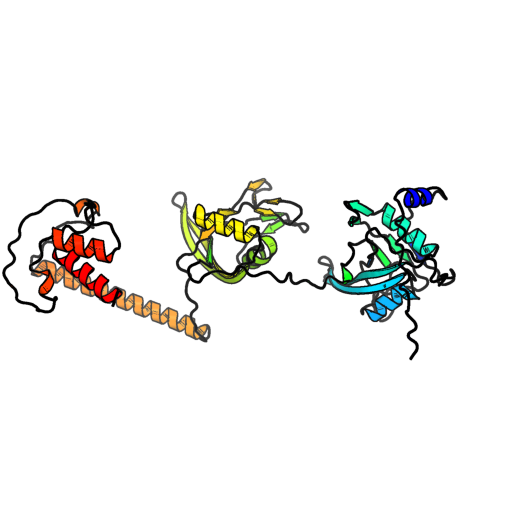 . ILE A 1 388 ? -51.700 -19.558 47.085 1.00 35.75 388 ILE A N 1
ATOM 3178 C CA . ILE A 1 388 ? -52.282 -18.337 46.528 1.00 35.75 388 ILE A CA 1
ATOM 3179 C C . ILE A 1 388 ? -53.691 -18.716 46.086 1.00 35.75 388 ILE A C 1
ATOM 3181 O O . ILE A 1 388 ? -53.863 -19.627 45.275 1.00 35.75 388 ILE A O 1
ATOM 3185 N N . GLU A 1 389 ? -54.661 -18.042 46.700 1.00 36.41 389 GLU A N 1
ATOM 3186 C CA . GLU A 1 389 ? -56.087 -18.123 46.402 1.00 36.41 389 GLU A CA 1
ATOM 3187 C C . GLU A 1 389 ? -56.371 -17.775 44.936 1.00 36.41 389 GLU A C 1
ATOM 3189 O O . GLU A 1 389 ? -55.685 -16.958 44.319 1.00 36.41 389 GLU A O 1
ATOM 3194 N N . ASP A 1 390 ? -57.390 -18.447 44.406 1.00 43.34 390 ASP A N 1
ATOM 3195 C CA . ASP A 1 390 ? -57.870 -18.379 43.033 1.00 43.34 390 ASP A CA 1
ATOM 3196 C C . ASP A 1 390 ? -58.209 -16.941 42.601 1.00 43.34 390 ASP A C 1
ATOM 3198 O O . ASP A 1 390 ? -59.184 -16.351 43.068 1.00 43.34 390 ASP A O 1
ATOM 3202 N N . GLU A 1 391 ? -57.449 -16.409 41.642 1.00 37.34 391 GLU A N 1
ATOM 3203 C CA . GLU A 1 391 ? -57.923 -15.351 40.751 1.00 37.34 391 GLU A CA 1
ATOM 3204 C C . GLU A 1 391 ? -57.985 -15.903 39.323 1.00 37.34 391 GLU A C 1
ATOM 3206 O O . GLU A 1 391 ? -56.985 -16.302 38.721 1.00 37.34 391 GLU A O 1
ATOM 3211 N N . ASP A 1 392 ? -59.222 -15.980 38.835 1.00 51.78 392 ASP A N 1
ATOM 3212 C CA . ASP A 1 392 ? -59.618 -16.358 37.487 1.00 51.78 392 ASP A CA 1
ATOM 3213 C C . ASP A 1 392 ? -58.959 -15.441 36.449 1.00 51.78 392 ASP A C 1
ATOM 3215 O O . ASP A 1 392 ? -59.304 -14.264 36.376 1.00 51.78 392 ASP A O 1
ATOM 3219 N N . GLU A 1 393 ? -58.088 -15.971 35.584 1.00 40.03 393 GLU A N 1
ATOM 3220 C CA . GLU A 1 393 ? -57.751 -15.287 34.331 1.00 40.03 393 GLU A CA 1
ATOM 3221 C C . GLU A 1 393 ? -57.300 -16.247 33.206 1.00 40.03 393 GLU A C 1
ATOM 3223 O O . GLU A 1 393 ? -56.256 -16.897 33.250 1.00 40.03 393 GLU A O 1
ATOM 3228 N N . ASP A 1 394 ? -58.153 -16.261 32.180 1.00 37.38 394 ASP A N 1
ATOM 3229 C CA . ASP A 1 394 ? -57.920 -16.483 30.749 1.00 37.38 394 ASP A CA 1
ATOM 3230 C C . ASP A 1 394 ? -57.552 -17.894 30.225 1.00 37.38 394 ASP A C 1
ATOM 3232 O O . ASP A 1 394 ? -56.404 -18.272 29.967 1.00 37.38 394 ASP A O 1
ATOM 3236 N N . ASP A 1 395 ? -58.620 -18.649 29.953 1.00 46.00 395 ASP A N 1
ATOM 3237 C CA . ASP A 1 395 ? -58.672 -19.839 29.108 1.00 46.00 395 ASP A CA 1
ATOM 3238 C C . ASP A 1 395 ? -58.301 -19.524 27.648 1.00 46.00 395 ASP A C 1
ATOM 3240 O O . ASP A 1 395 ? -59.160 -19.164 26.850 1.00 46.00 395 ASP A O 1
ATOM 3244 N N . THR A 1 396 ? -57.055 -19.766 27.237 1.00 49.44 396 THR A N 1
ATOM 3245 C CA . THR A 1 396 ? -56.746 -20.256 25.872 1.00 49.44 396 THR A CA 1
ATOM 3246 C C . THR A 1 396 ? -55.359 -20.910 25.796 1.00 49.44 396 THR A C 1
ATOM 3248 O O . THR A 1 396 ? -54.484 -20.516 25.027 1.00 49.44 396 THR A O 1
ATOM 3251 N N . VAL A 1 397 ? -55.147 -21.990 26.554 1.00 51.84 397 VAL A N 1
ATOM 3252 C CA . VAL A 1 397 ? -54.067 -22.945 26.250 1.00 51.84 397 VAL A CA 1
ATOM 3253 C C . VAL A 1 397 ? -54.690 -24.307 25.983 1.00 51.84 397 VAL A C 1
ATOM 3255 O O . VAL A 1 397 ? -55.211 -24.958 26.881 1.00 51.84 397 VAL A O 1
ATOM 3258 N N . ASP A 1 398 ? -54.652 -24.679 24.705 1.00 55.81 398 ASP A N 1
ATOM 3259 C CA . ASP A 1 398 ? -55.114 -25.919 24.079 1.00 55.81 398 ASP A CA 1
ATOM 3260 C C . ASP A 1 398 ? -55.161 -27.113 25.060 1.00 55.81 398 ASP A C 1
ATOM 3262 O O . ASP A 1 398 ? -54.140 -27.712 25.416 1.00 55.81 398 ASP A O 1
ATOM 3266 N N . SER A 1 399 ? -56.374 -27.439 25.520 1.00 61.03 399 SER A N 1
ATOM 3267 C CA . SER A 1 399 ? -56.659 -28.324 26.663 1.00 61.03 399 SER A CA 1
ATOM 3268 C C . SER A 1 399 ? -56.138 -29.759 26.513 1.00 61.03 399 SER A C 1
ATOM 3270 O O . SER A 1 399 ? -56.012 -30.485 27.499 1.00 61.03 399 SER A O 1
ATOM 3272 N N . GLN A 1 400 ? -55.762 -30.161 25.298 1.00 76.88 400 GLN A N 1
ATOM 3273 C CA . GLN A 1 400 ? -55.316 -31.515 24.963 1.00 76.88 400 GLN A CA 1
ATOM 3274 C C . GLN A 1 400 ? -54.020 -31.967 25.666 1.00 76.88 400 GLN A C 1
ATOM 3276 O O . GLN A 1 400 ? -53.780 -33.168 25.779 1.00 76.88 400 GLN A O 1
ATOM 3281 N N . TYR A 1 401 ? -53.174 -31.047 26.149 1.00 78.38 401 TYR A N 1
ATOM 3282 C CA . TYR A 1 401 ? -51.908 -31.404 26.816 1.00 78.38 401 TYR A CA 1
ATOM 3283 C C . TYR A 1 401 ? -51.992 -31.400 28.348 1.00 78.38 401 TYR A C 1
ATOM 3285 O O . TYR A 1 401 ? -51.099 -31.931 29.015 1.00 78.38 401 TYR A O 1
ATOM 3293 N N . ASN A 1 402 ? -53.064 -30.840 28.919 1.00 78.12 402 ASN A N 1
ATOM 3294 C CA . ASN A 1 402 ? -53.218 -30.718 30.369 1.00 78.12 402 ASN A CA 1
ATOM 3295 C C . ASN A 1 402 ? -53.442 -32.079 31.045 1.00 78.12 402 ASN A C 1
ATOM 3297 O O . ASN A 1 402 ? -52.973 -32.285 32.166 1.00 78.12 402 ASN A O 1
ATOM 3301 N N . GLU A 1 403 ? -54.049 -33.036 30.343 1.00 82.31 403 GLU A N 1
ATOM 3302 C CA . GLU A 1 403 ? -54.305 -34.394 30.847 1.00 82.31 403 GLU A CA 1
ATOM 3303 C C . GLU A 1 403 ? -53.095 -35.338 30.733 1.00 82.31 403 GLU A C 1
ATOM 3305 O O . GLU A 1 403 ? -53.073 -36.405 31.347 1.00 82.31 403 GLU A O 1
ATOM 3310 N N . LEU A 1 404 ? -52.047 -34.956 29.995 1.00 83.25 404 LEU A N 1
ATOM 3311 C CA . LEU A 1 404 ? -50.876 -35.810 29.799 1.00 83.25 404 LEU A CA 1
ATOM 3312 C C . LEU A 1 404 ? -49.957 -35.813 31.027 1.00 83.25 404 LEU A C 1
ATOM 3314 O O . LEU A 1 404 ? -49.709 -34.789 31.677 1.00 83.25 404 LEU A O 1
ATOM 3318 N N . SER A 1 405 ? -49.403 -36.984 31.340 1.00 83.81 405 SER A N 1
ATOM 3319 C CA . SER A 1 405 ? -48.350 -37.102 32.348 1.00 83.81 405 SER A CA 1
ATOM 3320 C C . SER A 1 405 ? -47.071 -36.398 31.880 1.00 83.81 405 SER A C 1
ATOM 3322 O O . SER A 1 405 ? -46.797 -36.277 30.684 1.00 83.81 405 SER A O 1
ATOM 3324 N N . GLY A 1 406 ? -46.232 -35.970 32.829 1.00 78.81 406 GLY A N 1
ATOM 3325 C CA . GLY A 1 406 ? -44.957 -35.322 32.503 1.00 78.81 406 GLY A CA 1
ATOM 3326 C C . GLY A 1 406 ? -44.036 -36.188 31.633 1.00 78.81 406 GLY A C 1
ATOM 3327 O O . GLY A 1 406 ? -43.241 -35.645 30.873 1.00 78.81 406 GLY A O 1
ATOM 3328 N N . GLN A 1 407 ? -44.161 -37.519 31.699 1.00 79.25 407 GLN A N 1
ATOM 3329 C CA . GLN A 1 407 ? -43.398 -38.418 30.836 1.00 79.25 407 GLN A CA 1
ATOM 3330 C C . GLN A 1 407 ? -43.923 -38.417 29.397 1.00 79.25 407 GLN A C 1
ATOM 3332 O O . GLN A 1 407 ? -43.133 -38.234 28.480 1.00 79.25 407 GLN A O 1
ATOM 3337 N N . GLN A 1 408 ? -45.242 -38.504 29.207 1.00 81.94 408 GLN A N 1
ATOM 3338 C CA . GLN A 1 408 ? -45.857 -38.435 27.876 1.00 81.94 408 GLN A CA 1
ATOM 3339 C C . GLN A 1 408 ? -45.536 -37.113 27.166 1.00 81.94 408 GLN A C 1
ATOM 3341 O O . GLN A 1 408 ? -45.258 -37.102 25.972 1.00 81.94 408 GLN A O 1
ATOM 3346 N N . LEU A 1 409 ? -45.508 -35.996 27.901 1.00 85.12 409 LEU A N 1
ATOM 3347 C CA . LEU A 1 409 ? -45.105 -34.701 27.347 1.00 85.12 409 LEU A CA 1
ATOM 3348 C C . LEU A 1 409 ? -43.627 -34.679 26.931 1.00 85.12 409 LEU A C 1
ATOM 3350 O O . LEU A 1 409 ? -43.293 -34.141 25.878 1.00 85.12 409 LEU A O 1
ATOM 3354 N N . ARG A 1 410 ? -42.733 -35.289 27.719 1.00 81.75 410 ARG A N 1
ATOM 3355 C CA . ARG A 1 410 ? -41.310 -35.396 27.358 1.00 81.75 410 ARG A CA 1
ATOM 3356 C C . ARG A 1 410 ? -41.094 -36.262 26.124 1.00 81.75 410 ARG A C 1
ATOM 3358 O O . ARG A 1 410 ? -40.238 -35.924 25.314 1.00 81.75 410 ARG A O 1
ATOM 3365 N N . ASP A 1 411 ? -41.876 -37.325 25.969 1.00 81.25 411 ASP A N 1
ATOM 3366 C CA . ASP A 1 411 ? -41.802 -38.199 24.799 1.00 81.25 411 ASP A CA 1
ATOM 3367 C C . ASP A 1 411 ? -42.251 -37.450 23.528 1.00 81.25 411 ASP A C 1
ATOM 3369 O O . ASP A 1 411 ? -41.542 -37.484 22.524 1.00 81.25 411 ASP A O 1
ATOM 3373 N N . ILE A 1 412 ? -43.341 -36.670 23.600 1.00 84.19 412 ILE A N 1
ATOM 3374 C CA . ILE A 1 412 ? -43.801 -35.797 22.499 1.00 84.19 412 ILE A CA 1
ATOM 3375 C C . ILE A 1 412 ? -42.748 -34.738 22.149 1.00 84.19 412 ILE A C 1
ATOM 3377 O O . ILE A 1 412 ? -42.470 -34.486 20.977 1.00 84.19 412 ILE A O 1
ATOM 3381 N N . TRP A 1 413 ? -42.147 -34.099 23.154 1.00 85.56 413 TRP A N 1
ATOM 3382 C CA . TRP A 1 413 ? -41.087 -33.117 22.929 1.00 85.56 413 TRP A CA 1
ATOM 3383 C C . TRP A 1 413 ? -39.841 -33.752 22.293 1.00 85.56 413 TRP A C 1
ATOM 3385 O O . TRP A 1 413 ? -39.260 -33.181 21.372 1.00 85.56 413 TRP A O 1
ATOM 3395 N N . ALA A 1 414 ? -39.441 -34.946 22.742 1.00 81.81 414 ALA A N 1
ATOM 3396 C CA . ALA A 1 414 ? -38.312 -35.676 22.173 1.00 81.81 414 ALA A CA 1
ATOM 3397 C C . ALA A 1 414 ? -38.561 -36.052 20.705 1.00 81.81 414 ALA A C 1
ATOM 3399 O O . ALA A 1 414 ? -37.660 -35.879 19.884 1.00 81.81 414 ALA A O 1
ATOM 3400 N N . GLU A 1 415 ? -39.781 -36.481 20.369 1.00 83.62 415 GLU A N 1
ATOM 3401 C CA . GLU A 1 415 ? -40.206 -36.759 18.993 1.00 83.62 415 GLU A CA 1
ATOM 3402 C C . GLU A 1 415 ? -40.105 -35.508 18.105 1.00 83.62 415 GLU A C 1
ATOM 3404 O O . GLU A 1 415 ? -39.462 -35.552 17.056 1.00 83.62 415 GLU A O 1
ATOM 3409 N N . LEU A 1 416 ? -40.636 -34.364 18.559 1.00 83.44 416 LEU A N 1
ATOM 3410 C CA . LEU A 1 416 ? -40.559 -33.086 17.830 1.00 83.44 416 LEU A CA 1
ATOM 3411 C C . LEU A 1 416 ? -39.120 -32.587 17.626 1.00 83.44 416 LEU A C 1
ATOM 3413 O O . LEU A 1 416 ? -38.840 -31.870 16.668 1.00 83.44 416 LEU A O 1
ATOM 3417 N N . MET A 1 417 ? -38.203 -32.966 18.515 1.00 81.75 417 MET A N 1
ATOM 3418 C CA . MET A 1 417 ? -36.786 -32.600 18.450 1.00 81.75 417 MET A CA 1
ATOM 3419 C C . MET A 1 417 ? -35.922 -33.645 17.725 1.00 81.75 417 MET A C 1
ATOM 3421 O O . MET A 1 417 ? -34.699 -33.493 17.684 1.00 81.75 417 MET A O 1
ATOM 3425 N N . GLY A 1 418 ? -36.516 -34.719 17.190 1.00 79.38 418 GLY A N 1
ATOM 3426 C CA . GLY A 1 418 ? -35.790 -35.793 16.505 1.00 79.38 418 GLY A CA 1
ATOM 3427 C C . GLY A 1 418 ? -34.873 -36.612 17.422 1.00 79.38 418 GLY A C 1
ATOM 3428 O O . GLY A 1 418 ? -33.878 -37.174 16.960 1.00 79.38 418 GLY A O 1
ATOM 3429 N N . LYS A 1 419 ? -35.164 -36.665 18.728 1.00 77.00 419 LYS A N 1
ATOM 3430 C CA . LYS A 1 419 ? -34.392 -37.440 19.707 1.00 77.00 419 LYS A CA 1
ATOM 3431 C C . LYS A 1 419 ? -34.985 -38.846 19.887 1.00 77.00 419 LYS A C 1
ATOM 3433 O O . LYS A 1 419 ? -36.204 -38.995 19.889 1.00 77.00 419 LYS A O 1
ATOM 3438 N N . PRO A 1 420 ? -34.149 -39.883 20.089 1.00 63.53 420 PRO A N 1
ATOM 3439 C CA . PRO A 1 420 ? -34.643 -41.230 20.345 1.00 63.53 420 PRO A CA 1
ATOM 3440 C C . PRO A 1 420 ? -35.451 -41.286 21.651 1.00 63.53 420 PRO A C 1
ATOM 3442 O O . PRO A 1 420 ? -34.963 -40.890 22.714 1.00 63.53 420 PRO A O 1
ATOM 3445 N N . THR A 1 421 ? -36.677 -41.806 21.570 1.00 55.12 421 THR A N 1
ATOM 3446 C CA . THR A 1 421 ? -37.565 -42.053 22.716 1.00 55.12 421 THR A CA 1
ATOM 3447 C C . THR A 1 421 ? -36.896 -42.998 23.717 1.00 55.12 421 THR A C 1
ATOM 3449 O O . THR A 1 421 ? -36.454 -44.082 23.337 1.00 55.12 421 THR A O 1
ATOM 3452 N N . GLY A 1 422 ? -36.825 -42.604 24.992 1.00 54.75 422 GLY A N 1
ATOM 3453 C CA . GLY A 1 422 ? -36.272 -43.430 26.076 1.00 54.75 422 GLY A CA 1
ATOM 3454 C C . GLY A 1 422 ? -34.919 -42.985 26.644 1.00 54.75 422 GLY A C 1
ATOM 3455 O O . GLY A 1 422 ? -34.460 -43.567 27.625 1.00 54.75 422 GLY A O 1
ATOM 3456 N N . LEU A 1 423 ? -34.290 -41.932 26.110 1.00 47.25 423 LEU A N 1
ATOM 3457 C CA . LEU A 1 423 ? -33.176 -41.270 26.793 1.00 47.25 423 LEU A CA 1
ATOM 3458 C C . LEU A 1 423 ? -33.726 -40.258 27.799 1.00 47.25 423 LEU A C 1
ATOM 3460 O O . LEU A 1 423 ? -34.172 -39.173 27.431 1.00 47.25 423 LEU A O 1
ATOM 3464 N N . THR A 1 424 ? -33.677 -40.606 29.085 1.00 48.69 424 THR A N 1
ATOM 3465 C CA . THR A 1 424 ? -33.905 -39.668 30.188 1.00 48.69 424 THR A CA 1
ATOM 3466 C C . THR A 1 424 ? -32.792 -38.619 30.181 1.00 48.69 424 THR A C 1
ATOM 3468 O O . THR A 1 424 ? -31.781 -38.763 30.867 1.00 48.69 424 THR A O 1
ATOM 3471 N N . SER A 1 425 ? -32.936 -37.568 29.372 1.00 44.56 425 SER A N 1
ATOM 3472 C CA . SER A 1 425 ? -32.080 -36.393 29.486 1.00 44.56 425 SER A CA 1
ATOM 3473 C C . SER A 1 425 ? -32.409 -35.706 30.807 1.00 44.56 425 SER A C 1
ATOM 3475 O O . SER A 1 425 ? -33.508 -35.181 30.989 1.00 44.56 425 SER A O 1
ATOM 3477 N N . SER A 1 426 ? -31.452 -35.736 31.726 1.00 44.44 426 SER A N 1
ATOM 3478 C CA . SER A 1 426 ? -31.468 -35.153 33.070 1.00 44.44 426 SER A CA 1
ATOM 3479 C C . SER A 1 426 ? -31.476 -33.615 33.081 1.00 44.44 426 SER A C 1
ATOM 3481 O O . SER A 1 426 ? -30.805 -32.995 33.897 1.00 44.44 426 SER A O 1
ATOM 3483 N N . GLY A 1 427 ? -32.205 -32.965 32.177 1.00 52.16 427 GLY A N 1
ATOM 3484 C CA . GLY A 1 427 ? -32.253 -31.510 32.129 1.00 52.16 427 GLY A CA 1
ATOM 3485 C C . GLY A 1 427 ? -33.160 -31.002 31.024 1.00 52.16 427 GLY A C 1
ATOM 3486 O O . GLY A 1 427 ? -32.876 -31.202 29.849 1.00 52.16 427 GLY A O 1
ATOM 3487 N N . SER A 1 428 ? -34.261 -30.365 31.416 1.00 57.09 428 SER A N 1
ATOM 3488 C CA . SER A 1 428 ? -34.419 -28.906 31.251 1.00 57.09 428 SER A CA 1
ATOM 3489 C C . SER A 1 428 ? -35.844 -28.430 31.552 1.00 57.09 428 SER A C 1
ATOM 3491 O O . SER A 1 428 ? -36.077 -27.229 31.574 1.00 57.09 428 SER A O 1
ATOM 3493 N N . PHE A 1 429 ? -36.798 -29.329 31.820 1.00 55.56 429 PHE A N 1
ATOM 3494 C CA . PHE A 1 429 ? -38.162 -28.939 32.185 1.00 55.56 429 PHE A CA 1
ATOM 3495 C C . PHE A 1 429 ? -38.629 -29.667 33.447 1.00 55.56 429 PHE A C 1
ATOM 3497 O O . PHE A 1 429 ? -39.095 -30.804 33.394 1.00 55.56 429 PHE A O 1
ATOM 3504 N N . THR A 1 430 ? -38.494 -29.001 34.595 1.00 62.50 430 THR A N 1
ATOM 3505 C CA . THR A 1 430 ? -39.121 -29.407 35.866 1.00 62.50 430 THR A CA 1
ATOM 3506 C C . THR A 1 430 ? -40.586 -28.970 35.937 1.00 62.50 430 THR A C 1
ATOM 3508 O O . THR A 1 430 ? -41.387 -29.610 36.611 1.00 62.50 430 THR A O 1
ATOM 3511 N N . ASN A 1 431 ? -40.964 -27.927 35.188 1.00 78.00 431 ASN A N 1
ATOM 3512 C CA . ASN A 1 431 ? -42.313 -27.370 35.174 1.00 78.00 431 ASN A CA 1
ATOM 3513 C C . ASN A 1 431 ? -43.135 -27.882 33.973 1.00 78.00 431 ASN A C 1
ATOM 3515 O O . ASN A 1 431 ? -42.783 -27.650 32.813 1.00 78.00 431 ASN A O 1
ATOM 3519 N N . LYS A 1 432 ? -44.267 -28.542 34.261 1.00 79.81 432 LYS A N 1
ATOM 3520 C CA . LYS A 1 432 ? -45.201 -29.093 33.262 1.00 79.81 432 LYS A CA 1
ATOM 3521 C C . LYS A 1 432 ? -45.765 -28.018 32.323 1.00 79.81 432 LYS A C 1
ATOM 3523 O O . LYS A 1 432 ? -45.878 -28.280 31.130 1.00 79.81 432 LYS A O 1
ATOM 3528 N N . ARG A 1 433 ? -46.068 -26.811 32.819 1.00 79.38 433 ARG A N 1
ATOM 3529 C CA . ARG A 1 433 ? -46.613 -25.713 31.996 1.00 79.38 433 ARG A CA 1
ATOM 3530 C C . ARG A 1 433 ? -45.601 -25.219 30.960 1.00 79.38 433 ARG A C 1
ATOM 3532 O O . ARG A 1 433 ? -45.966 -25.035 29.804 1.00 79.38 433 ARG A O 1
ATOM 3539 N N . LEU A 1 434 ? -44.328 -25.086 31.341 1.00 77.50 434 LEU A N 1
ATOM 3540 C CA . LEU A 1 434 ? -43.259 -24.683 30.415 1.00 77.50 434 LEU A CA 1
ATOM 3541 C C . LEU A 1 434 ? -43.024 -25.727 29.316 1.00 77.50 434 LEU A C 1
ATOM 3543 O O . LEU A 1 434 ? -42.823 -25.368 28.159 1.00 77.50 434 LEU A O 1
ATOM 3547 N N . LEU A 1 435 ? -43.102 -27.016 29.661 1.00 82.19 435 LEU A N 1
ATOM 3548 C CA . LEU A 1 435 ? -42.986 -28.096 28.682 1.00 82.19 435 LEU A CA 1
ATOM 3549 C C . LEU A 1 435 ? -44.157 -28.089 27.684 1.00 82.19 435 LEU A C 1
ATOM 3551 O O . LEU A 1 435 ? -43.935 -28.268 26.490 1.00 82.19 435 LEU A O 1
ATOM 3555 N N . ILE A 1 436 ? -45.386 -27.838 28.148 1.00 85.31 436 ILE A N 1
ATOM 3556 C CA . ILE A 1 436 ? -46.561 -27.695 27.272 1.00 85.31 436 ILE A CA 1
ATOM 3557 C C . ILE A 1 436 ? -46.396 -26.489 26.336 1.00 85.31 436 ILE A C 1
ATOM 3559 O O . ILE A 1 436 ? -46.602 -26.626 25.131 1.00 85.31 436 ILE A O 1
ATOM 3563 N N . ALA A 1 437 ? -45.966 -25.336 26.859 1.00 81.81 437 ALA A N 1
ATOM 3564 C CA . ALA A 1 437 ? -45.733 -24.136 26.055 1.00 81.81 437 ALA A CA 1
ATOM 3565 C C . ALA A 1 437 ? -44.681 -24.368 24.956 1.00 81.81 437 ALA A C 1
ATOM 3567 O O . ALA A 1 437 ? -44.892 -23.982 23.805 1.00 81.81 437 ALA A O 1
ATOM 3568 N N . GLU A 1 438 ? -43.584 -25.063 25.273 1.00 82.00 438 GLU A N 1
ATOM 3569 C CA . GLU A 1 438 ? -42.542 -25.370 24.290 1.00 82.00 438 GLU A CA 1
ATOM 3570 C C . GLU A 1 438 ? -43.011 -26.386 23.237 1.00 82.00 438 GLU A C 1
ATOM 3572 O O . GLU A 1 438 ? -42.697 -26.235 22.058 1.00 82.00 438 GLU A O 1
ATOM 3577 N N . ILE A 1 439 ? -43.821 -27.383 23.613 1.00 84.69 439 ILE A N 1
ATOM 3578 C CA . ILE A 1 439 ? -44.438 -28.320 22.656 1.00 84.69 439 ILE A CA 1
ATOM 3579 C C . ILE A 1 439 ? -45.361 -27.579 21.681 1.00 84.69 439 ILE A C 1
ATOM 3581 O O . ILE A 1 439 ? -45.312 -27.837 20.476 1.00 84.69 439 ILE A O 1
ATOM 3585 N N . ILE A 1 440 ? -46.175 -26.641 22.175 1.00 85.38 440 ILE A N 1
ATOM 3586 C CA . ILE A 1 440 ? -47.052 -25.813 21.334 1.00 85.38 440 ILE A CA 1
ATOM 3587 C C . ILE A 1 440 ? -46.214 -24.946 20.387 1.00 85.38 440 ILE A C 1
ATOM 3589 O O . ILE A 1 440 ? -46.489 -24.904 19.185 1.00 85.38 440 ILE A O 1
ATOM 3593 N N . ARG A 1 441 ? -45.150 -24.311 20.899 1.00 85.94 441 ARG A N 1
ATOM 3594 C CA . ARG A 1 441 ? -44.216 -23.510 20.096 1.00 85.94 441 ARG A CA 1
ATOM 3595 C C . ARG A 1 441 ? -43.594 -24.332 18.969 1.00 85.94 441 ARG A C 1
ATOM 3597 O O . ARG A 1 441 ? -43.638 -23.907 17.818 1.00 85.94 441 ARG A O 1
ATOM 3604 N N . LEU A 1 442 ? -43.064 -25.515 19.284 1.00 82.12 442 LEU A N 1
ATOM 3605 C CA . LEU A 1 442 ? -42.438 -26.407 18.306 1.00 82.12 442 LEU A CA 1
ATOM 3606 C C . LEU A 1 442 ? -43.443 -26.896 17.258 1.00 82.12 442 LEU A C 1
ATOM 3608 O O . LEU A 1 442 ? -43.141 -26.853 16.070 1.00 82.12 442 LEU A O 1
ATOM 3612 N N . LYS A 1 443 ? -44.663 -27.283 17.651 1.00 82.31 443 LYS A N 1
ATOM 3613 C CA . LYS A 1 443 ? -45.701 -27.684 16.685 1.00 82.31 443 LYS A CA 1
ATOM 3614 C C . LYS A 1 443 ? -46.110 -26.558 15.739 1.00 82.31 443 LYS A C 1
ATOM 3616 O O . LYS A 1 443 ? -46.381 -26.835 14.576 1.00 82.31 443 LYS A O 1
ATOM 3621 N N . ASN A 1 444 ? -46.149 -25.314 16.212 1.00 77.38 444 ASN A N 1
ATOM 3622 C CA . ASN A 1 444 ? -46.425 -24.162 15.352 1.00 77.38 444 ASN A CA 1
ATOM 3623 C C . ASN A 1 444 ? -45.254 -23.829 14.418 1.00 77.38 444 ASN A C 1
ATOM 3625 O O . ASN A 1 444 ? -45.487 -23.278 13.351 1.00 77.38 444 ASN A O 1
ATOM 3629 N N . LEU A 1 445 ? -44.020 -24.174 14.798 1.00 79.19 445 LEU A N 1
ATOM 3630 C CA . LEU A 1 445 ? -42.831 -23.976 13.967 1.00 79.19 445 LEU A CA 1
ATOM 3631 C C . LEU A 1 445 ? -42.721 -25.000 12.821 1.00 79.19 445 LEU A C 1
ATOM 3633 O O . LEU A 1 445 ? -42.100 -24.709 11.804 1.00 79.19 445 LEU A O 1
ATOM 3637 N N . TYR A 1 446 ? -43.290 -26.197 13.013 1.00 71.75 446 TYR A N 1
ATOM 3638 C CA . TYR A 1 446 ? -43.263 -27.312 12.056 1.00 71.75 446 TYR A CA 1
ATOM 3639 C C . TYR A 1 446 ? -44.590 -27.528 11.296 1.00 71.75 446 TYR A C 1
ATOM 3641 O O . TYR A 1 446 ? -44.710 -28.509 10.558 1.00 71.75 446 TYR A O 1
ATOM 3649 N N . LYS A 1 447 ? -45.580 -26.643 11.473 1.00 59.19 447 LYS A N 1
ATOM 3650 C CA . LYS A 1 447 ? -46.741 -26.509 10.574 1.00 59.19 447 LYS A CA 1
ATOM 3651 C C . LYS A 1 447 ? -46.358 -25.669 9.364 1.00 59.19 447 LYS A C 1
ATOM 3653 O O . LYS A 1 447 ? -46.849 -26.010 8.266 1.00 59.19 447 LYS A O 1
#